Protein AF-A0AA36JC05-F1 (afdb_monomer)

Solvent-accessible surface area (backbone atoms only — not comparable to full-atom values): 24047 Å² total; per-residue (Å²): 50,46,34,36,36,33,77,83,83,83,92,80,86,90,87,88,89,86,90,85,86,90,69,95,68,64,68,60,76,97,74,91,76,87,78,91,85,87,80,88,87,82,78,81,90,84,79,84,87,80,73,80,84,68,62,72,86,76,48,75,86,79,52,88,44,88,62,59,73,44,92,53,75,53,63,46,73,57,83,52,68,71,54,95,76,65,102,83,63,78,52,67,68,83,82,77,82,95,62,103,76,70,68,24,41,45,45,42,18,63,76,44,64,48,78,67,52,63,90,83,53,64,77,46,53,93,46,69,72,43,33,32,60,38,21,41,52,28,48,40,57,48,22,52,75,60,46,36,72,35,32,43,29,24,16,48,79,32,69,74,29,20,34,95,43,66,33,67,71,58,64,94,50,79,54,69,66,47,55,51,50,44,43,38,64,41,58,71,56,66,51,50,62,43,37,62,81,37,36,30,50,40,36,53,17,52,24,17,43,12,21,27,25,57,34,22,14,38,60,51,59,30,21,39,29,82,76,36,92,27,46,41,24,86,50,69,56,50,74,46,70,42,40,39,64,93,68,74,37,35,33,38,37,39,30,36,46,48,52,37,82,40,33,40,58,49,84,42,61,55,85,52,9,22,26,8,60,80,62,40,58,91,85,42,44,22,49,88,70,74,47,42,60,32,63,91,45,24,29,60,47,35,47,51,52,36,52,51,44,55,54,50,49,53,53,51,39,64,66,56,86,48,64,36,34,36,40,36,25,11,57,32,74,74,64,66,39,69,59,56,23,44,41,28,73,76,35,44,41,37,37,39,42,17,7,73,52,23,24,26,29,81,46,62,26,80,82,30,74,64,29,36,34,29,22,26,24,8,31,20,50,42,49,35,37,44,60,74,49,87,92,53,60,88,63,51,87,42,84,44,27,43,20,31,36,41,33,41,47,56,75,71,37,35,41,42,32,36,31,34,30,87,54,49,78,74,50,75,48,80,46,60,62,116

Foldseek 3Di:
DKEFEFEDDDDDDDDDDDDDDDDPAPAQDPDDDDDDPPDDPDPDPPPPPDDDPDPVPVDPPPPVAVCSVDFAFFANEQQFQLDDDDPPDQEPDPPDDDDPDDHYLRVVCLNCLNPDGDPPSQDDNVCLNCLLLLQLVLVQVVLLVRLGQAMEAQAPQDPDAAQADFAQDDLLDADPSLVRRCVRRPVVRQDDHSRVLHAYAYAHELSNCGQQENRHHVSNLLSCCVVDSHYDDVDNWDWHKYDNPSQPFIEIETEFEPNLVLQDDQPPPNRGRNLHVPPYDPQRANVNSPAHGGSVCRSVRVVVSNVVRLVVLLVCLQPDPGLAYEYRHEDFPPVVLVSQLCCCVPRFHFEYEYEDQQWWAFDDCVSSNNHTYIYQHQSRNYAWNHRQPPVDCPSPPHQGGHYYWYWYDHSFWIKIWTAYSNNDTRDIDITGGD

Nearest PDB structures (foldseek):
  7ov3-assembly1_A  TM=7.665E-01  e=1.575E-17  Sus scrofa
  2bq8-assembly1_X  TM=7.760E-01  e=6.343E-17  Homo sapiens
  6ea8-assembly1_A  TM=7.309E-01  e=5.244E-01  Vaccinia virus WR
  6pvh-assembly1_A  TM=6.516E-01  e=6.678E+00  Penicillium fellutanum
  6pgr-assembly1_B-2  TM=3.759E-01  e=6.678E+00  Homo sapiens

Mean predicted aligned error: 10.75 Å

Sequence (434 aa):
MFAVFRCLLQEQRKLDSFERAFTQLHSYTCDGQEPDYKKFLRVNHEKVLGAAAEKENGRPQLIAYPQGAKAGPSVFPRTRWNKAHTAELCDHKASARGSARAASEFVECYSTMGSSCAAGCGFVEAIDSQPQILVANSFKTRAAKKNPAFILNVGDNFYWGGIEKTCGTPMDELSYTAHHQFDQIYEGIYNGPGLDGKVWLSVLGNHDWGGRVFNNGWDQQIAYTWKSNRWRLPAAYWSQKVNFVDAGFTMDIFMVDSNAMDAEDLDEDPEHNICGAKHNPPGASCASQGGPESLDSCKQWFWDLWSANKAWLADGLAKSEADWQVAVTHFPCGFEAGFWSQMHNQHGLDLLVTGHRHDQELWSPSRMGGLTCFVTGGGGGISSEATPNIHNKKDWYGEAQYGFYDIAVTKQSMEITSINWNGYEIMTRNVYPK

Structure (mmCIF, N/CA/C/O backbone):
data_AF-A0AA36JC05-F1
#
_entry.id   AF-A0AA36JC05-F1
#
loop_
_atom_site.group_PDB
_atom_site.id
_atom_site.type_symbol
_atom_site.label_atom_id
_atom_site.label_alt_id
_atom_site.label_comp_id
_atom_site.label_asym_id
_atom_site.label_entity_id
_atom_site.label_seq_id
_atom_site.pdbx_PDB_ins_code
_atom_site.Cartn_x
_atom_site.Cartn_y
_atom_site.Cartn_z
_atom_site.occupancy
_atom_site.B_iso_or_equiv
_atom_site.auth_seq_id
_atom_site.auth_comp_id
_atom_site.auth_asym_id
_atom_site.auth_atom_id
_atom_site.pdbx_PDB_model_num
ATOM 1 N N . MET A 1 1 ? 3.673 2.938 2.190 1.00 31.78 1 MET A N 1
ATOM 2 C CA . MET A 1 1 ? 2.554 3.863 2.516 1.00 31.78 1 MET A CA 1
ATOM 3 C C . MET A 1 1 ? 1.919 3.386 3.826 1.00 31.78 1 MET A C 1
ATOM 5 O O . MET A 1 1 ? 1.661 2.197 3.876 1.00 31.78 1 MET A O 1
ATOM 9 N N . PHE A 1 2 ? 1.705 4.189 4.888 1.00 27.45 2 PHE A N 1
ATOM 10 C CA . PHE A 1 2 ? 1.436 3.630 6.245 1.00 27.45 2 PHE A CA 1
ATOM 11 C C . PHE A 1 2 ? 0.193 4.173 6.970 1.0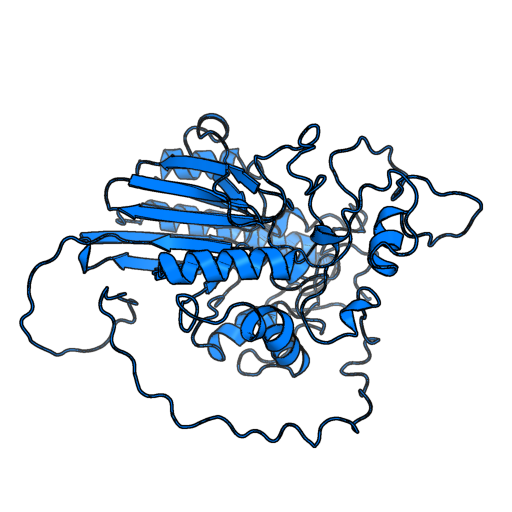0 27.45 2 PHE A C 1
ATOM 13 O O . PHE A 1 2 ? -0.121 5.354 6.853 1.00 27.45 2 PHE A O 1
ATOM 20 N N . ALA A 1 3 ? -0.442 3.344 7.810 1.00 22.59 3 ALA A N 1
ATOM 21 C CA . ALA A 1 3 ? -1.406 3.767 8.836 1.00 22.59 3 ALA A CA 1
ATOM 22 C C . ALA A 1 3 ? -1.109 3.132 10.217 1.00 22.59 3 ALA A C 1
ATOM 24 O O . ALA A 1 3 ? -0.688 1.979 10.291 1.00 22.59 3 ALA A O 1
ATOM 25 N N . VAL A 1 4 ? -1.305 3.879 11.312 1.00 28.86 4 VAL A N 1
ATOM 26 C CA . VAL A 1 4 ? -0.974 3.517 12.718 1.00 28.86 4 VAL A CA 1
ATOM 27 C C . VAL A 1 4 ? -2.256 3.161 13.485 1.00 28.86 4 VAL A C 1
ATOM 29 O O . VAL A 1 4 ? -3.184 3.947 13.423 1.00 28.86 4 VAL A O 1
ATOM 32 N N . PHE A 1 5 ? -2.327 2.052 14.241 1.00 27.06 5 PHE A N 1
ATOM 33 C CA . PHE A 1 5 ? -3.490 1.723 15.105 1.00 27.06 5 PHE A CA 1
ATOM 34 C C . PHE A 1 5 ? -3.199 1.885 16.611 1.00 27.06 5 PHE A C 1
ATOM 36 O O . PHE A 1 5 ? -2.208 1.333 17.087 1.00 27.06 5 PHE A O 1
ATOM 43 N N . ARG A 1 6 ? -4.064 2.555 17.396 1.00 31.05 6 ARG A N 1
ATOM 44 C CA . ARG A 1 6 ? -3.928 2.714 18.870 1.00 31.05 6 ARG A CA 1
ATOM 45 C C . ARG A 1 6 ? -5.166 2.249 19.657 1.00 31.05 6 ARG A C 1
ATOM 47 O O . ARG A 1 6 ? -6.284 2.468 19.209 1.00 31.05 6 ARG A O 1
ATOM 54 N N . CYS A 1 7 ? -4.945 1.714 20.865 1.00 29.03 7 CYS A N 1
ATOM 55 C CA . CYS A 1 7 ? -5.957 1.391 21.883 1.00 29.03 7 CYS A CA 1
ATOM 56 C C . CYS A 1 7 ? -5.722 2.226 23.170 1.00 29.03 7 CYS A C 1
ATOM 58 O O . CYS A 1 7 ? -4.569 2.474 23.529 1.00 29.03 7 CYS A O 1
ATOM 60 N N . LEU A 1 8 ? -6.779 2.684 23.857 1.00 31.48 8 LEU A N 1
ATOM 61 C CA . LEU A 1 8 ? -6.723 3.442 25.126 1.00 31.48 8 LEU A CA 1
ATOM 62 C C . LEU A 1 8 ? -7.286 2.590 26.273 1.00 31.48 8 LEU A C 1
ATOM 64 O O . LEU A 1 8 ? -8.383 2.062 26.128 1.00 31.48 8 LEU A O 1
ATOM 68 N N . LEU A 1 9 ? -6.597 2.510 27.418 1.00 37.19 9 LEU A N 1
ATOM 69 C CA . LEU A 1 9 ? -7.105 1.840 28.624 1.00 37.19 9 LEU A CA 1
ATOM 70 C C . LEU A 1 9 ? -6.985 2.699 29.882 1.00 37.19 9 LEU A C 1
ATOM 72 O O . LEU A 1 9 ? -5.966 3.346 30.116 1.00 37.19 9 LEU A O 1
ATOM 76 N N . GLN A 1 10 ? -8.060 2.676 30.676 1.00 30.12 10 GLN A N 1
ATOM 77 C CA . GLN A 1 10 ? -8.128 3.154 32.056 1.00 30.12 10 GLN A CA 1
ATOM 78 C C . GLN A 1 10 ? -7.491 2.115 32.998 1.00 30.12 10 GLN A C 1
ATOM 80 O O . GLN A 1 10 ? -7.716 0.917 32.854 1.00 30.12 10 GLN A O 1
ATOM 85 N N . GLU A 1 11 ? -6.694 2.582 33.959 1.00 34.31 11 GLU A N 1
ATOM 86 C CA . GLU A 1 11 ? -5.968 1.771 34.947 1.00 34.31 11 GLU A CA 1
ATOM 87 C C . GLU A 1 11 ? -6.894 0.929 35.850 1.00 34.31 11 GLU A C 1
ATOM 89 O O . GLU A 1 11 ? -7.799 1.498 36.458 1.00 34.31 11 GLU A O 1
ATOM 94 N N . GLN A 1 12 ? -6.592 -0.368 36.061 1.00 26.94 12 GLN A N 1
ATOM 95 C CA . GLN A 1 12 ? -6.546 -0.999 37.401 1.00 26.94 12 GLN A CA 1
ATOM 96 C C . GLN A 1 12 ? -6.078 -2.482 37.418 1.00 26.94 12 GLN A C 1
ATOM 98 O O . GLN A 1 12 ? -6.763 -3.374 36.944 1.00 26.94 12 GLN A O 1
ATOM 103 N N . ARG A 1 13 ? -4.937 -2.693 38.103 1.00 28.23 13 ARG A N 1
ATOM 104 C CA . ARG A 1 13 ? -4.472 -3.815 38.969 1.00 28.23 13 ARG A CA 1
ATOM 105 C C . ARG A 1 13 ? -4.457 -5.288 38.481 1.00 28.23 13 ARG A C 1
ATOM 107 O O . ARG A 1 13 ? -5.476 -5.920 38.252 1.00 28.23 13 ARG A O 1
ATOM 114 N N . LYS A 1 14 ? -3.233 -5.838 38.545 1.00 28.03 14 LYS A N 1
ATOM 115 C CA . LYS A 1 14 ? -2.749 -7.228 38.379 1.00 28.03 14 LYS A CA 1
ATOM 116 C C . LYS A 1 14 ? -3.358 -8.272 39.335 1.00 28.03 14 LYS A C 1
ATOM 118 O O . LYS A 1 14 ? -3.543 -7.948 40.508 1.00 28.03 14 LYS A O 1
ATOM 123 N N . LEU A 1 15 ? -3.457 -9.537 38.883 1.00 26.11 15 LEU A N 1
ATOM 124 C CA . LEU A 1 15 ? -2.926 -10.750 39.556 1.00 26.11 15 LEU A CA 1
ATOM 125 C C . LEU A 1 15 ? -3.046 -12.025 38.680 1.00 26.11 15 LEU A C 1
ATOM 127 O O . LEU A 1 15 ? -3.882 -12.100 37.788 1.00 26.11 15 LEU A O 1
ATOM 131 N N . ASP A 1 16 ? -2.149 -12.979 38.948 1.00 27.97 16 ASP A N 1
ATOM 132 C CA . ASP A 1 16 ? -1.591 -14.046 38.094 1.00 27.97 16 ASP A CA 1
ATOM 133 C C . ASP A 1 16 ? -2.488 -15.249 37.716 1.00 27.97 16 ASP A C 1
ATOM 135 O O . ASP A 1 16 ? -3.348 -15.669 38.489 1.00 27.97 16 ASP A O 1
ATOM 139 N N . SER A 1 17 ? -2.177 -15.922 36.592 1.00 27.56 17 SER A N 1
ATOM 140 C CA . SER A 1 17 ? -1.666 -17.321 36.537 1.00 27.56 17 SER A CA 1
ATOM 141 C C . SER A 1 17 ? -1.673 -17.916 35.109 1.00 27.56 17 SER A C 1
ATOM 143 O O . SER A 1 17 ? -2.402 -17.473 34.228 1.00 27.56 17 SER A O 1
ATOM 145 N N . PHE A 1 18 ? -0.779 -18.884 34.880 1.00 26.75 18 PHE A N 1
ATOM 146 C CA . PHE A 1 18 ? -0.240 -19.342 33.589 1.00 26.75 18 PHE A CA 1
ATOM 147 C C . PHE A 1 18 ? -0.754 -20.743 33.166 1.00 26.75 18 PHE A C 1
ATOM 149 O O . PHE A 1 18 ? -1.145 -21.537 34.016 1.00 26.75 18 PHE A O 1
ATOM 156 N N . GLU A 1 19 ? -0.585 -21.040 31.864 1.00 27.56 19 GLU A N 1
ATOM 157 C CA . GLU A 1 19 ? -0.638 -22.329 31.117 1.00 27.56 19 GLU A CA 1
ATOM 158 C C . GLU A 1 19 ? -1.952 -22.784 30.425 1.00 27.56 19 GLU A C 1
ATOM 160 O O . GLU A 1 19 ? -2.845 -23.341 31.059 1.00 27.56 19 GLU A O 1
ATOM 165 N N . ARG A 1 20 ? -1.990 -22.753 29.072 1.00 27.52 20 ARG A N 1
ATOM 166 C CA . ARG A 1 20 ? -1.693 -23.904 28.165 1.00 27.52 20 ARG A CA 1
ATOM 167 C C . ARG A 1 20 ? -1.889 -23.594 26.658 1.00 27.52 20 ARG A C 1
ATOM 169 O O . ARG A 1 20 ? -2.912 -23.075 26.247 1.00 27.52 20 ARG A O 1
ATOM 176 N N . ALA A 1 21 ? -0.874 -24.008 25.889 1.00 24.73 21 ALA A N 1
ATOM 177 C CA . ALA A 1 21 ? -0.796 -24.573 24.526 1.00 24.73 21 ALA A CA 1
ATOM 178 C C . ALA A 1 21 ? -1.738 -24.159 23.357 1.00 24.73 21 ALA A C 1
ATOM 180 O O . ALA A 1 21 ? -2.934 -24.420 23.361 1.00 24.73 21 ALA A O 1
ATOM 181 N N . PHE A 1 22 ? -1.073 -23.725 22.270 1.00 27.09 22 PHE A N 1
ATOM 182 C CA . PHE A 1 22 ? -1.393 -23.849 20.833 1.00 27.09 22 PHE A CA 1
ATOM 183 C C . PHE A 1 22 ? -2.751 -23.352 20.304 1.00 27.09 22 PHE A C 1
ATOM 185 O O . PHE A 1 22 ? -3.663 -24.115 20.012 1.00 27.09 22 PHE A O 1
ATOM 192 N N . THR A 1 23 ? -2.788 -22.057 19.984 1.00 23.94 23 THR A N 1
ATOM 193 C CA . THR A 1 23 ? -3.366 -21.482 18.754 1.00 23.94 23 THR A CA 1
ATOM 194 C C . THR A 1 23 ? -2.623 -20.163 18.532 1.00 23.94 23 THR A C 1
ATOM 196 O O . THR A 1 23 ? -2.552 -19.362 19.460 1.00 23.94 23 THR A O 1
ATOM 199 N N . GLN A 1 24 ? -2.013 -19.917 17.368 1.00 27.86 24 GLN A N 1
ATOM 200 C CA . GLN A 1 24 ? -1.253 -18.678 17.125 1.00 27.86 24 GLN A CA 1
ATOM 201 C C . GLN A 1 24 ? -2.203 -17.508 16.787 1.00 27.86 24 GLN A C 1
ATOM 203 O O . GLN A 1 24 ? -2.129 -16.890 15.730 1.00 27.86 24 GLN A O 1
ATOM 208 N N . LEU A 1 25 ? -3.123 -17.212 17.709 1.00 28.66 25 LEU A N 1
ATOM 209 C CA . LEU A 1 25 ? -3.767 -15.909 17.833 1.00 28.66 25 LEU A CA 1
ATOM 210 C C . LEU A 1 25 ? -2.716 -14.969 18.426 1.00 28.66 25 LEU A C 1
ATOM 212 O O . LEU A 1 25 ? -2.276 -15.158 19.557 1.00 28.66 25 LEU A O 1
ATOM 216 N N . HIS A 1 26 ? -2.280 -13.974 17.657 1.00 39.47 26 HIS A N 1
ATOM 217 C CA . HIS A 1 26 ? -1.436 -12.913 18.195 1.00 39.47 26 HIS A CA 1
ATOM 218 C C . HIS A 1 26 ? -2.314 -12.032 19.100 1.00 39.47 26 HIS A C 1
ATOM 220 O O . HIS A 1 26 ? -2.999 -11.126 18.630 1.00 39.47 26 HIS A O 1
ATOM 226 N N . SER A 1 27 ? -2.352 -12.344 20.395 1.00 30.55 27 SER A N 1
ATOM 227 C CA . SER A 1 27 ? -2.868 -11.451 21.431 1.00 30.55 27 SER A CA 1
ATOM 228 C C . SER A 1 27 ? -1.838 -10.347 21.668 1.00 30.55 27 SER A C 1
ATOM 230 O O . SER A 1 27 ? -0.704 -10.642 22.045 1.00 30.55 27 SER A O 1
ATOM 232 N N . TYR A 1 28 ? -2.208 -9.089 21.444 1.00 35.97 28 TYR A N 1
ATOM 233 C CA . TYR A 1 28 ? -1.360 -7.947 21.783 1.00 35.97 28 TYR A CA 1
ATOM 234 C C . TYR A 1 28 ? -1.727 -7.483 23.198 1.00 35.97 28 TYR A C 1
ATOM 236 O O . TYR A 1 28 ? -2.861 -7.069 23.423 1.00 35.97 28 TYR A O 1
ATOM 244 N N . THR A 1 29 ? -0.797 -7.574 24.152 1.00 28.84 29 THR A N 1
ATOM 245 C CA . THR A 1 29 ? -0.976 -7.062 25.522 1.00 28.84 29 THR A CA 1
ATOM 246 C C . THR A 1 29 ? -0.504 -5.613 25.620 1.00 28.84 29 THR A C 1
ATOM 248 O O . THR A 1 29 ? 0.558 -5.260 25.097 1.00 28.84 29 THR A O 1
ATOM 251 N N . CYS A 1 30 ? -1.264 -4.763 26.310 1.00 29.20 30 CYS A N 1
ATOM 252 C CA . CYS A 1 30 ? -0.885 -3.382 26.602 1.00 29.20 30 CYS A CA 1
ATOM 253 C C . CYS A 1 30 ? -0.041 -3.295 27.886 1.00 29.20 30 CYS A C 1
ATOM 255 O O . CYS A 1 30 ? -0.463 -2.660 28.843 1.00 29.20 30 CYS A O 1
ATOM 257 N N . ASP A 1 31 ? 1.150 -3.902 27.940 1.00 30.62 31 ASP A N 1
ATOM 258 C CA . ASP A 1 31 ? 2.081 -3.598 29.038 1.00 30.62 31 ASP A CA 1
ATOM 259 C C . ASP A 1 31 ? 3.546 -3.644 28.590 1.00 30.62 31 ASP A C 1
ATOM 261 O O . ASP A 1 31 ? 3.984 -4.553 27.881 1.00 30.62 31 ASP A O 1
ATOM 265 N N . GLY A 1 32 ? 4.286 -2.598 28.952 1.00 37.41 32 GLY A N 1
ATOM 266 C CA . GLY A 1 32 ? 5.676 -2.397 28.573 1.00 37.41 32 GLY A CA 1
ATOM 267 C C . GLY A 1 32 ? 6.620 -3.061 29.564 1.00 37.41 32 GLY A C 1
ATOM 268 O O . GLY A 1 32 ? 6.711 -2.631 30.710 1.00 37.41 32 GLY A O 1
ATOM 269 N N . GLN A 1 33 ? 7.390 -4.042 29.101 1.00 24.30 33 GLN A N 1
ATOM 270 C CA . GLN A 1 33 ? 8.678 -4.383 29.702 1.00 24.30 33 GLN A CA 1
ATOM 271 C C . GLN A 1 33 ? 9.705 -4.673 28.605 1.00 24.30 33 GLN A C 1
ATOM 273 O O . GLN A 1 33 ? 9.475 -5.494 27.719 1.00 24.30 33 GLN A O 1
ATOM 278 N N . GLU A 1 34 ? 10.832 -3.960 28.668 1.00 27.56 34 GLU A N 1
ATOM 279 C CA . GLU A 1 34 ? 12.021 -4.180 27.842 1.00 27.56 34 GLU A CA 1
ATOM 280 C C . GLU A 1 34 ? 12.646 -5.555 28.126 1.00 27.56 34 GLU A C 1
ATOM 282 O O . GLU A 1 34 ? 12.886 -5.889 29.289 1.00 27.56 34 GLU A O 1
ATOM 287 N N . PRO A 1 35 ? 13.033 -6.310 27.087 1.00 26.39 35 PRO A N 1
ATOM 288 C CA . PRO A 1 35 ? 14.107 -7.284 27.195 1.00 26.39 35 PRO A CA 1
ATOM 289 C C . PRO A 1 35 ? 15.453 -6.635 26.836 1.00 26.39 35 PRO A C 1
ATOM 291 O O . PRO A 1 35 ? 15.584 -5.936 25.833 1.00 26.39 35 PRO A O 1
ATOM 294 N N . ASP A 1 36 ? 16.465 -6.902 27.659 1.00 29.36 36 ASP A N 1
ATOM 295 C CA . ASP A 1 36 ? 17.868 -6.524 27.468 1.00 29.36 36 ASP A CA 1
ATOM 296 C C . ASP A 1 36 ? 18.465 -7.212 26.221 1.00 29.36 36 ASP A C 1
ATOM 298 O O . ASP A 1 36 ? 18.820 -8.393 26.246 1.00 29.36 36 ASP A O 1
ATOM 302 N N . TYR A 1 37 ? 18.587 -6.473 25.113 1.00 26.25 37 TYR A N 1
ATOM 303 C CA . TYR A 1 37 ? 19.231 -6.940 23.880 1.00 26.25 37 TYR A CA 1
ATOM 304 C C . TYR A 1 37 ? 20.695 -6.489 23.798 1.00 26.25 37 TYR A C 1
ATOM 306 O O . TYR A 1 37 ? 21.095 -5.723 22.921 1.00 26.25 37 TYR A O 1
ATOM 314 N N . LYS A 1 38 ? 21.549 -7.020 24.679 1.00 28.30 38 LYS A N 1
ATOM 315 C CA . LYS A 1 38 ? 23.010 -7.014 24.484 1.00 28.30 38 LYS A CA 1
ATOM 316 C C . LYS A 1 38 ? 23.525 -8.373 24.024 1.00 28.30 38 LYS A C 1
ATOM 318 O O . LYS A 1 38 ? 24.195 -9.083 24.768 1.00 28.30 38 LYS A O 1
ATOM 323 N N . LYS A 1 39 ? 23.275 -8.704 22.756 1.00 27.39 39 LYS A N 1
ATOM 324 C CA . LYS A 1 39 ? 24.135 -9.573 21.926 1.00 27.39 39 LYS A CA 1
ATOM 325 C C . LYS A 1 39 ? 23.531 -9.667 20.531 1.00 27.39 39 LYS A C 1
ATOM 327 O O . LYS A 1 39 ? 22.571 -10.390 20.364 1.00 27.39 39 LYS A O 1
ATOM 332 N N . PHE A 1 40 ? 24.072 -8.898 19.589 1.00 27.94 40 PHE A N 1
ATOM 333 C CA . PHE A 1 40 ? 24.201 -9.158 18.140 1.00 27.94 40 PHE A CA 1
ATOM 334 C C . PHE A 1 40 ? 24.468 -7.820 17.432 1.00 27.94 40 PHE A C 1
ATOM 336 O O . PHE A 1 40 ? 23.711 -7.351 16.598 1.00 27.94 40 PHE A O 1
ATOM 343 N N . LEU A 1 41 ? 25.583 -7.182 17.791 1.00 28.06 41 LEU A N 1
ATOM 344 C CA . LEU A 1 41 ? 26.187 -6.115 16.997 1.00 28.06 41 LEU A CA 1
ATOM 345 C C . LEU A 1 41 ? 27.681 -6.393 16.946 1.00 28.06 41 LEU A C 1
ATOM 347 O O . LEU A 1 41 ? 28.413 -6.061 17.876 1.00 28.06 41 LEU A O 1
ATOM 351 N N . ARG A 1 42 ? 28.092 -7.101 15.893 1.00 25.69 42 ARG A N 1
ATOM 352 C CA . ARG A 1 42 ? 29.444 -7.127 15.314 1.00 25.69 42 ARG A CA 1
ATOM 353 C C . ARG A 1 42 ? 29.403 -8.027 14.080 1.00 25.69 42 ARG A C 1
ATOM 355 O O . ARG A 1 42 ? 29.887 -9.153 14.095 1.00 25.69 42 ARG A O 1
ATOM 362 N N . VAL A 1 43 ? 28.814 -7.515 13.006 1.00 27.34 43 VAL A N 1
ATOM 363 C CA . VAL A 1 43 ? 29.268 -7.885 11.664 1.00 27.34 43 VAL A CA 1
ATOM 364 C C . VAL A 1 43 ? 30.168 -6.738 11.219 1.00 27.34 43 VAL A C 1
ATOM 366 O O . VAL A 1 43 ? 29.769 -5.576 11.237 1.00 27.34 43 VAL A O 1
ATOM 369 N N . ASN A 1 44 ? 31.436 -7.063 10.976 1.00 24.72 44 ASN A N 1
ATOM 370 C CA . ASN A 1 44 ? 32.499 -6.114 10.666 1.00 24.72 44 ASN A CA 1
ATOM 371 C C . ASN A 1 44 ? 32.163 -5.306 9.403 1.00 24.72 44 ASN A C 1
ATOM 373 O O . ASN A 1 44 ? 32.131 -5.853 8.305 1.00 24.72 44 ASN A O 1
ATOM 377 N N . HIS A 1 45 ? 32.000 -3.995 9.567 1.00 28.64 45 HIS A N 1
ATOM 378 C CA . HIS A 1 45 ? 31.709 -3.018 8.513 1.00 28.64 45 HIS A CA 1
ATOM 379 C C . HIS A 1 45 ? 32.910 -2.656 7.606 1.00 28.64 45 HIS A C 1
ATOM 381 O O . HIS A 1 45 ? 32.833 -1.689 6.858 1.00 28.64 45 HIS A O 1
ATOM 387 N N . GLU A 1 46 ? 34.021 -3.404 7.619 1.00 26.00 46 GLU A N 1
ATOM 388 C CA . GLU A 1 46 ? 35.277 -2.973 6.962 1.00 26.00 46 GLU A CA 1
ATOM 389 C C . GLU A 1 46 ? 35.818 -3.899 5.857 1.00 26.00 46 GLU A C 1
ATOM 391 O O . GLU A 1 46 ? 36.984 -3.799 5.482 1.00 26.00 46 GLU A O 1
ATOM 396 N N . LYS A 1 47 ? 35.004 -4.782 5.259 1.00 26.25 47 LYS A N 1
ATOM 397 C CA . LYS A 1 47 ? 35.473 -5.626 4.134 1.00 26.25 47 LYS A CA 1
ATOM 398 C C . LYS A 1 47 ? 34.500 -5.814 2.962 1.00 26.25 47 LYS A C 1
ATOM 400 O O . LYS A 1 47 ? 34.553 -6.836 2.289 1.00 26.25 47 LYS A O 1
ATOM 405 N N . VAL A 1 48 ? 33.669 -4.816 2.651 1.00 30.64 48 VAL A N 1
ATOM 406 C CA . VAL A 1 48 ? 32.809 -4.834 1.443 1.00 30.64 48 VAL A CA 1
ATOM 407 C C . VAL A 1 48 ? 32.974 -3.547 0.624 1.00 30.64 48 VAL A C 1
ATOM 409 O O . VAL A 1 48 ? 32.018 -2.856 0.308 1.00 30.64 48 VAL A O 1
ATOM 412 N N . LEU A 1 49 ? 34.219 -3.190 0.296 1.00 29.28 49 LEU A N 1
ATOM 413 C CA . LEU A 1 49 ? 34.538 -2.128 -0.676 1.00 29.28 49 LEU A CA 1
ATOM 414 C C . LEU A 1 49 ? 35.459 -2.639 -1.798 1.00 29.28 49 LEU A C 1
ATOM 416 O O . LEU A 1 49 ? 36.295 -1.905 -2.313 1.00 29.28 49 LEU A O 1
ATOM 420 N N . GLY A 1 50 ? 35.338 -3.917 -2.170 1.00 26.16 50 GLY A N 1
ATOM 421 C CA . GLY A 1 50 ? 36.255 -4.526 -3.140 1.00 26.16 50 GLY A CA 1
ATOM 422 C C . GLY A 1 50 ? 35.734 -5.723 -3.928 1.00 26.16 50 GLY A C 1
ATOM 423 O O . GLY A 1 50 ? 36.539 -6.394 -4.563 1.00 26.16 50 GLY A O 1
ATOM 424 N N . ALA A 1 51 ? 34.430 -6.005 -3.916 1.00 26.08 51 ALA A N 1
ATOM 425 C CA . ALA A 1 51 ? 33.846 -6.950 -4.861 1.00 26.08 51 ALA A CA 1
ATOM 426 C C . ALA A 1 51 ? 33.173 -6.136 -5.964 1.00 26.08 51 ALA A C 1
ATOM 428 O O . ALA A 1 51 ? 32.239 -5.379 -5.701 1.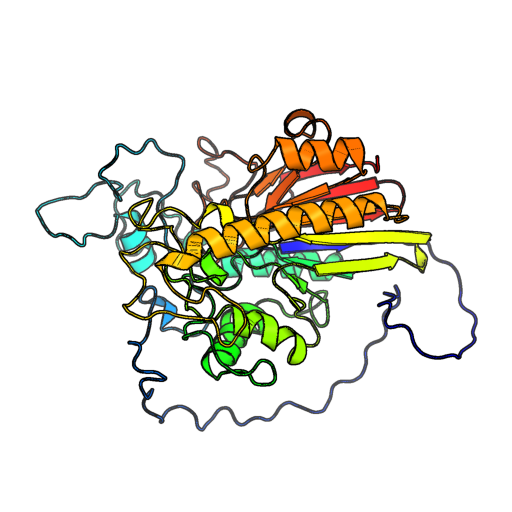00 26.08 51 ALA A O 1
ATOM 429 N N . ALA A 1 52 ? 33.698 -6.243 -7.184 1.00 28.61 52 ALA A N 1
ATOM 430 C CA . ALA A 1 52 ? 32.995 -5.795 -8.373 1.00 28.61 52 ALA A CA 1
ATOM 431 C C . ALA A 1 52 ? 31.569 -6.356 -8.315 1.00 28.61 52 ALA A C 1
ATOM 433 O O . ALA A 1 52 ? 31.405 -7.552 -8.082 1.00 28.61 52 ALA A O 1
ATOM 434 N N . ALA A 1 53 ? 30.567 -5.491 -8.475 1.00 33.88 53 ALA A N 1
ATOM 435 C CA . ALA A 1 53 ? 29.184 -5.905 -8.640 1.00 33.88 53 ALA A CA 1
ATOM 436 C C . ALA A 1 53 ? 29.120 -6.821 -9.870 1.00 33.88 53 ALA A C 1
ATOM 438 O O . ALA A 1 53 ? 29.098 -6.359 -11.013 1.00 33.88 53 ALA A O 1
ATOM 439 N N . GLU A 1 54 ? 29.199 -8.131 -9.641 1.00 31.69 54 GLU A N 1
ATOM 440 C CA . GLU A 1 54 ? 28.877 -9.111 -10.659 1.00 31.69 54 GLU A CA 1
ATOM 441 C C . GLU A 1 54 ? 27.439 -8.844 -11.097 1.00 31.69 54 GLU A C 1
ATOM 443 O O . GLU A 1 54 ? 26.576 -8.501 -10.288 1.00 31.69 54 GLU A O 1
ATOM 448 N N . LYS A 1 55 ? 27.202 -8.940 -12.406 1.00 37.72 55 LYS A N 1
ATOM 449 C CA . LYS A 1 55 ? 25.876 -8.833 -13.014 1.00 37.72 55 LYS A CA 1
ATOM 450 C C . LYS A 1 55 ? 25.011 -9.981 -12.498 1.00 37.72 55 LYS A C 1
ATOM 452 O O . LYS A 1 55 ? 24.896 -11.006 -13.168 1.00 37.72 55 LYS A O 1
ATOM 457 N N . GLU A 1 56 ? 24.442 -9.830 -11.310 1.00 39.66 56 GLU A N 1
ATOM 458 C CA . GLU A 1 56 ? 23.544 -10.810 -10.715 1.00 39.66 56 GLU A CA 1
ATOM 459 C C . GLU A 1 56 ? 22.364 -10.988 -11.691 1.00 39.66 56 GLU A C 1
ATOM 461 O O . GLU A 1 56 ? 21.581 -10.072 -11.941 1.00 39.66 56 GLU A O 1
ATOM 466 N N . ASN A 1 57 ? 22.298 -12.154 -12.340 1.00 44.47 57 ASN A N 1
ATOM 467 C CA . ASN A 1 57 ? 21.251 -12.565 -13.288 1.00 44.47 57 ASN A CA 1
ATOM 468 C C . ASN A 1 57 ? 21.201 -11.850 -14.652 1.00 44.47 57 ASN A C 1
ATOM 470 O O . ASN A 1 57 ? 20.158 -11.844 -15.305 1.00 44.47 57 ASN A O 1
ATOM 474 N N . GLY A 1 58 ? 22.304 -11.256 -15.123 1.00 37.09 58 GLY A N 1
ATOM 475 C CA . GLY A 1 58 ? 22.366 -10.687 -16.481 1.00 37.09 58 GLY A CA 1
ATOM 476 C C . GLY A 1 58 ? 21.497 -9.440 -16.706 1.00 37.09 58 GLY A C 1
ATOM 477 O O . GLY A 1 58 ? 21.446 -8.927 -17.825 1.00 37.09 58 GLY A O 1
ATOM 478 N N . ARG A 1 59 ? 20.863 -8.912 -15.653 1.00 34.50 59 ARG A N 1
ATOM 479 C CA . ARG A 1 59 ? 20.182 -7.617 -15.676 1.00 34.50 59 ARG A CA 1
ATOM 480 C C . ARG A 1 59 ? 21.226 -6.499 -15.519 1.00 34.50 59 ARG A C 1
ATOM 482 O O . ARG A 1 59 ? 22.152 -6.641 -14.717 1.00 34.50 59 ARG A O 1
ATOM 489 N N . PRO A 1 60 ? 21.153 -5.400 -16.290 1.00 33.88 60 PRO A N 1
ATOM 490 C CA . PRO A 1 60 ? 21.955 -4.218 -15.993 1.00 33.88 60 PRO A CA 1
ATOM 491 C C . PRO A 1 60 ? 21.595 -3.696 -14.595 1.00 33.88 60 PRO A C 1
ATOM 493 O O . PRO A 1 60 ? 20.450 -3.829 -14.170 1.00 33.88 60 PRO A O 1
ATOM 496 N N . GLN A 1 61 ? 22.561 -3.097 -13.891 1.00 35.88 61 GLN A N 1
ATOM 497 C CA . GLN A 1 61 ? 22.315 -2.398 -12.628 1.00 35.88 61 GLN A CA 1
ATOM 498 C C . GLN A 1 61 ? 21.213 -1.353 -12.863 1.00 35.88 61 GLN A C 1
ATOM 500 O O . GLN A 1 61 ? 21.450 -0.338 -13.521 1.00 35.88 61 GLN A O 1
ATOM 505 N N . LEU A 1 62 ? 20.001 -1.627 -12.376 1.00 32.88 62 LEU A N 1
ATOM 506 C CA . LEU A 1 62 ? 18.865 -0.718 -12.481 1.00 32.88 62 LEU A CA 1
ATOM 507 C C . LEU A 1 62 ? 19.041 0.385 -11.440 1.00 32.88 62 LEU A C 1
ATOM 509 O O . LEU A 1 62 ? 18.476 0.377 -10.354 1.00 32.88 62 LEU A O 1
ATOM 513 N N . ILE A 1 63 ? 19.869 1.362 -11.798 1.00 33.81 63 ILE A N 1
ATOM 514 C CA . ILE A 1 63 ? 19.799 2.695 -11.220 1.00 33.81 63 ILE A CA 1
ATOM 515 C C . ILE A 1 63 ? 18.513 3.297 -11.798 1.00 33.81 63 ILE A C 1
ATOM 517 O O . ILE A 1 63 ? 18.537 3.882 -12.879 1.00 33.81 63 ILE A O 1
ATOM 521 N N . ALA A 1 64 ? 17.376 3.082 -11.125 1.00 33.84 64 ALA A N 1
ATOM 522 C CA . ALA A 1 64 ? 16.063 3.571 -11.565 1.00 33.84 64 ALA A CA 1
ATOM 523 C C . ALA A 1 64 ? 16.077 5.083 -11.884 1.00 33.84 64 ALA A C 1
ATOM 525 O O . ALA A 1 64 ? 15.312 5.567 -12.713 1.00 33.84 64 ALA A O 1
ATOM 526 N N . TYR A 1 65 ? 16.985 5.814 -11.230 1.00 42.97 65 TYR A N 1
ATOM 527 C CA . TYR A 1 65 ? 17.386 7.205 -11.449 1.00 42.97 65 TYR A CA 1
ATOM 528 C C . TYR A 1 65 ? 18.737 7.411 -10.733 1.00 42.97 65 TYR A C 1
ATOM 530 O O . TYR A 1 65 ? 19.004 6.686 -9.771 1.00 42.97 65 TYR A O 1
ATOM 538 N N . PRO A 1 66 ? 19.617 8.342 -11.167 1.00 41.25 66 PRO A N 1
ATOM 539 C CA . PRO A 1 66 ? 21.024 8.440 -10.729 1.00 41.25 66 PRO A CA 1
ATOM 540 C C . PRO A 1 66 ? 21.272 8.381 -9.210 1.00 41.25 66 PRO A C 1
ATOM 542 O O . PRO A 1 66 ? 22.348 7.985 -8.764 1.00 41.25 66 PRO A O 1
ATOM 545 N N . GLN A 1 67 ? 20.283 8.771 -8.406 1.00 48.94 67 GLN A N 1
ATOM 546 C CA . GLN A 1 67 ? 20.316 8.789 -6.948 1.00 48.94 67 GLN A CA 1
ATOM 547 C C . GLN A 1 67 ? 20.074 7.415 -6.306 1.00 48.94 67 GLN A C 1
ATOM 549 O O . GLN A 1 67 ? 20.591 7.196 -5.217 1.00 48.94 67 GLN A O 1
ATOM 554 N N . GLY A 1 68 ? 19.399 6.473 -6.977 1.00 47.47 68 GLY A N 1
ATOM 555 C CA . GLY A 1 68 ? 19.247 5.084 -6.512 1.00 47.47 68 GLY A CA 1
ATOM 556 C C . GLY A 1 68 ? 20.571 4.305 -6.444 1.00 47.47 68 GLY A C 1
ATOM 557 O O . GLY A 1 68 ? 20.621 3.200 -5.920 1.00 47.47 68 GLY A O 1
ATOM 558 N N . ALA A 1 69 ? 21.666 4.888 -6.949 1.00 46.88 69 ALA A N 1
ATOM 559 C CA . ALA A 1 69 ? 23.026 4.382 -6.771 1.00 46.88 69 ALA A CA 1
ATOM 560 C C . ALA A 1 69 ? 23.660 4.770 -5.419 1.00 46.88 69 ALA A C 1
ATOM 562 O O . ALA A 1 69 ? 24.749 4.295 -5.093 1.00 46.88 69 ALA A O 1
ATOM 563 N N . LYS A 1 70 ? 23.032 5.674 -4.654 1.00 53.00 70 LYS A N 1
ATOM 564 C CA . LYS A 1 70 ? 23.481 6.077 -3.316 1.00 53.00 70 LYS A CA 1
ATOM 565 C C . LYS A 1 70 ? 22.741 5.256 -2.264 1.00 53.00 70 LYS A C 1
ATOM 567 O O . LYS A 1 70 ? 21.572 4.939 -2.436 1.00 53.00 70 LYS A O 1
ATOM 572 N N . ALA A 1 71 ? 23.425 4.946 -1.164 1.00 49.09 71 ALA A N 1
ATOM 573 C CA . ALA A 1 71 ? 22.799 4.294 -0.019 1.00 49.09 71 ALA A CA 1
ATOM 574 C C . ALA A 1 71 ? 21.667 5.164 0.553 1.00 49.09 71 ALA A C 1
ATOM 576 O O . ALA A 1 71 ? 21.816 6.385 0.665 1.00 49.09 71 ALA A O 1
ATOM 577 N N . GLY A 1 72 ? 20.576 4.516 0.956 1.00 49.88 72 GLY A N 1
ATOM 578 C CA . GLY A 1 72 ? 19.396 5.148 1.530 1.00 49.88 72 GLY A CA 1
ATOM 579 C C . GLY A 1 72 ? 18.199 5.289 0.578 1.00 49.88 72 GLY A C 1
ATOM 580 O O . GLY A 1 72 ? 18.261 4.928 -0.599 1.00 49.88 72 GLY A O 1
ATOM 581 N N . PRO A 1 73 ? 17.075 5.795 1.109 1.00 57.44 73 PRO A N 1
ATOM 582 C CA . PRO A 1 73 ? 15.836 5.968 0.380 1.00 57.44 73 PRO A CA 1
ATOM 583 C C . PRO A 1 73 ? 15.992 7.035 -0.683 1.00 57.44 73 PRO A C 1
ATOM 585 O O . PRO A 1 73 ? 16.712 8.024 -0.534 1.00 57.44 73 PRO A O 1
ATOM 588 N N . SER A 1 74 ? 15.277 6.820 -1.766 1.00 59.22 74 SER A N 1
ATOM 589 C CA . SER A 1 74 ? 15.407 7.600 -2.969 1.00 59.22 74 SER A CA 1
ATOM 590 C C . SER A 1 74 ? 13.999 7.731 -3.577 1.00 59.22 74 SER A C 1
ATOM 592 O O . SER A 1 74 ? 13.142 6.873 -3.357 1.00 59.22 74 SER A O 1
ATOM 594 N N . VAL A 1 75 ? 13.717 8.842 -4.267 1.00 71.56 75 VAL A N 1
ATOM 595 C CA . VAL A 1 75 ? 12.377 9.120 -4.815 1.00 71.56 75 VAL A CA 1
ATOM 596 C C . VAL A 1 75 ? 12.322 8.738 -6.275 1.00 71.56 75 VAL A C 1
ATOM 598 O O . VAL A 1 75 ? 13.112 9.263 -7.056 1.00 71.56 75 VAL A O 1
ATOM 601 N N . PHE A 1 76 ? 11.346 7.924 -6.666 1.00 70.56 76 PHE A N 1
ATOM 602 C CA . PHE A 1 76 ? 11.020 7.750 -8.074 1.00 70.56 76 PHE A CA 1
ATOM 603 C C . PHE A 1 76 ? 10.253 8.984 -8.595 1.00 70.56 76 PHE A C 1
ATOM 605 O O . PHE A 1 76 ? 9.138 9.251 -8.142 1.00 70.56 76 PHE A O 1
ATOM 612 N N . PRO A 1 77 ? 10.822 9.792 -9.507 1.00 62.97 77 PRO A N 1
ATOM 613 C CA . PRO A 1 77 ? 10.145 10.988 -9.989 1.00 62.97 77 PRO A CA 1
ATOM 614 C C . PRO A 1 77 ? 9.118 10.645 -11.076 1.00 62.97 77 PRO A C 1
ATOM 616 O O . PRO A 1 77 ? 9.462 10.072 -12.108 1.00 62.97 77 PRO A O 1
ATOM 619 N N . ARG A 1 78 ? 7.867 11.068 -10.885 1.00 65.94 78 ARG A N 1
ATOM 620 C CA . ARG A 1 78 ? 6.765 10.990 -11.857 1.00 65.94 78 ARG A CA 1
ATOM 621 C C . ARG A 1 78 ? 6.145 12.377 -12.048 1.00 65.94 78 ARG A C 1
ATOM 623 O O . ARG A 1 78 ? 6.154 13.209 -11.148 1.00 65.94 78 ARG A O 1
ATOM 630 N N . THR A 1 79 ? 5.621 12.679 -13.230 1.00 58.25 79 THR A N 1
ATOM 631 C CA . THR A 1 79 ? 4.890 13.936 -13.449 1.00 58.25 79 THR A CA 1
ATOM 632 C C . THR A 1 79 ? 3.610 13.992 -12.604 1.00 58.25 79 THR A C 1
ATOM 634 O O . THR A 1 79 ? 3.018 12.967 -12.279 1.00 58.25 79 THR A O 1
ATOM 637 N N . ARG A 1 80 ? 3.177 15.205 -12.243 1.00 67.69 80 ARG A N 1
ATOM 638 C CA . ARG A 1 80 ? 1.968 15.442 -11.437 1.00 67.69 80 ARG A CA 1
ATOM 639 C C . ARG A 1 80 ? 0.699 15.272 -12.268 1.00 67.69 80 ARG A C 1
ATOM 641 O O . ARG A 1 80 ? 0.559 15.899 -13.321 1.00 67.69 80 ARG A O 1
ATOM 648 N N . TRP A 1 81 ? -0.227 14.444 -11.793 1.00 45.97 81 TRP A N 1
ATOM 649 C CA . TRP A 1 81 ? -1.430 14.040 -12.528 1.00 45.97 81 TRP A CA 1
ATOM 650 C C . TRP A 1 81 ? -2.457 15.167 -12.715 1.00 45.97 81 TRP A C 1
ATOM 652 O O . TRP A 1 81 ? -3.139 15.237 -13.732 1.00 45.97 81 TRP A O 1
ATOM 662 N N . ASN A 1 82 ? -2.549 16.096 -11.766 1.00 47.25 82 ASN A N 1
ATOM 663 C CA . ASN A 1 82 ? -3.639 17.072 -11.647 1.00 47.25 82 ASN A CA 1
ATOM 664 C C . ASN A 1 82 ? -3.637 18.261 -12.638 1.00 47.25 82 ASN A C 1
ATOM 666 O O . ASN A 1 82 ? -4.436 19.189 -12.487 1.00 47.25 82 ASN A O 1
ATOM 670 N N . LYS A 1 83 ? -2.768 18.269 -13.652 1.00 45.16 83 LYS A N 1
ATOM 671 C CA . LYS A 1 83 ? -2.754 19.284 -14.721 1.00 45.16 83 LYS A CA 1
ATOM 672 C C . LYS A 1 83 ? -3.189 18.641 -16.037 1.00 45.16 83 LYS A C 1
ATOM 674 O O . LYS A 1 83 ? -2.767 17.540 -16.327 1.00 45.16 83 LYS A O 1
ATOM 679 N N . ALA A 1 84 ? -4.041 19.301 -16.827 1.00 34.88 84 ALA A N 1
ATOM 680 C CA . ALA A 1 84 ? -4.606 18.712 -18.047 1.00 34.88 84 ALA A CA 1
ATOM 681 C C . ALA A 1 84 ? -3.516 18.270 -19.045 1.00 34.88 84 ALA A C 1
ATOM 683 O O . ALA A 1 84 ? -2.720 19.093 -19.500 1.00 34.88 84 ALA A O 1
ATOM 684 N N . HIS A 1 85 ? -3.531 16.982 -19.399 1.00 37.81 85 HIS A N 1
ATOM 685 C CA . HIS A 1 85 ? -2.588 16.340 -20.316 1.00 37.81 85 HIS A CA 1
ATOM 686 C C . HIS A 1 85 ? -3.285 16.073 -21.658 1.00 37.81 85 HIS A C 1
ATOM 688 O O . HIS A 1 85 ? -4.348 15.459 -21.696 1.00 37.81 85 HIS A O 1
ATOM 694 N N . THR A 1 86 ? -2.712 16.548 -22.767 1.00 33.28 86 THR A N 1
ATOM 695 C CA . THR A 1 86 ? -3.111 16.102 -24.118 1.00 33.28 86 THR A CA 1
ATOM 696 C C . THR A 1 86 ? -2.168 14.981 -24.543 1.00 33.28 86 THR A C 1
ATOM 698 O O . THR A 1 86 ? -0.992 15.020 -24.187 1.00 33.28 86 THR A O 1
ATOM 701 N N . ALA A 1 87 ? -2.709 13.968 -25.221 1.00 31.78 87 ALA A N 1
ATOM 702 C CA . ALA A 1 87 ? -2.218 12.588 -25.324 1.00 31.78 87 ALA A CA 1
ATOM 703 C C . ALA A 1 87 ? -0.866 12.344 -26.042 1.00 31.78 87 ALA A C 1
ATOM 705 O O . ALA A 1 87 ? -0.707 11.334 -26.713 1.00 31.78 87 ALA A O 1
ATOM 706 N N . GLU A 1 88 ? 0.137 13.209 -25.889 1.00 30.97 88 GLU A N 1
ATOM 707 C CA . GLU A 1 88 ? 1.471 13.007 -26.480 1.00 30.97 88 GLU A CA 1
ATOM 708 C C . GLU A 1 88 ? 2.647 13.498 -25.605 1.00 30.97 88 GLU A C 1
ATOM 710 O O . GLU A 1 88 ? 3.779 13.560 -26.078 1.00 30.97 88 GLU A O 1
ATOM 715 N N . LEU A 1 89 ? 2.434 13.868 -24.334 1.00 28.77 89 LEU A N 1
ATOM 716 C CA . LEU A 1 89 ? 3.398 14.710 -23.608 1.00 28.77 89 LEU A CA 1
ATOM 717 C C . LEU A 1 89 ? 3.627 14.294 -22.144 1.00 28.77 89 LEU A C 1
ATOM 719 O O . LEU A 1 89 ? 2.952 14.766 -21.232 1.00 28.77 89 LEU A O 1
ATOM 723 N N . CYS A 1 90 ? 4.680 13.509 -21.900 1.00 37.50 90 CYS A N 1
ATOM 724 C CA . CYS A 1 90 ? 5.419 13.552 -20.633 1.00 37.50 90 CYS A CA 1
ATOM 725 C C . CYS A 1 90 ? 6.187 14.873 -20.545 1.00 37.50 90 CYS A C 1
ATOM 727 O O . CYS A 1 90 ? 7.402 14.874 -20.734 1.00 37.50 90 CYS A O 1
ATOM 729 N N . ASP A 1 91 ? 5.516 16.004 -20.322 1.00 34.78 91 ASP A N 1
ATOM 730 C CA . ASP A 1 91 ? 6.233 17.270 -20.369 1.00 34.78 91 ASP A CA 1
ATOM 731 C C . ASP A 1 91 ? 5.528 18.483 -19.724 1.00 34.78 91 ASP A C 1
ATOM 733 O O . ASP A 1 91 ? 4.515 18.993 -20.202 1.00 34.78 91 ASP A O 1
ATOM 737 N N . HIS A 1 92 ? 6.147 19.033 -18.680 1.00 36.50 92 HIS A N 1
ATOM 738 C CA . HIS A 1 92 ? 6.087 20.470 -18.437 1.00 36.50 92 HIS A CA 1
ATOM 739 C C . HIS A 1 92 ? 7.237 21.104 -19.243 1.00 36.50 92 HIS A C 1
ATOM 741 O O . HIS A 1 92 ? 8.353 21.126 -18.756 1.00 36.50 92 HIS A O 1
ATOM 747 N N . LYS A 1 93 ? 6.925 21.536 -20.478 1.00 34.78 93 LYS A N 1
ATOM 748 C CA . LYS A 1 93 ? 7.766 22.168 -21.527 1.00 34.78 93 LYS A CA 1
ATOM 749 C C . LYS A 1 93 ? 9.115 21.518 -21.926 1.00 34.78 93 LYS A C 1
ATOM 751 O O . LYS A 1 93 ? 10.181 21.788 -21.393 1.00 34.78 93 LYS A O 1
ATOM 756 N N . ALA A 1 94 ? 9.087 20.875 -23.089 1.00 36.84 94 ALA A N 1
ATOM 757 C CA . ALA A 1 94 ? 10.173 20.346 -23.864 1.00 36.84 94 ALA A CA 1
ATOM 758 C C . ALA A 1 94 ? 10.750 21.560 -24.558 1.00 36.84 94 ALA A C 1
ATOM 760 O O . ALA A 1 94 ? 10.363 21.929 -25.674 1.00 36.84 94 ALA A O 1
ATOM 761 N N . SER A 1 95 ? 11.639 22.259 -23.866 1.00 34.47 95 SER A N 1
ATOM 762 C CA . SER A 1 95 ? 12.381 23.309 -24.527 1.00 34.47 95 SER A CA 1
ATOM 763 C C . SER A 1 95 ? 13.403 22.654 -25.471 1.00 34.47 95 SER A C 1
ATOM 765 O O . SER A 1 95 ? 14.452 22.155 -25.088 1.00 34.47 95 SER A O 1
ATOM 767 N N . ALA A 1 96 ? 13.019 22.668 -26.749 1.00 34.81 96 ALA A N 1
ATOM 768 C CA . ALA A 1 96 ? 13.852 22.635 -27.946 1.00 34.81 96 ALA A CA 1
ATOM 769 C C . ALA A 1 96 ? 14.489 21.299 -28.406 1.00 34.81 96 ALA A C 1
ATOM 771 O O . ALA A 1 96 ? 15.571 20.898 -27.999 1.00 34.81 96 ALA A O 1
ATOM 772 N N . ARG A 1 97 ? 13.893 20.796 -29.502 1.00 36.53 97 ARG A N 1
ATOM 773 C CA . ARG A 1 97 ? 14.510 20.073 -30.637 1.00 36.53 97 ARG A CA 1
ATOM 774 C C . ARG A 1 97 ? 14.927 18.611 -30.405 1.00 36.53 97 ARG A C 1
ATOM 776 O O . ARG A 1 97 ? 16.101 18.283 -30.301 1.00 36.53 97 ARG A O 1
ATOM 783 N N . GLY A 1 98 ? 13.950 17.718 -30.572 1.00 35.78 98 GLY A N 1
ATOM 784 C CA . GLY A 1 98 ? 14.136 16.540 -31.430 1.00 35.78 98 GLY A CA 1
ATOM 785 C C . GLY A 1 98 ? 14.931 15.354 -30.880 1.00 35.78 98 GLY A C 1
ATOM 786 O O . GLY A 1 98 ? 15.530 14.641 -31.681 1.00 35.78 98 GLY A O 1
ATOM 787 N N . SER A 1 99 ? 14.924 15.088 -29.570 1.00 33.69 99 SER A N 1
ATOM 788 C CA . SER A 1 99 ? 15.467 13.827 -29.039 1.00 33.69 99 SER A CA 1
ATOM 789 C C . SER A 1 99 ? 14.378 12.985 -28.368 1.00 33.69 99 SER A C 1
ATOM 791 O O . SER A 1 99 ? 13.637 13.470 -27.517 1.00 33.69 99 SER A O 1
ATOM 793 N N . ALA A 1 100 ? 14.289 11.710 -28.748 1.00 35.91 100 ALA A N 1
ATOM 794 C CA . ALA A 1 100 ? 13.268 10.752 -28.316 1.00 35.91 100 ALA A CA 1
ATOM 795 C C . ALA A 1 100 ? 13.410 10.268 -26.850 1.00 35.91 100 ALA A C 1
ATOM 797 O O . ALA A 1 100 ? 12.971 9.168 -26.526 1.00 35.91 100 ALA A O 1
ATOM 798 N N . ARG A 1 101 ? 14.071 11.041 -25.971 1.00 38.62 101 ARG A N 1
ATOM 799 C CA . ARG A 1 101 ? 14.354 10.679 -24.563 1.00 38.62 101 ARG A CA 1
ATOM 800 C C . ARG A 1 101 ? 14.478 11.882 -23.608 1.00 38.62 101 ARG A C 1
ATOM 802 O O . ARG A 1 101 ? 15.196 11.788 -22.616 1.00 38.62 101 ARG A O 1
ATOM 809 N N . ALA A 1 102 ? 13.845 13.021 -23.887 1.00 39.34 102 ALA A N 1
ATOM 810 C CA . ALA A 1 102 ? 13.884 14.138 -22.940 1.00 39.34 102 ALA A CA 1
ATOM 811 C C . ALA A 1 102 ? 13.009 13.815 -21.713 1.00 39.34 102 ALA A C 1
ATOM 813 O O . ALA A 1 102 ? 11.799 13.645 -21.840 1.00 39.34 102 ALA A O 1
ATOM 814 N N . ALA A 1 103 ? 13.626 13.691 -20.536 1.00 48.66 103 ALA A N 1
ATOM 815 C CA . ALA A 1 103 ? 12.910 13.708 -19.266 1.00 48.66 103 ALA A CA 1
ATOM 816 C C . ALA A 1 103 ? 12.162 15.049 -19.130 1.00 48.66 103 ALA A C 1
ATOM 818 O O . ALA A 1 103 ? 12.679 16.072 -19.573 1.00 48.66 103 ALA A O 1
ATOM 819 N N . SER A 1 104 ? 10.965 15.060 -18.533 1.00 57.47 104 SER A N 1
ATOM 820 C CA . SER A 1 104 ? 10.256 16.327 -18.275 1.00 57.47 104 SER A CA 1
ATOM 821 C C . SER A 1 104 ? 11.116 17.270 -17.415 1.00 57.47 104 SER A C 1
ATOM 823 O O . SER A 1 104 ? 11.899 16.782 -16.596 1.00 57.47 104 SER A O 1
ATOM 825 N N . GLU A 1 105 ? 10.936 18.598 -17.518 1.00 63.16 105 GLU A N 1
ATOM 826 C CA . GLU A 1 105 ? 11.649 19.580 -16.666 1.00 63.16 105 GLU A CA 1
ATOM 827 C C . GLU A 1 105 ? 11.548 19.220 -15.167 1.00 63.16 105 GLU A C 1
ATOM 829 O O . GLU A 1 105 ? 12.474 19.432 -14.386 1.00 63.16 105 GLU A O 1
ATOM 834 N N . PHE A 1 106 ? 10.428 18.614 -14.756 1.00 62.12 106 PHE A N 1
ATOM 835 C CA . PHE A 1 106 ? 10.221 18.116 -13.398 1.00 62.12 106 PHE A CA 1
ATOM 836 C C . PHE A 1 106 ? 11.122 16.919 -13.049 1.00 62.12 106 PHE A C 1
ATOM 838 O O . PHE A 1 106 ? 11.719 16.889 -11.976 1.00 62.12 106 PHE A O 1
ATOM 845 N N . VAL A 1 107 ? 11.272 15.943 -13.944 1.00 65.50 107 VAL A N 1
ATOM 846 C CA . VAL A 1 107 ? 12.168 14.790 -13.732 1.00 65.50 107 VAL A CA 1
ATOM 847 C C . VAL A 1 107 ? 13.644 15.219 -13.782 1.00 65.50 107 VAL A C 1
ATOM 849 O O . VAL A 1 107 ? 14.473 14.702 -13.026 1.00 65.50 107 VAL A O 1
ATOM 852 N N . GLU A 1 108 ? 13.985 16.214 -14.605 1.00 68.56 108 GLU A N 1
ATOM 853 C CA . GLU A 1 108 ? 15.318 16.830 -14.606 1.00 68.56 108 GLU A CA 1
ATOM 854 C C . GLU A 1 108 ? 15.618 17.541 -13.272 1.00 68.56 108 GLU A C 1
ATOM 856 O O . GLU A 1 108 ? 16.717 17.415 -12.727 1.00 68.56 108 GLU A O 1
ATOM 861 N N . CYS A 1 109 ? 14.626 18.197 -12.668 1.00 68.19 109 CYS A N 1
ATOM 862 C CA . CYS A 1 109 ? 14.749 18.786 -11.334 1.00 68.19 109 CYS A CA 1
ATOM 863 C C . CYS A 1 109 ? 15.083 17.775 -10.234 1.00 68.19 109 CYS A C 1
ATOM 865 O O . CYS A 1 109 ? 15.931 18.056 -9.387 1.00 68.19 109 CYS A O 1
ATOM 867 N N . TYR A 1 110 ? 14.472 16.589 -10.257 1.00 70.56 110 TYR A N 1
ATOM 868 C CA . TYR A 1 110 ? 14.856 15.500 -9.352 1.00 70.56 110 TYR A CA 1
ATOM 869 C C . TYR A 1 110 ? 16.283 15.023 -9.622 1.00 70.56 110 TYR A C 1
ATOM 871 O O . TYR A 1 110 ? 17.062 14.823 -8.691 1.00 70.56 110 TYR A O 1
ATOM 879 N N . SER A 1 111 ? 16.655 14.910 -10.899 1.00 68.31 111 SER A N 1
ATOM 880 C CA . SER A 1 111 ? 18.001 14.492 -11.303 1.00 68.31 111 SER A CA 1
ATOM 881 C C . SER A 1 111 ? 19.081 15.470 -10.826 1.00 68.31 111 SER A C 1
ATOM 883 O O . SER A 1 111 ? 20.192 15.053 -10.500 1.00 68.31 111 SER A O 1
ATOM 885 N N . THR A 1 112 ? 18.747 16.758 -10.739 1.00 68.06 112 THR A N 1
ATOM 886 C CA . THR A 1 112 ? 19.654 17.852 -10.361 1.00 68.06 112 THR A CA 1
ATOM 887 C C . THR A 1 112 ? 19.465 18.306 -8.914 1.00 68.06 112 THR A C 1
ATOM 889 O O . THR A 1 112 ? 20.191 19.188 -8.455 1.00 68.06 112 THR A O 1
ATOM 892 N N . MET A 1 113 ? 18.524 17.706 -8.175 1.00 69.62 113 MET A N 1
ATOM 893 C CA . MET A 1 113 ? 18.162 18.080 -6.803 1.00 69.62 113 MET A CA 1
ATOM 894 C C . MET A 1 113 ? 17.863 19.577 -6.659 1.00 69.62 113 MET A C 1
ATOM 896 O O . MET A 1 113 ? 18.280 20.207 -5.696 1.00 69.62 113 MET A O 1
ATOM 900 N N . GLY A 1 114 ? 17.191 20.166 -7.647 1.00 67.25 114 GLY A N 1
ATOM 901 C CA . GLY A 1 114 ? 16.866 21.593 -7.639 1.00 67.25 114 GLY A CA 1
ATOM 902 C C . GLY A 1 114 ? 17.962 22.522 -8.167 1.00 67.25 114 GLY A C 1
ATOM 903 O O . GLY A 1 114 ? 17.671 23.686 -8.435 1.00 67.25 114 GLY A O 1
ATOM 904 N N . SER A 1 115 ? 19.195 22.037 -8.372 1.00 72.62 115 SER A N 1
ATOM 905 C CA . SER A 1 115 ? 20.329 22.903 -8.745 1.00 72.62 115 SER A CA 1
ATOM 906 C C . SER A 1 115 ? 20.198 23.551 -10.129 1.00 72.62 115 SER A C 1
ATOM 908 O O . SER A 1 115 ? 20.769 24.617 -10.361 1.00 72.62 115 SER A O 1
ATOM 910 N N . SER A 1 116 ? 19.410 22.962 -11.032 1.00 69.25 116 SER A N 1
ATOM 911 C CA . SER A 1 116 ? 19.047 23.568 -12.313 1.00 69.25 116 SER A CA 1
ATOM 912 C C . SER A 1 116 ? 17.603 23.223 -12.672 1.00 69.25 116 SER A C 1
ATOM 914 O O . SER A 1 116 ? 17.337 22.294 -13.429 1.00 69.25 116 SER A O 1
ATOM 916 N N . CYS A 1 117 ? 16.667 23.982 -12.103 1.00 68.44 117 CYS A N 1
ATOM 917 C CA . CYS A 1 117 ? 15.239 23.843 -12.368 1.00 68.44 117 CYS A CA 1
ATOM 918 C C . CYS A 1 117 ? 14.687 24.982 -13.218 1.00 68.44 117 CYS A C 1
ATOM 920 O O . CYS A 1 117 ? 14.883 26.157 -12.900 1.00 68.44 117 CYS A O 1
ATOM 922 N N . ALA A 1 118 ? 13.910 24.639 -14.247 1.00 67.38 118 ALA A N 1
ATOM 923 C CA . ALA A 1 118 ? 13.102 25.617 -14.962 1.00 67.38 118 ALA A CA 1
ATOM 924 C C . ALA A 1 118 ? 12.088 26.278 -14.010 1.00 67.38 118 ALA A C 1
ATOM 926 O O . ALA A 1 118 ? 11.492 25.637 -13.134 1.00 67.38 118 ALA A O 1
ATOM 927 N N . ALA A 1 119 ? 11.879 27.585 -14.178 1.00 62.94 119 ALA A N 1
ATOM 928 C CA . ALA A 1 119 ? 10.912 28.323 -13.379 1.00 62.94 119 ALA A CA 1
ATOM 929 C C . ALA A 1 119 ? 9.493 27.779 -13.622 1.00 62.94 119 ALA A C 1
ATOM 931 O O . ALA A 1 119 ? 9.013 27.753 -14.751 1.00 62.94 119 ALA A O 1
ATOM 932 N N . GLY A 1 120 ? 8.801 27.382 -12.550 1.00 64.19 120 GLY A N 1
ATOM 933 C CA . GLY A 1 120 ? 7.429 26.872 -12.636 1.00 64.19 120 GLY A CA 1
ATOM 934 C C . GLY A 1 120 ? 7.294 25.365 -12.890 1.00 64.19 120 GLY A C 1
ATOM 935 O O . GLY A 1 120 ? 6.160 24.891 -12.966 1.00 64.19 120 GLY A O 1
ATOM 936 N N . CYS A 1 121 ? 8.398 24.603 -12.925 1.00 66.50 121 CYS A N 1
ATOM 937 C CA . CYS A 1 121 ? 8.385 23.133 -13.032 1.00 66.50 121 CYS A CA 1
ATOM 938 C C . CYS A 1 121 ? 7.611 22.442 -11.890 1.00 66.50 121 CYS A C 1
ATOM 940 O O . CYS A 1 121 ? 7.123 21.326 -12.039 1.00 66.50 121 CYS A O 1
ATOM 942 N N . GLY A 1 122 ? 7.465 23.118 -10.745 1.00 73.06 122 GLY A N 1
ATOM 943 C CA . GLY A 1 122 ? 6.691 22.652 -9.598 1.00 73.06 122 GLY A CA 1
ATOM 944 C C . GLY A 1 122 ? 7.483 21.841 -8.573 1.00 73.06 122 GLY A C 1
ATOM 945 O O . GLY A 1 122 ? 6.913 21.529 -7.528 1.00 73.06 122 GLY A O 1
ATOM 946 N N . PHE A 1 123 ? 8.758 21.537 -8.819 1.00 80.00 123 PHE A N 1
ATOM 947 C CA . PHE A 1 123 ? 9.635 20.890 -7.841 1.00 80.00 123 PHE A CA 1
ATOM 948 C C . PHE A 1 123 ? 9.795 21.762 -6.591 1.00 80.00 123 PHE A C 1
ATOM 950 O O . PHE A 1 123 ? 10.100 22.953 -6.686 1.00 80.00 123 PHE A O 1
ATOM 957 N N . VAL A 1 124 ? 9.564 21.180 -5.415 1.00 85.94 124 VAL A N 1
ATOM 958 C CA . VAL A 1 124 ? 9.734 21.856 -4.127 1.00 85.94 124 VAL A CA 1
ATOM 959 C C . VAL A 1 124 ? 10.966 21.283 -3.447 1.00 85.94 124 VAL A C 1
ATOM 961 O O . VAL A 1 124 ? 10.866 20.309 -2.712 1.00 85.94 124 VAL A O 1
ATOM 964 N N . GLU A 1 125 ? 12.123 21.900 -3.689 1.00 83.62 125 GLU A N 1
ATOM 965 C CA . GLU A 1 125 ? 13.449 21.368 -3.340 1.00 83.62 125 GLU A CA 1
ATOM 966 C C . GLU A 1 125 ? 13.540 20.751 -1.945 1.00 83.62 125 GLU A C 1
ATOM 968 O O . GLU A 1 125 ? 13.895 19.587 -1.824 1.00 83.62 125 GLU A O 1
ATOM 973 N N . ALA A 1 126 ? 13.148 21.467 -0.892 1.00 88.12 126 ALA A N 1
ATOM 974 C CA . ALA A 1 126 ? 13.270 20.966 0.479 1.00 88.12 126 ALA A CA 1
ATOM 975 C C . ALA A 1 126 ? 12.380 19.747 0.799 1.00 88.12 126 ALA A C 1
ATOM 977 O O . ALA A 1 126 ? 12.646 19.055 1.785 1.00 88.12 126 ALA A O 1
ATOM 978 N N . ILE A 1 127 ? 11.331 19.507 0.003 1.00 91.06 127 ILE A N 1
ATOM 979 C CA . ILE A 1 127 ? 10.336 18.455 0.233 1.00 91.06 127 ILE A CA 1
ATOM 980 C C . ILE A 1 127 ? 10.501 17.315 -0.769 1.00 91.06 127 ILE A C 1
ATOM 982 O O . ILE A 1 127 ? 10.707 16.178 -0.365 1.00 91.06 127 ILE A O 1
ATOM 986 N N . ASP A 1 128 ? 10.445 17.620 -2.065 1.00 85.19 128 ASP A N 1
ATOM 987 C CA . ASP A 1 128 ? 10.492 16.643 -3.154 1.00 85.19 128 ASP A CA 1
ATOM 988 C C . ASP A 1 128 ? 11.853 15.933 -3.252 1.00 85.19 128 ASP A C 1
ATOM 990 O O . ASP A 1 128 ? 11.913 14.814 -3.744 1.00 85.19 128 ASP A O 1
ATOM 994 N N . SER A 1 129 ? 12.934 16.511 -2.719 1.00 83.62 129 SER A N 1
ATOM 995 C CA . SER A 1 129 ? 14.249 15.851 -2.665 1.00 83.62 129 SER A CA 1
ATOM 996 C C . SER A 1 129 ? 14.360 14.720 -1.634 1.00 83.62 129 SER A C 1
ATOM 998 O O . SER A 1 129 ? 15.280 13.907 -1.720 1.00 83.62 129 SER A O 1
ATOM 1000 N N . GLN A 1 130 ? 13.466 14.679 -0.641 1.00 87.19 130 GLN A N 1
ATOM 1001 C CA . GLN A 1 130 ? 13.545 13.761 0.504 1.00 87.19 130 GLN A CA 1
ATOM 1002 C C . GLN A 1 130 ? 12.176 13.405 1.148 1.00 87.19 130 GLN A C 1
ATOM 1004 O O . GLN A 1 130 ? 12.085 13.289 2.375 1.00 87.19 130 GLN A O 1
ATOM 1009 N N . PRO A 1 131 ? 11.090 13.212 0.379 1.00 91.38 131 PRO A N 1
ATOM 1010 C CA . PRO A 1 131 ? 9.745 13.015 0.901 1.00 91.38 131 PRO A CA 1
ATOM 1011 C C . PRO A 1 131 ? 9.641 11.784 1.806 1.00 91.38 131 PRO A C 1
ATOM 1013 O O . PRO A 1 131 ? 9.076 11.902 2.891 1.00 91.38 131 PRO A O 1
ATOM 1016 N N . GLN A 1 132 ? 10.250 10.641 1.451 1.00 93.06 132 GLN A N 1
ATOM 1017 C CA . GLN A 1 132 ? 10.232 9.456 2.321 1.00 93.06 132 GLN A CA 1
ATOM 1018 C C . GLN A 1 132 ? 10.869 9.736 3.689 1.00 93.06 132 GLN A C 1
ATOM 1020 O O . GLN A 1 132 ? 10.320 9.335 4.712 1.00 93.06 132 GLN A O 1
ATOM 1025 N N . ILE A 1 133 ? 11.998 10.452 3.726 1.00 92.88 133 ILE A N 1
ATOM 1026 C CA . ILE A 1 133 ? 12.684 10.812 4.977 1.00 92.88 133 ILE A CA 1
ATOM 1027 C C . ILE A 1 133 ? 11.819 11.748 5.823 1.00 92.88 133 ILE A C 1
ATOM 1029 O O . ILE A 1 133 ? 11.690 11.545 7.030 1.00 92.88 133 ILE A O 1
ATOM 1033 N N . LEU A 1 134 ? 11.196 12.755 5.207 1.00 96.19 134 LEU A N 1
ATOM 1034 C CA . LEU A 1 134 ? 10.313 13.687 5.909 1.00 96.19 134 LEU A CA 1
ATOM 1035 C C . LEU A 1 134 ? 9.098 12.971 6.508 1.00 96.19 134 LEU A C 1
ATOM 1037 O O . LEU A 1 134 ? 8.816 13.122 7.700 1.00 96.19 134 LEU A O 1
ATOM 1041 N N . VAL A 1 135 ? 8.433 12.130 5.711 1.00 98.12 135 VAL A N 1
ATOM 1042 C CA . VAL A 1 135 ? 7.314 11.298 6.167 1.00 98.12 135 VAL A CA 1
ATOM 1043 C C . VAL A 1 135 ? 7.767 10.356 7.281 1.00 98.12 135 VAL A C 1
ATOM 1045 O O . VAL A 1 135 ? 7.122 10.315 8.325 1.00 98.12 135 VAL A O 1
ATOM 1048 N N . ALA A 1 136 ? 8.899 9.663 7.125 1.00 97.44 136 ALA A N 1
ATOM 1049 C CA . ALA A 1 136 ? 9.435 8.746 8.131 1.00 97.44 136 ALA A CA 1
ATOM 1050 C C . ALA A 1 136 ? 9.772 9.446 9.457 1.00 97.44 136 ALA A C 1
ATOM 1052 O O . ALA A 1 136 ? 9.466 8.915 10.523 1.00 97.44 136 ALA A O 1
ATOM 1053 N N . ASN A 1 137 ? 10.337 10.654 9.425 1.00 98.06 137 ASN A N 1
ATOM 1054 C CA . ASN A 1 137 ? 10.634 11.428 10.634 1.00 98.06 137 ASN A CA 1
ATOM 1055 C C . ASN A 1 137 ? 9.358 11.816 11.395 1.00 98.06 137 ASN A C 1
ATOM 1057 O O . ASN A 1 137 ? 9.280 11.664 12.622 1.00 98.06 137 ASN A O 1
ATOM 1061 N N . SER A 1 138 ? 8.335 12.270 10.671 1.00 98.38 138 SER A N 1
ATOM 1062 C CA . SER A 1 138 ? 7.022 12.574 11.248 1.00 98.38 138 SER A CA 1
ATOM 1063 C C . SER A 1 138 ? 6.329 11.314 11.771 1.00 98.38 138 SER A C 1
ATOM 1065 O O . SER A 1 138 ? 5.771 11.325 12.871 1.00 98.38 138 SER A O 1
ATOM 1067 N N . PHE A 1 139 ? 6.447 10.201 11.044 1.00 98.50 139 PHE A N 1
ATOM 1068 C CA . PHE A 1 139 ? 5.926 8.892 11.428 1.00 98.50 139 PHE A CA 1
ATOM 1069 C C . PHE A 1 139 ? 6.556 8.389 12.726 1.00 98.50 139 PHE A C 1
ATOM 1071 O O . PHE A 1 139 ? 5.840 8.077 13.673 1.00 98.50 139 PHE A O 1
ATOM 1078 N N . LYS A 1 140 ? 7.890 8.421 12.828 1.00 98.56 140 LYS A N 1
ATOM 1079 C CA . LYS A 1 140 ? 8.650 8.073 14.041 1.00 98.56 140 LYS A CA 1
ATOM 1080 C C . LYS A 1 140 ? 8.262 8.953 15.225 1.00 98.56 140 LYS A C 1
ATOM 1082 O O . LYS A 1 140 ? 8.023 8.451 16.319 1.00 98.56 140 LYS A O 1
ATOM 1087 N N . THR A 1 141 ? 8.122 10.260 15.004 1.00 98.50 141 THR A N 1
ATOM 1088 C CA . THR A 1 141 ? 7.696 11.204 16.049 1.00 98.50 141 THR A CA 1
ATOM 1089 C C . THR A 1 141 ? 6.286 10.897 16.555 1.00 98.50 141 THR A C 1
ATOM 1091 O O . THR A 1 141 ? 6.030 10.962 17.761 1.00 98.50 141 THR A O 1
ATOM 1094 N N . ARG A 1 142 ? 5.356 10.555 15.655 1.00 98.44 142 ARG A N 1
ATOM 1095 C CA . ARG A 1 142 ? 3.993 10.157 16.026 1.00 98.44 142 ARG A CA 1
ATOM 1096 C C . ARG A 1 142 ? 3.995 8.813 16.750 1.00 98.44 142 ARG A C 1
ATOM 1098 O O . ARG A 1 142 ? 3.405 8.718 17.824 1.00 98.44 142 ARG A O 1
ATOM 1105 N N . ALA A 1 143 ? 4.692 7.816 16.213 1.00 98.44 143 ALA A N 1
ATOM 1106 C CA . ALA A 1 143 ? 4.781 6.472 16.768 1.00 98.44 143 ALA A CA 1
ATOM 1107 C C . ALA A 1 143 ? 5.411 6.461 18.166 1.00 98.44 143 ALA A C 1
ATOM 1109 O O . ALA A 1 143 ? 4.874 5.809 19.053 1.00 98.44 143 ALA A O 1
ATOM 1110 N N . ALA A 1 144 ? 6.449 7.259 18.421 1.00 98.19 144 ALA A N 1
ATOM 1111 C CA . ALA A 1 144 ? 7.039 7.388 19.754 1.00 98.19 144 ALA A CA 1
ATOM 1112 C C . ALA A 1 144 ? 6.034 7.900 20.803 1.00 98.19 144 ALA A C 1
ATOM 1114 O O . ALA A 1 144 ? 6.083 7.504 21.965 1.00 98.19 144 ALA A O 1
ATOM 1115 N N . LYS A 1 145 ? 5.095 8.766 20.396 1.00 97.75 145 LYS A N 1
ATOM 1116 C CA . LYS A 1 145 ? 4.047 9.314 21.275 1.00 97.75 145 LYS A CA 1
ATOM 1117 C C . LYS A 1 145 ? 2.849 8.379 21.417 1.00 97.75 145 LYS A C 1
ATOM 1119 O O . LYS A 1 145 ? 2.226 8.322 22.476 1.00 97.75 145 LYS A O 1
ATOM 1124 N N . LYS A 1 146 ? 2.465 7.710 20.328 1.00 97.12 146 LYS A N 1
ATOM 1125 C CA . LYS A 1 146 ? 1.225 6.928 20.250 1.00 97.12 146 LYS A CA 1
ATOM 1126 C C . LYS A 1 146 ? 1.440 5.441 20.521 1.00 97.12 146 LYS A C 1
ATOM 1128 O O . LYS A 1 146 ? 0.531 4.817 21.046 1.00 97.12 146 LYS A O 1
ATOM 1133 N N . ASN A 1 147 ? 2.624 4.893 20.279 1.00 96.56 147 ASN A N 1
ATOM 1134 C CA . ASN A 1 147 ? 2.947 3.476 20.448 1.00 96.56 147 ASN A CA 1
ATOM 1135 C C . ASN A 1 147 ? 1.897 2.555 19.784 1.00 96.56 147 ASN A C 1
ATOM 1137 O O . ASN A 1 147 ? 1.108 1.931 20.497 1.00 96.56 147 ASN A O 1
ATOM 1141 N N . PRO A 1 148 ? 1.837 2.496 18.439 1.00 96.88 148 PRO A N 1
ATOM 1142 C CA . PRO A 1 148 ? 0.863 1.665 17.734 1.00 96.88 148 PRO A CA 1
ATOM 1143 C C . PRO A 1 148 ? 0.865 0.200 18.166 1.00 96.88 148 PRO A C 1
ATOM 1145 O O . PRO A 1 148 ? 1.903 -0.343 18.543 1.00 96.88 148 PRO A O 1
ATOM 1148 N N . ALA A 1 149 ? -0.272 -0.476 18.015 1.00 96.25 149 ALA A N 1
ATOM 1149 C CA . ALA A 1 149 ? -0.346 -1.934 18.085 1.00 96.25 149 ALA A CA 1
ATOM 1150 C C . ALA A 1 149 ? 0.345 -2.581 16.868 1.00 96.25 149 ALA A C 1
ATOM 1152 O O . ALA A 1 149 ? 1.170 -3.480 17.025 1.00 96.25 149 ALA A O 1
ATOM 1153 N N . PHE A 1 150 ? 0.050 -2.075 15.669 1.00 98.12 150 PHE A N 1
ATOM 1154 C CA . PHE A 1 150 ? 0.611 -2.509 14.389 1.00 98.12 150 PHE A CA 1
ATOM 1155 C C . PHE A 1 150 ? 0.510 -1.379 13.352 1.00 98.12 150 PHE A C 1
ATOM 1157 O O . PHE A 1 150 ? -0.114 -0.341 13.605 1.00 98.12 150 PHE A O 1
ATOM 1164 N N . ILE A 1 151 ? 1.138 -1.595 12.197 1.00 98.81 151 ILE A N 1
ATOM 1165 C CA . ILE A 1 151 ? 1.120 -0.712 11.032 1.00 98.81 151 ILE A CA 1
ATOM 1166 C C . ILE A 1 151 ? 0.373 -1.406 9.889 1.00 98.81 151 ILE A C 1
ATOM 1168 O O . ILE A 1 151 ? 0.619 -2.581 9.625 1.00 98.81 151 ILE A O 1
ATOM 1172 N N . LEU A 1 152 ? -0.513 -0.688 9.199 1.00 98.81 152 LEU A N 1
ATOM 1173 C CA . LEU A 1 152 ? -1.025 -1.109 7.893 1.00 98.81 152 LEU A CA 1
ATOM 1174 C C . LEU A 1 152 ? -0.165 -0.509 6.789 1.00 98.81 152 LEU A C 1
ATOM 1176 O O . LEU A 1 152 ? 0.118 0.688 6.824 1.00 98.81 152 LEU A O 1
ATOM 1180 N N . ASN A 1 153 ? 0.216 -1.324 5.814 1.00 98.50 153 ASN A N 1
ATOM 1181 C CA . ASN A 1 153 ? 1.007 -0.923 4.664 1.00 98.50 153 ASN A CA 1
ATOM 1182 C C . ASN A 1 153 ? 0.282 -1.291 3.360 1.00 98.50 153 ASN A C 1
ATOM 1184 O O . ASN A 1 153 ? 0.040 -2.464 3.084 1.00 98.50 153 ASN A O 1
ATOM 1188 N N . VAL A 1 154 ? -0.086 -0.281 2.572 1.00 98.56 154 VAL A N 1
ATOM 1189 C CA . VAL A 1 154 ? -1.038 -0.410 1.447 1.00 98.56 154 VAL A CA 1
ATOM 1190 C C . VAL A 1 154 ? -0.374 -0.677 0.087 1.00 98.56 154 VAL A C 1
ATOM 1192 O O . VAL A 1 154 ? -0.929 -0.318 -0.946 1.00 98.56 154 VAL A O 1
ATOM 1195 N N . GLY A 1 155 ? 0.808 -1.293 0.064 1.00 97.88 155 GLY A N 1
ATOM 1196 C CA . GLY A 1 155 ? 1.516 -1.635 -1.174 1.00 97.88 155 GLY A CA 1
ATOM 1197 C C . GLY A 1 155 ? 2.365 -0.506 -1.752 1.00 97.88 155 GLY A C 1
ATOM 1198 O O . GLY A 1 155 ? 2.547 0.544 -1.124 1.00 97.88 155 GLY A O 1
ATOM 1199 N N . ASP A 1 156 ? 2.911 -0.783 -2.935 1.00 97.56 156 ASP A N 1
ATOM 1200 C CA . ASP A 1 156 ? 4.047 -0.089 -3.542 1.00 97.56 156 ASP A CA 1
ATOM 1201 C C . ASP A 1 156 ? 5.191 0.083 -2.543 1.00 97.56 156 ASP A C 1
ATOM 1203 O O . ASP A 1 156 ? 5.635 1.178 -2.177 1.00 97.56 156 ASP A O 1
ATOM 1207 N N . ASN A 1 157 ? 5.624 -1.061 -2.036 1.00 96.69 157 ASN A N 1
ATOM 1208 C CA . ASN A 1 157 ? 6.592 -1.161 -0.961 1.00 96.69 157 ASN A CA 1
ATOM 1209 C C . ASN A 1 157 ? 7.990 -0.764 -1.445 1.00 96.69 157 ASN A C 1
ATOM 1211 O O . ASN A 1 157 ? 8.736 -0.100 -0.720 1.00 96.69 157 ASN A O 1
ATOM 1215 N N . PHE A 1 158 ? 8.326 -1.157 -2.677 1.00 91.50 158 PHE A N 1
ATOM 1216 C CA . PHE A 1 158 ? 9.624 -0.912 -3.296 1.00 91.50 158 PHE A CA 1
ATOM 1217 C C . PHE A 1 158 ? 9.452 -0.346 -4.705 1.00 91.50 158 PHE A C 1
ATOM 1219 O O . PHE A 1 158 ? 9.076 -1.047 -5.642 1.00 91.50 158 PHE A O 1
ATOM 1226 N N . TYR A 1 159 ? 9.767 0.938 -4.866 1.00 85.56 159 TYR A N 1
ATOM 1227 C CA . TYR A 1 159 ? 9.794 1.570 -6.180 1.00 85.56 159 TYR A CA 1
ATOM 1228 C C . TYR A 1 159 ? 11.111 1.284 -6.917 1.00 85.56 159 TYR A C 1
ATOM 1230 O O . TYR A 1 159 ? 12.165 1.140 -6.303 1.00 85.56 159 TYR A O 1
ATOM 1238 N N . TRP A 1 160 ? 11.107 1.250 -8.248 1.00 76.69 160 TRP A N 1
ATOM 1239 C CA . TRP A 1 160 ? 9.955 1.481 -9.139 1.00 76.69 160 TRP A CA 1
ATOM 1240 C C . TRP A 1 160 ? 9.330 0.181 -9.668 1.00 76.69 160 TRP A C 1
ATOM 1242 O O . TRP A 1 160 ? 8.307 0.241 -10.331 1.00 76.69 160 TRP A O 1
ATOM 1252 N N . GLY A 1 161 ? 9.924 -0.984 -9.418 1.00 83.69 161 GLY A N 1
ATOM 1253 C CA . GLY A 1 161 ? 9.434 -2.267 -9.931 1.00 83.69 161 GLY A CA 1
ATOM 1254 C C . GLY A 1 161 ? 9.543 -3.393 -8.909 1.00 83.69 161 GLY A C 1
ATOM 1255 O O . GLY A 1 161 ? 9.791 -4.535 -9.290 1.00 83.69 161 GLY A O 1
ATOM 1256 N N . GLY A 1 162 ? 9.423 -3.089 -7.617 1.00 89.94 162 GLY A N 1
ATOM 1257 C CA . GLY A 1 162 ? 9.488 -4.082 -6.556 1.00 89.94 162 GLY A CA 1
ATOM 1258 C C . GLY A 1 162 ? 10.927 -4.461 -6.214 1.00 89.94 162 GLY A C 1
ATOM 1259 O O . GLY A 1 162 ? 11.833 -3.622 -6.179 1.00 89.94 162 GLY A O 1
ATOM 1260 N N . ILE A 1 163 ? 11.148 -5.749 -5.943 1.00 90.31 163 ILE A N 1
ATOM 1261 C CA . ILE A 1 163 ? 12.500 -6.278 -5.750 1.00 90.31 163 ILE A CA 1
ATOM 1262 C C . ILE A 1 163 ? 13.154 -6.463 -7.122 1.00 90.31 163 ILE A C 1
ATOM 1264 O O . ILE A 1 163 ? 12.627 -7.173 -7.982 1.00 90.31 163 ILE A O 1
ATOM 1268 N N . GLU A 1 164 ? 14.325 -5.856 -7.311 1.00 86.25 164 GLU A N 1
ATOM 1269 C CA . GLU A 1 164 ? 15.015 -5.681 -8.598 1.00 86.25 164 GLU A CA 1
ATOM 1270 C C . GLU A 1 164 ? 15.736 -6.956 -9.074 1.00 86.25 164 GLU A C 1
ATOM 1272 O O . GLU A 1 164 ? 16.930 -6.982 -9.375 1.00 86.25 164 GLU A O 1
ATOM 1277 N N . LYS A 1 165 ? 14.992 -8.057 -9.159 1.00 87.12 165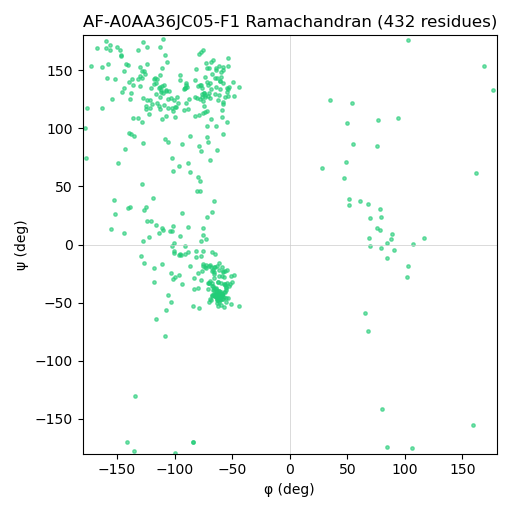 LYS A N 1
ATOM 1278 C CA . LYS A 1 165 ? 15.430 -9.347 -9.698 1.00 87.12 165 LYS A CA 1
ATOM 1279 C C . LYS A 1 165 ? 14.274 -10.068 -10.368 1.00 87.12 165 LYS A C 1
ATOM 1281 O O . LYS A 1 165 ? 13.121 -9.710 -10.170 1.00 87.12 165 LYS A O 1
ATOM 1286 N N . THR A 1 166 ? 14.580 -11.116 -11.126 1.00 93.31 166 THR A N 1
ATOM 1287 C CA . THR A 1 166 ? 13.533 -12.005 -11.631 1.00 93.31 166 THR A CA 1
ATOM 1288 C C . THR A 1 166 ? 12.932 -12.797 -10.471 1.00 93.31 166 THR A C 1
ATOM 1290 O O . THR A 1 166 ? 13.674 -13.264 -9.597 1.00 93.31 166 THR A O 1
ATOM 1293 N N . CYS A 1 167 ? 11.612 -12.960 -10.461 1.00 94.56 167 CYS A N 1
ATOM 1294 C CA . CYS A 1 167 ? 10.935 -13.936 -9.607 1.00 94.56 167 CYS A CA 1
ATOM 1295 C C . CYS A 1 167 ? 11.526 -15.348 -9.794 1.00 94.56 167 CYS A C 1
ATOM 1297 O O . CYS A 1 167 ? 12.182 -15.637 -10.800 1.00 94.56 167 CYS A O 1
ATOM 1299 N N . GLY A 1 168 ? 11.309 -16.241 -8.830 1.00 93.50 168 GLY A N 1
ATOM 1300 C CA . GLY A 1 168 ? 11.765 -17.631 -8.932 1.00 93.50 168 GLY A CA 1
ATOM 1301 C C . GLY A 1 168 ? 12.795 -18.048 -7.893 1.00 93.50 168 GLY A C 1
ATOM 1302 O O . GLY A 1 168 ? 13.287 -19.171 -7.975 1.00 93.50 168 GLY A O 1
ATOM 1303 N N . THR A 1 169 ? 13.122 -17.189 -6.923 1.00 92.31 169 THR A N 1
ATOM 1304 C CA . THR A 1 169 ? 13.957 -17.632 -5.796 1.00 92.31 169 THR A CA 1
ATOM 1305 C C . THR A 1 169 ? 13.088 -18.464 -4.854 1.00 92.31 169 THR A C 1
ATOM 1307 O O . THR A 1 169 ? 11.964 -18.045 -4.581 1.00 92.31 169 THR A O 1
ATOM 1310 N N . PRO A 1 170 ? 13.567 -19.624 -4.365 1.00 91.44 170 PRO A N 1
ATOM 1311 C CA . PRO A 1 170 ? 12.816 -20.445 -3.419 1.00 91.44 170 PRO A CA 1
ATOM 1312 C C . PRO A 1 170 ? 12.280 -19.634 -2.231 1.00 91.44 170 PRO A C 1
ATOM 1314 O O . PRO A 1 170 ? 12.965 -18.757 -1.710 1.00 91.44 170 PRO A O 1
ATOM 1317 N N . MET A 1 171 ? 11.050 -19.924 -1.801 1.00 90.12 171 MET A N 1
ATOM 1318 C CA . MET A 1 171 ? 10.333 -19.148 -0.775 1.00 90.12 171 MET A CA 1
ATOM 1319 C C . MET A 1 171 ? 10.988 -19.206 0.622 1.00 90.12 171 MET A C 1
ATOM 1321 O O . MET A 1 171 ? 10.720 -18.365 1.478 1.00 90.12 171 MET A O 1
ATOM 1325 N N . ASP A 1 172 ? 11.840 -20.202 0.874 1.00 89.00 172 ASP A N 1
ATOM 1326 C CA . ASP A 1 172 ? 12.638 -20.357 2.095 1.00 89.00 172 ASP A CA 1
ATOM 1327 C C . ASP A 1 172 ? 14.004 -19.646 2.032 1.00 89.00 172 ASP A C 1
ATOM 1329 O O . ASP A 1 172 ? 14.696 -19.519 3.054 1.00 89.00 172 ASP A O 1
ATOM 1333 N N . GLU A 1 173 ? 14.365 -19.107 0.870 1.00 92.19 173 GLU A N 1
ATOM 1334 C CA . GLU A 1 173 ? 15.565 -18.319 0.623 1.00 92.19 173 GLU A CA 1
ATOM 1335 C C . GLU A 1 173 ? 15.238 -16.831 0.450 1.00 92.19 173 GLU A C 1
ATOM 1337 O O . GLU A 1 173 ? 14.125 -16.431 0.108 1.00 92.19 173 GLU A O 1
ATOM 1342 N N . LEU A 1 174 ? 16.242 -15.990 0.695 1.00 92.75 174 LEU A N 1
ATOM 1343 C CA . LEU A 1 174 ? 16.163 -14.559 0.429 1.00 92.75 174 LEU A CA 1
ATOM 1344 C C . LEU A 1 174 ? 17.368 -14.156 -0.413 1.00 92.75 174 LEU A C 1
ATOM 1346 O O . LEU A 1 174 ? 18.508 -14.426 -0.029 1.00 92.75 174 LEU A O 1
ATOM 1350 N N . SER A 1 175 ? 17.126 -13.514 -1.553 1.00 89.62 175 SER A N 1
ATOM 1351 C CA . SER A 1 175 ? 18.212 -13.028 -2.400 1.00 89.62 175 SER A CA 1
ATOM 1352 C C . SER A 1 175 ? 18.977 -11.883 -1.735 1.00 89.62 175 SER A C 1
ATOM 1354 O O . SER A 1 175 ? 18.438 -11.142 -0.906 1.00 89.62 175 SER A O 1
ATOM 1356 N N . TYR A 1 176 ? 20.228 -11.683 -2.159 1.00 85.00 176 TYR A N 1
ATOM 1357 C CA . TYR A 1 176 ? 21.016 -10.526 -1.739 1.00 85.00 176 TYR A CA 1
ATOM 1358 C C . TYR A 1 176 ? 20.303 -9.208 -2.075 1.00 85.00 176 TYR A C 1
ATOM 1360 O O . TYR A 1 176 ? 20.188 -8.335 -1.217 1.00 85.00 176 TYR A O 1
ATOM 1368 N N . THR A 1 177 ? 19.760 -9.089 -3.293 1.00 83.06 177 THR A N 1
ATOM 1369 C CA . THR A 1 177 ? 18.995 -7.912 -3.738 1.00 83.06 177 THR A CA 1
ATOM 1370 C C . THR A 1 177 ? 17.824 -7.600 -2.808 1.00 83.06 177 THR A C 1
ATOM 1372 O O . THR A 1 177 ? 17.653 -6.451 -2.408 1.00 83.06 177 THR A O 1
ATOM 1375 N N . ALA A 1 178 ? 17.049 -8.623 -2.427 1.00 86.50 178 ALA A N 1
ATOM 1376 C CA . ALA A 1 178 ? 15.918 -8.462 -1.526 1.00 86.50 178 ALA A CA 1
ATOM 1377 C C . ALA A 1 178 ? 16.396 -7.967 -0.160 1.00 86.50 178 ALA A C 1
ATOM 1379 O O . ALA A 1 178 ? 15.949 -6.916 0.293 1.00 86.50 178 ALA A O 1
ATOM 1380 N N . HIS A 1 179 ? 17.367 -8.655 0.451 1.00 85.69 179 HIS A N 1
ATOM 1381 C CA . HIS A 1 179 ? 17.939 -8.243 1.736 1.00 85.69 179 HIS A CA 1
ATOM 1382 C C . HIS A 1 179 ? 18.435 -6.791 1.701 1.00 85.69 179 HIS A C 1
ATOM 1384 O O . HIS A 1 179 ? 18.127 -6.002 2.591 1.00 85.69 179 HIS A O 1
ATOM 1390 N N . HIS A 1 180 ? 19.158 -6.412 0.646 1.00 80.44 180 HIS A N 1
ATOM 1391 C CA . HIS A 1 180 ? 19.681 -5.061 0.488 1.00 80.44 180 HIS A CA 1
ATOM 1392 C C . HIS A 1 180 ? 18.569 -4.007 0.371 1.00 80.44 180 HIS A C 1
ATOM 1394 O O . HIS A 1 180 ? 18.622 -2.990 1.062 1.00 80.44 180 HIS A O 1
ATOM 1400 N N . GLN A 1 181 ? 17.547 -4.237 -0.461 1.00 83.19 181 GLN A N 1
ATOM 1401 C CA . GLN A 1 181 ? 16.431 -3.294 -0.604 1.00 83.19 181 GLN A CA 1
ATOM 1402 C C . GLN A 1 181 ? 15.632 -3.157 0.699 1.00 83.19 181 GLN A C 1
ATOM 1404 O O . GLN A 1 181 ? 15.332 -2.030 1.101 1.00 83.19 181 GLN A O 1
ATOM 1409 N N . PHE A 1 182 ? 15.350 -4.263 1.397 1.00 89.94 182 PHE A N 1
ATOM 1410 C CA . PHE A 1 182 ? 14.695 -4.231 2.709 1.00 89.94 182 PHE A CA 1
ATOM 1411 C C . PHE A 1 182 ? 15.511 -3.424 3.728 1.00 89.94 182 PHE A C 1
ATOM 1413 O O . PHE A 1 182 ? 14.947 -2.563 4.406 1.00 89.94 182 PHE A O 1
ATOM 1420 N N . ASP A 1 183 ? 16.831 -3.603 3.789 1.00 82.44 183 ASP A N 1
ATOM 1421 C CA . ASP A 1 183 ? 17.688 -2.834 4.697 1.00 82.44 183 ASP A CA 1
ATOM 1422 C C . ASP A 1 183 ? 17.643 -1.326 4.415 1.00 82.44 183 ASP A C 1
ATOM 1424 O O . ASP A 1 183 ? 17.546 -0.517 5.339 1.00 82.44 183 ASP A O 1
ATOM 1428 N N . GLN A 1 184 ? 17.723 -0.931 3.142 1.00 79.31 184 GLN A N 1
ATOM 1429 C CA . GLN A 1 184 ? 17.858 0.478 2.759 1.00 79.31 184 GLN A CA 1
ATOM 1430 C C . GLN A 1 184 ? 16.540 1.253 2.798 1.00 79.31 184 GLN A C 1
ATOM 1432 O O . GLN A 1 184 ? 16.532 2.429 3.163 1.00 79.31 184 GLN A O 1
ATOM 1437 N N . ILE A 1 185 ? 15.438 0.615 2.404 1.00 84.69 185 ILE A N 1
ATOM 1438 C CA . ILE A 1 185 ? 14.146 1.285 2.195 1.00 84.69 185 ILE A CA 1
ATOM 1439 C C . ILE A 1 185 ? 13.219 1.078 3.396 1.00 84.69 185 ILE A C 1
ATOM 1441 O O . ILE A 1 185 ? 12.394 1.946 3.685 1.00 84.69 185 ILE A O 1
ATOM 1445 N N . TYR A 1 186 ? 13.377 -0.032 4.129 1.00 93.94 186 TYR A N 1
ATOM 1446 C CA . TYR A 1 186 ? 12.479 -0.416 5.214 1.00 93.94 186 TYR A CA 1
ATOM 1447 C C . TYR A 1 186 ? 13.149 -0.445 6.598 1.00 93.94 186 TYR A C 1
ATOM 1449 O O . TYR A 1 186 ? 12.775 0.344 7.471 1.00 93.94 186 TYR A O 1
ATOM 1457 N N . GLU A 1 187 ? 14.134 -1.320 6.827 1.00 91.81 187 GLU A N 1
ATOM 1458 C CA . GLU A 1 187 ? 14.737 -1.535 8.156 1.00 91.81 187 GLU A CA 1
ATOM 1459 C C . GLU A 1 187 ? 15.532 -0.317 8.643 1.00 91.81 187 GLU A C 1
ATOM 1461 O O . GLU A 1 187 ? 15.355 0.144 9.774 1.00 91.81 187 GLU A O 1
ATOM 1466 N N . GLY A 1 188 ? 16.344 0.279 7.769 1.00 86.94 188 GLY A N 1
ATOM 1467 C CA . GLY A 1 188 ? 17.138 1.469 8.076 1.00 86.94 188 GLY A CA 1
ATOM 1468 C C . GLY A 1 188 ? 16.309 2.738 8.298 1.00 86.94 188 GLY A C 1
ATOM 1469 O O . GLY A 1 188 ? 16.784 3.671 8.949 1.00 86.94 188 GLY A O 1
ATOM 1470 N N . ILE A 1 189 ? 15.062 2.769 7.820 1.00 90.38 189 ILE A N 1
ATOM 1471 C CA . ILE A 1 189 ? 14.209 3.965 7.831 1.00 90.38 189 ILE A CA 1
ATOM 1472 C C . ILE A 1 189 ? 13.161 3.913 8.936 1.00 90.38 189 ILE A C 1
ATOM 1474 O O . ILE A 1 189 ? 13.051 4.855 9.729 1.00 90.38 189 ILE A O 1
ATOM 1478 N N . TYR A 1 190 ? 12.426 2.809 9.044 1.00 96.44 190 TYR A N 1
ATOM 1479 C CA . TYR A 1 190 ? 11.279 2.687 9.945 1.00 96.44 190 TYR A CA 1
ATOM 1480 C C . TYR A 1 190 ? 11.623 1.915 11.218 1.00 96.44 190 TYR A C 1
ATOM 1482 O O . TYR A 1 190 ? 11.060 0.857 11.493 1.00 96.44 190 TYR A O 1
ATOM 1490 N N . ASN A 1 191 ? 12.539 2.491 11.991 1.00 95.31 191 ASN A N 1
ATOM 1491 C CA . ASN A 1 191 ? 13.003 2.015 13.297 1.00 95.31 191 ASN A CA 1
ATOM 1492 C C . ASN A 1 191 ? 12.835 3.097 14.378 1.00 95.31 191 ASN A C 1
ATOM 1494 O O . ASN A 1 191 ? 12.584 4.267 14.071 1.00 95.31 191 ASN A O 1
ATOM 1498 N N . GLY A 1 192 ? 13.025 2.723 15.637 1.00 96.56 192 GLY A N 1
ATOM 1499 C CA . GLY A 1 192 ? 13.000 3.596 16.804 1.00 96.56 192 GLY A CA 1
ATOM 1500 C C . GLY A 1 192 ? 11.744 3.445 17.673 1.00 96.56 192 GLY A C 1
ATOM 1501 O O . GLY A 1 192 ? 10.881 2.598 17.412 1.00 96.56 192 GLY A O 1
ATOM 1502 N N . PRO A 1 193 ? 11.612 4.288 18.717 1.00 97.81 193 PRO A N 1
ATOM 1503 C CA . PRO A 1 193 ? 10.545 4.173 19.705 1.00 97.81 193 PRO A CA 1
ATOM 1504 C C . PRO A 1 193 ? 9.149 4.141 19.076 1.00 97.81 193 PRO A C 1
ATOM 1506 O O . PRO A 1 193 ? 8.786 5.007 18.281 1.00 97.81 193 PRO A O 1
ATOM 1509 N N . GLY A 1 194 ? 8.361 3.134 19.451 1.00 96.00 194 GLY A N 1
ATOM 1510 C CA . GLY A 1 194 ? 7.012 2.920 18.928 1.00 96.00 194 GLY A CA 1
ATOM 1511 C C . GLY A 1 194 ? 6.942 2.262 17.546 1.00 96.00 194 GLY A C 1
ATOM 1512 O O . GLY A 1 194 ? 5.829 1.983 17.114 1.00 96.00 194 GLY A O 1
ATOM 1513 N N . LEU A 1 195 ? 8.070 1.985 16.876 1.00 97.25 195 LEU A N 1
ATOM 1514 C CA . LEU A 1 195 ? 8.136 1.223 15.617 1.00 97.25 195 LEU A CA 1
ATOM 1515 C C . LEU A 1 195 ? 8.948 -0.070 15.736 1.00 97.25 195 LEU A C 1
ATOM 1517 O O . LEU A 1 195 ? 8.609 -1.052 15.074 1.00 97.25 195 LEU A O 1
ATOM 1521 N N . ASP A 1 196 ? 9.982 -0.094 16.581 1.00 96.44 196 ASP A N 1
ATOM 1522 C CA . ASP A 1 196 ? 10.778 -1.300 16.812 1.00 96.44 196 ASP A CA 1
ATOM 1523 C C . ASP A 1 196 ? 9.882 -2.459 17.275 1.00 96.44 196 ASP A C 1
ATOM 1525 O O . ASP A 1 196 ? 9.074 -2.327 18.198 1.00 96.44 196 ASP A O 1
ATOM 1529 N N . GLY A 1 197 ? 9.984 -3.593 16.577 1.00 95.25 197 GLY A N 1
ATOM 1530 C CA . GLY A 1 197 ? 9.182 -4.793 16.833 1.00 95.25 197 GLY A CA 1
ATOM 1531 C C . GLY A 1 197 ? 7.690 -4.691 16.481 1.00 95.25 197 GLY A C 1
ATOM 1532 O O . GLY A 1 197 ? 6.976 -5.680 16.635 1.00 95.25 197 GLY A O 1
ATOM 1533 N N . LYS A 1 198 ? 7.186 -3.546 16.000 1.00 97.50 198 LYS A N 1
ATOM 1534 C CA . LYS A 1 198 ? 5.783 -3.426 15.572 1.00 97.50 198 LYS A CA 1
ATOM 1535 C C . LYS A 1 198 ? 5.578 -4.115 14.244 1.00 97.50 198 LYS A C 1
ATOM 1537 O O . LYS A 1 198 ? 6.321 -3.838 13.315 1.00 97.50 198 LYS A O 1
ATOM 1542 N N . VAL A 1 199 ? 4.554 -4.961 14.157 1.00 98.25 199 VAL A N 1
ATOM 1543 C CA . VAL A 1 199 ? 4.205 -5.698 12.936 1.00 98.25 199 VAL A CA 1
ATOM 1544 C C . VAL A 1 199 ? 3.611 -4.757 11.887 1.00 98.25 199 VAL A C 1
ATOM 1546 O O . VAL A 1 199 ? 2.814 -3.880 12.213 1.00 98.25 199 VAL A O 1
ATOM 1549 N N . TRP A 1 200 ? 3.991 -4.973 10.633 1.00 98.69 200 TRP A N 1
ATOM 1550 C CA . TRP A 1 200 ? 3.519 -4.303 9.432 1.00 98.69 200 TRP A CA 1
ATOM 1551 C C . TRP A 1 200 ? 2.711 -5.309 8.632 1.00 98.69 200 TRP A C 1
ATOM 1553 O O . TRP A 1 200 ? 3.271 -6.262 8.094 1.00 98.69 200 TRP A O 1
ATOM 1563 N N . LEU A 1 201 ? 1.396 -5.120 8.609 1.00 98.88 201 LEU A N 1
ATOM 1564 C CA . LEU A 1 201 ? 0.489 -5.885 7.767 1.00 98.88 201 LEU A CA 1
ATOM 1565 C C . LEU A 1 201 ? 0.528 -5.231 6.385 1.00 98.88 201 LEU A C 1
ATOM 1567 O O . LEU A 1 201 ? 0.070 -4.098 6.235 1.00 98.88 201 LEU A O 1
ATOM 1571 N N . SER A 1 202 ? 1.102 -5.918 5.403 1.00 98.75 202 SER A N 1
ATOM 1572 C CA . SER A 1 202 ? 1.339 -5.379 4.063 1.00 98.75 202 SER A CA 1
ATOM 1573 C C . SER A 1 202 ? 0.452 -6.040 3.001 1.00 98.75 202 SER A C 1
ATOM 1575 O O . SER A 1 202 ? 0.082 -7.210 3.129 1.00 98.75 202 SER A O 1
ATOM 1577 N N . VAL A 1 203 ? 0.160 -5.292 1.935 1.00 98.81 203 VAL A N 1
ATOM 1578 C CA . VAL A 1 203 ? -0.265 -5.807 0.617 1.00 98.81 203 VAL A CA 1
ATOM 1579 C C . VAL A 1 203 ? 0.815 -5.524 -0.434 1.00 98.81 203 VAL A C 1
ATOM 1581 O O . VAL A 1 203 ? 1.767 -4.784 -0.168 1.00 98.81 203 VAL A O 1
ATOM 1584 N N . LEU A 1 204 ? 0.673 -6.115 -1.620 1.00 98.69 204 LEU A N 1
ATOM 1585 C CA . LEU A 1 204 ? 1.443 -5.757 -2.813 1.00 98.69 204 LEU A CA 1
ATOM 1586 C C . LEU A 1 204 ? 0.703 -4.662 -3.594 1.00 98.69 204 LEU A C 1
ATOM 1588 O O . LEU A 1 204 ? -0.521 -4.721 -3.734 1.00 98.69 204 LEU A O 1
ATOM 1592 N N . GLY A 1 205 ? 1.442 -3.679 -4.102 1.00 98.31 205 GLY A N 1
ATOM 1593 C CA . GLY A 1 205 ? 0.967 -2.728 -5.109 1.00 98.31 205 GLY A CA 1
ATOM 1594 C C . GLY A 1 205 ? 1.420 -3.084 -6.520 1.00 98.31 205 GLY A C 1
ATOM 1595 O O . GLY A 1 205 ? 2.107 -4.089 -6.735 1.00 98.31 205 GLY A O 1
ATOM 1596 N N . ASN A 1 206 ? 1.044 -2.261 -7.495 1.00 96.50 206 ASN A N 1
ATOM 1597 C CA . ASN A 1 206 ? 1.325 -2.540 -8.900 1.00 96.50 206 ASN A CA 1
ATOM 1598 C C . ASN A 1 206 ? 2.835 -2.484 -9.163 1.00 96.50 206 ASN A C 1
ATOM 1600 O O . ASN A 1 206 ? 3.369 -3.324 -9.890 1.00 96.50 206 ASN A O 1
ATOM 1604 N N . HIS A 1 207 ? 3.559 -1.586 -8.484 1.00 94.75 207 HIS A N 1
ATOM 1605 C CA . HIS A 1 207 ? 5.016 -1.544 -8.563 1.00 94.75 207 HIS A CA 1
ATOM 1606 C C . HIS A 1 207 ? 5.663 -2.778 -7.931 1.00 94.75 207 HIS A C 1
ATOM 1608 O O . HIS A 1 207 ? 6.664 -3.263 -8.452 1.00 94.75 207 HIS A O 1
ATOM 1614 N N . A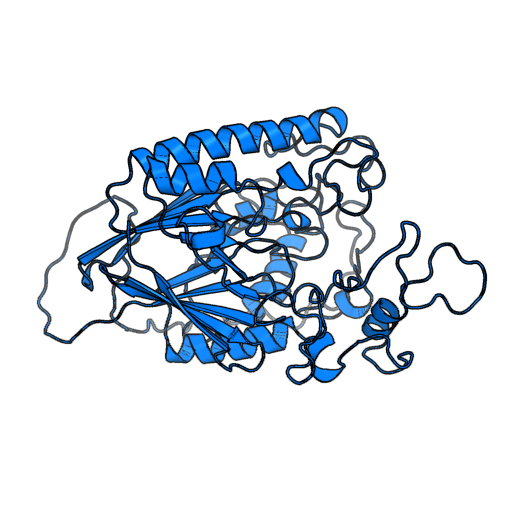SP A 1 208 ? 5.080 -3.349 -6.875 1.00 97.75 208 ASP A N 1
ATOM 1615 C CA . ASP A 1 208 ? 5.602 -4.566 -6.246 1.00 97.75 208 ASP A CA 1
ATOM 1616 C C . ASP A 1 208 ? 5.486 -5.793 -7.153 1.00 97.75 208 ASP A C 1
ATOM 1618 O O . ASP A 1 208 ? 6.401 -6.617 -7.174 1.00 97.75 208 ASP A O 1
ATOM 1622 N N . TRP A 1 209 ? 4.410 -5.860 -7.944 1.00 96.94 209 TRP A N 1
ATOM 1623 C CA . TRP A 1 209 ? 4.219 -6.812 -9.045 1.00 96.94 209 TRP A CA 1
ATOM 1624 C C . TRP A 1 209 ? 5.078 -6.508 -10.282 1.00 96.94 209 TRP A C 1
ATOM 1626 O O . TRP A 1 209 ? 4.983 -7.203 -11.291 1.00 96.94 209 TRP A O 1
ATOM 1636 N N . GLY A 1 210 ? 5.957 -5.508 -10.198 1.00 90.56 210 GLY A N 1
ATOM 1637 C CA . GLY A 1 210 ? 6.941 -5.174 -11.220 1.00 90.56 210 GLY A CA 1
ATOM 1638 C C . GLY A 1 210 ? 6.649 -3.907 -12.013 1.00 90.56 210 GLY A C 1
ATOM 1639 O O . GLY A 1 210 ? 7.430 -3.566 -12.905 1.00 90.56 210 GLY A O 1
ATOM 1640 N N . GLY A 1 211 ? 5.551 -3.209 -11.711 1.00 89.31 211 GLY A N 1
ATOM 1641 C CA . GLY A 1 211 ? 5.106 -1.986 -12.377 1.00 89.31 211 GLY A CA 1
ATOM 1642 C C . GLY A 1 211 ? 4.671 -2.256 -13.812 1.00 89.31 211 GLY A C 1
ATOM 1643 O O . GLY A 1 211 ? 3.492 -2.322 -14.109 1.00 89.31 211 GLY A O 1
ATOM 1644 N N . ARG A 1 212 ? 5.640 -2.476 -14.702 1.00 87.69 212 ARG A N 1
ATOM 1645 C CA . ARG A 1 212 ? 5.423 -2.789 -16.127 1.00 87.69 212 ARG A CA 1
ATOM 1646 C C . ARG A 1 212 ? 6.047 -4.114 -16.578 1.00 87.69 212 ARG A C 1
ATOM 1648 O O . ARG A 1 212 ? 6.132 -4.388 -17.773 1.00 87.69 212 ARG A O 1
ATOM 1655 N N . VAL A 1 213 ? 6.591 -4.886 -15.633 1.00 89.50 213 VAL A N 1
ATOM 1656 C CA . VAL A 1 213 ? 7.284 -6.153 -15.897 1.00 89.50 213 VAL A CA 1
ATOM 1657 C C . VAL A 1 213 ? 6.879 -7.195 -14.855 1.00 89.50 213 VAL A C 1
ATOM 1659 O O . VAL A 1 213 ? 7.492 -7.274 -13.792 1.00 89.50 213 VAL A O 1
ATOM 1662 N N . PHE A 1 214 ? 5.886 -8.033 -15.164 1.00 95.56 214 PHE A N 1
ATOM 1663 C CA . PHE A 1 214 ? 5.300 -8.980 -14.201 1.00 95.56 214 PHE A CA 1
ATOM 1664 C C . PHE A 1 214 ? 6.301 -9.977 -13.597 1.00 95.56 214 PHE A C 1
ATOM 1666 O O . PHE A 1 214 ? 6.023 -10.591 -12.566 1.00 95.56 214 PHE A O 1
ATOM 1673 N N . ASN A 1 215 ? 7.457 -10.180 -14.245 1.00 95.19 215 ASN A N 1
ATOM 1674 C CA . ASN A 1 215 ? 8.461 -11.137 -13.795 1.00 95.19 215 ASN A CA 1
ATOM 1675 C C . ASN A 1 215 ? 9.491 -10.599 -12.793 1.00 95.19 215 ASN A C 1
ATOM 1677 O O . ASN A 1 215 ? 10.521 -11.243 -12.575 1.00 95.19 215 ASN A O 1
ATOM 1681 N N . ASN A 1 216 ? 9.238 -9.439 -12.186 1.00 92.44 216 ASN A N 1
ATOM 1682 C CA . ASN A 1 216 ? 10.046 -8.923 -11.083 1.00 92.44 216 ASN A CA 1
ATOM 1683 C C . ASN A 1 216 ? 9.785 -9.653 -9.753 1.00 92.44 216 ASN A C 1
ATOM 1685 O O . ASN A 1 216 ? 8.866 -10.458 -9.636 1.00 92.44 216 ASN A O 1
ATOM 1689 N N . GLY A 1 217 ? 10.646 -9.426 -8.759 1.00 94.50 217 GLY A N 1
ATOM 1690 C CA . GLY A 1 217 ? 10.781 -10.256 -7.558 1.00 94.50 217 GLY A CA 1
ATOM 1691 C C . GLY A 1 217 ? 9.711 -10.052 -6.481 1.00 94.50 217 GLY A C 1
ATOM 1692 O O . GLY A 1 217 ? 10.058 -9.930 -5.305 1.00 94.50 217 GLY A O 1
ATOM 1693 N N . TRP A 1 218 ? 8.428 -9.993 -6.850 1.00 96.50 218 TRP A N 1
ATOM 1694 C CA . TRP A 1 218 ? 7.301 -9.893 -5.908 1.00 96.50 218 TRP A CA 1
ATOM 1695 C C . TRP A 1 218 ? 7.303 -11.039 -4.877 1.00 96.50 218 TRP A C 1
ATOM 1697 O O . TRP A 1 218 ? 7.013 -10.829 -3.698 1.00 96.50 218 TRP A O 1
ATOM 1707 N N . ASP A 1 219 ? 7.732 -12.234 -5.297 1.00 96.62 219 ASP A N 1
ATOM 1708 C CA . ASP A 1 219 ? 7.879 -13.450 -4.488 1.00 96.62 219 ASP A CA 1
ATOM 1709 C C . ASP A 1 219 ? 8.794 -13.238 -3.276 1.00 96.62 219 ASP A C 1
ATOM 1711 O O . ASP A 1 219 ? 8.558 -13.775 -2.195 1.00 96.62 219 ASP A O 1
ATOM 1715 N N . GLN A 1 220 ? 9.820 -12.400 -3.418 1.00 97.06 220 GLN A N 1
ATOM 1716 C CA . GLN A 1 220 ? 10.778 -12.132 -2.350 1.00 97.06 220 GLN A CA 1
ATOM 1717 C C . GLN A 1 220 ? 10.236 -11.206 -1.263 1.00 97.06 220 GLN A C 1
ATOM 1719 O O . GLN A 1 220 ? 10.705 -11.270 -0.126 1.00 97.06 220 GLN A O 1
ATOM 1724 N N . GLN A 1 221 ? 9.219 -10.395 -1.563 1.00 98.25 221 GLN A N 1
ATOM 1725 C CA . GLN A 1 221 ? 8.509 -9.654 -0.521 1.00 98.25 221 GLN A CA 1
ATOM 1726 C C . GLN A 1 221 ? 7.651 -10.586 0.338 1.00 98.25 221 GLN A C 1
ATOM 1728 O O . GLN A 1 221 ? 7.521 -10.366 1.544 1.00 98.25 221 GLN A O 1
ATOM 1733 N N . ILE A 1 222 ? 7.111 -11.649 -0.268 1.00 98.12 222 ILE A N 1
ATOM 1734 C CA . ILE A 1 222 ? 6.389 -12.699 0.451 1.00 98.12 222 ILE A CA 1
ATOM 1735 C C . ILE A 1 222 ? 7.363 -13.524 1.297 1.00 98.12 222 ILE A C 1
ATOM 1737 O O . ILE A 1 222 ? 7.155 -13.663 2.505 1.00 98.12 222 ILE A O 1
ATOM 1741 N N . ALA A 1 223 ? 8.471 -13.984 0.704 1.00 97.81 223 ALA A N 1
ATOM 1742 C CA . ALA A 1 223 ? 9.513 -14.755 1.390 1.00 97.81 223 ALA A CA 1
ATOM 1743 C C . ALA A 1 223 ? 10.076 -14.022 2.620 1.00 97.81 223 ALA A C 1
ATOM 1745 O O . ALA A 1 223 ? 10.340 -14.639 3.657 1.00 97.81 223 ALA A O 1
ATOM 1746 N N . TYR A 1 224 ? 10.202 -12.691 2.549 1.00 98.06 224 TYR A N 1
ATOM 1747 C CA . TYR A 1 224 ? 10.705 -11.875 3.657 1.00 98.06 224 TYR A CA 1
ATOM 1748 C C . TYR A 1 224 ? 9.840 -11.954 4.926 1.00 98.06 224 TYR A C 1
ATOM 1750 O O . TYR A 1 224 ? 10.358 -11.771 6.029 1.00 98.06 224 TYR A O 1
ATOM 1758 N N . THR A 1 225 ? 8.558 -12.328 4.813 1.00 97.31 225 THR A N 1
ATOM 1759 C CA . THR A 1 225 ? 7.688 -12.614 5.973 1.00 97.31 225 THR A CA 1
ATOM 1760 C C . THR A 1 225 ? 8.293 -13.663 6.902 1.00 97.31 225 THR A C 1
ATOM 1762 O O . THR A 1 225 ? 8.137 -13.583 8.116 1.00 97.31 225 THR A O 1
ATOM 1765 N N . TRP A 1 226 ? 9.032 -14.629 6.354 1.00 94.44 226 TRP A N 1
ATOM 1766 C CA . TRP A 1 226 ? 9.666 -15.698 7.127 1.00 94.44 226 TRP A CA 1
ATOM 1767 C C . TRP A 1 226 ? 11.087 -15.359 7.591 1.00 94.44 226 TRP A C 1
ATOM 1769 O O . TRP A 1 226 ? 11.724 -16.164 8.272 1.00 94.44 226 TRP A O 1
ATOM 1779 N N . LYS A 1 227 ? 11.600 -14.176 7.230 1.00 94.12 227 LYS A N 1
ATOM 1780 C CA . LYS A 1 227 ? 12.921 -13.669 7.640 1.00 94.12 227 LYS A CA 1
ATOM 1781 C C . LYS A 1 227 ? 12.832 -12.489 8.607 1.00 94.12 227 LYS A C 1
ATOM 1783 O O . LYS A 1 227 ? 13.816 -12.191 9.279 1.00 94.12 227 LYS A O 1
ATOM 1788 N N . SER A 1 228 ? 11.671 -11.845 8.709 1.00 94.94 228 SER A N 1
ATOM 1789 C CA . SER A 1 228 ? 11.441 -10.687 9.567 1.00 94.94 228 SER A CA 1
ATOM 1790 C C . SER A 1 228 ? 10.386 -10.974 10.630 1.00 94.94 228 SER A C 1
ATOM 1792 O O . SER A 1 228 ? 9.327 -11.524 10.356 1.00 94.94 228 SER A O 1
ATOM 1794 N N . ASN A 1 229 ? 10.637 -10.514 11.855 1.00 94.75 229 ASN A N 1
ATOM 1795 C CA . ASN A 1 229 ? 9.652 -10.591 12.940 1.00 94.75 229 ASN A CA 1
ATOM 1796 C C . ASN A 1 229 ? 8.556 -9.522 12.829 1.00 94.75 229 ASN A C 1
ATOM 1798 O O . ASN A 1 229 ? 7.590 -9.548 13.593 1.00 94.75 229 ASN A O 1
ATOM 1802 N N . ARG A 1 230 ? 8.725 -8.548 11.927 1.00 97.19 230 ARG A N 1
ATOM 1803 C CA . ARG A 1 230 ? 7.849 -7.379 11.832 1.00 97.19 230 ARG A CA 1
ATOM 1804 C C . ARG A 1 230 ? 7.258 -7.140 10.449 1.00 97.19 230 ARG A C 1
ATOM 1806 O O . ARG A 1 230 ? 6.276 -6.418 10.368 1.00 97.19 230 ARG A O 1
ATOM 1813 N N . TRP A 1 231 ? 7.782 -7.744 9.389 1.00 98.38 231 TRP A N 1
ATOM 1814 C CA . TRP A 1 231 ? 7.149 -7.715 8.071 1.00 98.38 231 TRP A CA 1
ATOM 1815 C C . TRP A 1 231 ? 6.150 -8.865 7.929 1.00 98.38 231 TRP A C 1
ATOM 1817 O O . TRP A 1 231 ? 6.517 -10.020 8.131 1.00 98.38 231 TRP A O 1
ATOM 1827 N N . ARG A 1 232 ? 4.893 -8.570 7.581 1.00 98.50 232 ARG A N 1
ATOM 1828 C CA . ARG A 1 232 ? 3.858 -9.587 7.368 1.00 98.50 232 ARG A CA 1
ATOM 1829 C C . ARG A 1 232 ? 3.171 -9.387 6.021 1.00 98.50 232 ARG A C 1
ATOM 1831 O O . ARG A 1 232 ? 2.345 -8.493 5.867 1.00 98.50 232 ARG A O 1
ATOM 1838 N N . LEU A 1 233 ? 3.517 -10.256 5.077 1.00 98.50 233 LEU A N 1
ATOM 1839 C CA . LEU A 1 233 ? 2.943 -10.389 3.737 1.00 98.50 233 LEU A CA 1
ATOM 1840 C C . LEU A 1 233 ? 3.030 -11.872 3.309 1.00 98.50 233 LEU A C 1
ATOM 1842 O O . LEU A 1 233 ? 3.874 -12.234 2.498 1.00 98.50 233 LEU A O 1
ATOM 1846 N N . PRO A 1 234 ? 2.257 -12.789 3.913 1.00 97.50 234 PRO A N 1
ATOM 1847 C CA . PRO A 1 234 ? 2.423 -14.228 3.689 1.00 97.50 234 PRO A CA 1
ATOM 1848 C C . PRO A 1 234 ? 1.877 -14.725 2.339 1.00 97.50 234 PRO A C 1
ATOM 1850 O O . PRO A 1 234 ? 2.198 -15.840 1.936 1.00 97.50 234 PRO A O 1
ATOM 1853 N N . ALA A 1 235 ? 1.034 -13.939 1.666 1.00 97.50 235 ALA A N 1
ATOM 1854 C CA . ALA A 1 235 ? 0.420 -14.259 0.379 1.00 97.50 235 ALA A CA 1
ATOM 1855 C C . ALA A 1 235 ? -0.060 -12.970 -0.312 1.00 97.50 235 ALA A C 1
ATOM 1857 O O . ALA A 1 235 ? -0.116 -11.919 0.328 1.00 97.50 235 ALA A O 1
ATOM 1858 N N . ALA A 1 236 ? -0.449 -13.063 -1.590 1.00 96.81 236 ALA A N 1
ATOM 1859 C CA . ALA A 1 236 ? -1.026 -11.941 -2.342 1.00 96.81 236 ALA A CA 1
ATOM 1860 C C . ALA A 1 236 ? -2.264 -11.354 -1.641 1.00 96.81 236 ALA A C 1
ATOM 1862 O O . ALA A 1 236 ? -2.409 -10.142 -1.534 1.00 96.81 236 ALA A O 1
ATOM 1863 N N . TYR A 1 237 ? -3.111 -12.224 -1.088 1.00 98.50 237 TYR A N 1
ATOM 1864 C CA . TYR A 1 237 ? -4.239 -11.849 -0.245 1.00 98.50 237 TYR A CA 1
ATOM 1865 C C . TYR A 1 237 ? -4.336 -12.778 0.961 1.00 98.50 237 TYR A C 1
ATOM 1867 O O . TYR A 1 237 ? -4.024 -13.967 0.877 1.00 98.50 237 TYR A O 1
ATOM 1875 N N . TRP A 1 238 ? -4.697 -12.216 2.109 1.00 98.81 238 TRP A N 1
ATOM 1876 C CA . TRP A 1 238 ? -4.664 -12.899 3.402 1.00 98.81 238 TRP A CA 1
ATOM 1877 C C . TRP A 1 238 ? -5.427 -12.090 4.454 1.00 98.81 238 TRP A C 1
ATOM 1879 O O . TRP A 1 238 ? -5.773 -10.936 4.232 1.00 98.81 238 TRP A O 1
ATOM 1889 N N . SER A 1 239 ? -5.690 -12.659 5.628 1.00 98.69 239 SER A N 1
ATOM 1890 C CA . SER A 1 239 ? -6.383 -11.943 6.706 1.00 98.69 239 SER A CA 1
ATOM 1891 C C . SER A 1 239 ? -5.653 -12.038 8.039 1.00 98.69 239 SER A C 1
ATOM 1893 O O . SER A 1 239 ? -4.987 -13.032 8.336 1.00 98.69 239 SER A O 1
ATOM 1895 N N . GLN A 1 240 ? -5.844 -11.026 8.881 1.00 98.44 240 GLN A N 1
ATOM 1896 C CA . GLN A 1 240 ? -5.373 -10.981 10.256 1.00 98.44 240 GLN A CA 1
ATOM 1897 C C . GLN A 1 240 ? -6.541 -10.706 11.197 1.00 98.44 240 GLN A C 1
ATOM 1899 O O . GLN A 1 240 ? -7.123 -9.626 11.171 1.00 98.44 240 GLN A O 1
ATOM 1904 N N . LYS A 1 241 ? -6.805 -11.643 12.110 1.00 98.31 241 LYS A N 1
ATOM 1905 C CA . LYS A 1 241 ? -7.623 -11.366 13.292 1.00 98.31 241 LYS A CA 1
ATOM 1906 C C . LYS A 1 241 ? -6.762 -10.720 14.369 1.00 98.31 241 LYS A C 1
ATOM 1908 O O . LYS A 1 241 ? -5.717 -11.268 14.733 1.00 98.31 241 LYS A O 1
ATOM 1913 N N . VAL A 1 242 ? -7.190 -9.578 14.887 1.00 97.50 242 VAL A N 1
ATOM 1914 C CA . VAL A 1 242 ? -6.555 -8.872 16.002 1.00 97.50 242 VAL A CA 1
ATOM 1915 C C . VAL A 1 242 ? -7.496 -8.908 17.197 1.00 97.50 242 VAL A C 1
ATOM 1917 O O . VAL A 1 242 ? -8.661 -8.527 17.102 1.00 97.50 242 VAL A O 1
ATOM 1920 N N . ASN A 1 243 ? -6.987 -9.376 18.335 1.00 97.12 243 ASN A N 1
ATOM 1921 C CA . ASN A 1 243 ? -7.726 -9.393 19.591 1.00 97.12 243 ASN A CA 1
ATOM 1922 C C . ASN A 1 243 ? -7.165 -8.322 20.532 1.00 97.12 243 ASN A C 1
ATOM 1924 O O . ASN A 1 243 ? -6.042 -8.460 21.026 1.00 97.12 243 ASN A O 1
ATOM 1928 N N . PHE A 1 244 ? -7.949 -7.273 20.779 1.00 95.44 244 PHE A N 1
ATOM 1929 C CA . PHE A 1 244 ? -7.642 -6.234 21.757 1.00 95.44 244 PHE A CA 1
ATOM 1930 C C . PHE A 1 244 ? -8.197 -6.663 23.116 1.00 95.44 244 PHE A C 1
ATOM 1932 O O . PHE A 1 244 ? -9.178 -6.103 23.602 1.00 95.44 244 PHE A O 1
ATOM 1939 N N . VAL A 1 245 ? -7.571 -7.690 23.703 1.00 92.06 245 VAL A N 1
ATOM 1940 C CA . VAL A 1 245 ? -8.054 -8.388 24.910 1.00 92.06 245 VAL A CA 1
ATOM 1941 C C . VAL A 1 245 ? -8.387 -7.405 26.025 1.00 92.06 245 VAL A C 1
ATOM 1943 O O . VAL A 1 245 ? -9.501 -7.413 26.543 1.00 92.06 245 VAL A O 1
ATOM 1946 N N . ASP A 1 246 ? -7.447 -6.513 26.330 1.00 91.75 246 ASP A N 1
ATOM 1947 C CA . ASP A 1 246 ? -7.584 -5.572 27.436 1.00 91.75 246 ASP A CA 1
ATOM 1948 C C . ASP A 1 246 ? -8.723 -4.557 27.198 1.00 91.75 246 ASP A C 1
ATOM 1950 O O . ASP A 1 246 ? -9.324 -4.066 28.149 1.00 91.75 246 ASP A O 1
ATOM 1954 N N . ALA A 1 247 ? -9.071 -4.278 25.936 1.00 92.56 247 ALA A N 1
ATOM 1955 C CA . ALA A 1 247 ? -10.156 -3.370 25.558 1.00 92.56 247 ALA A CA 1
ATOM 1956 C C . ALA A 1 247 ? -11.469 -4.071 25.163 1.00 92.56 247 ALA A C 1
ATOM 1958 O O . ALA A 1 247 ? -12.447 -3.396 24.838 1.00 92.56 247 ALA A O 1
ATOM 1959 N N . GLY A 1 248 ? -11.520 -5.404 25.212 1.00 96.25 248 GLY A N 1
ATOM 1960 C CA . GLY A 1 248 ? -12.754 -6.177 25.063 1.00 96.25 248 GLY A CA 1
ATOM 1961 C C . GLY A 1 248 ? -13.389 -6.140 23.668 1.00 96.25 248 GLY A C 1
ATOM 1962 O O . GLY A 1 248 ? -14.623 -6.152 23.560 1.00 96.25 248 GLY A O 1
ATOM 1963 N N . PHE A 1 249 ? -12.579 -6.082 22.606 1.00 97.94 249 PHE A N 1
ATOM 1964 C CA . PHE A 1 249 ? -13.069 -6.167 21.227 1.00 97.94 249 PHE A CA 1
ATOM 1965 C C . PHE A 1 249 ? -12.089 -6.865 20.277 1.00 97.94 249 PHE A C 1
ATOM 1967 O O . PHE A 1 249 ? -10.895 -7.007 20.554 1.00 97.94 249 PHE A O 1
ATOM 1974 N N . THR A 1 250 ? -12.610 -7.302 19.136 1.00 98.19 250 THR A N 1
ATOM 1975 C CA . THR A 1 250 ? -11.853 -7.960 18.069 1.00 98.19 250 THR A CA 1
ATOM 1976 C C . THR A 1 250 ? -12.012 -7.229 16.744 1.00 98.19 250 THR A C 1
ATOM 1978 O O . THR A 1 250 ? -12.985 -6.512 16.525 1.00 98.19 250 THR A O 1
ATOM 1981 N N . MET A 1 251 ? -11.032 -7.401 15.864 1.00 98.44 251 MET A N 1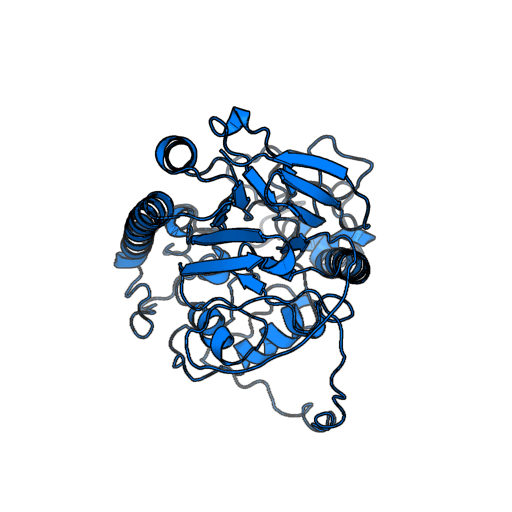
ATOM 1982 C CA . MET A 1 251 ? -11.021 -6.822 14.527 1.00 98.44 251 MET A CA 1
ATOM 1983 C C . MET A 1 251 ? -10.526 -7.860 13.530 1.00 98.44 251 MET A C 1
ATOM 1985 O O . MET A 1 251 ? -9.467 -8.450 13.749 1.00 98.44 251 MET A O 1
ATOM 1989 N N . ASP A 1 252 ? -11.253 -8.041 12.434 1.00 98.75 252 ASP A N 1
ATOM 1990 C CA . ASP A 1 252 ? -10.784 -8.799 11.281 1.00 98.75 252 ASP A CA 1
ATOM 1991 C C . ASP A 1 252 ? -10.299 -7.827 10.202 1.00 98.75 252 ASP A C 1
ATOM 1993 O 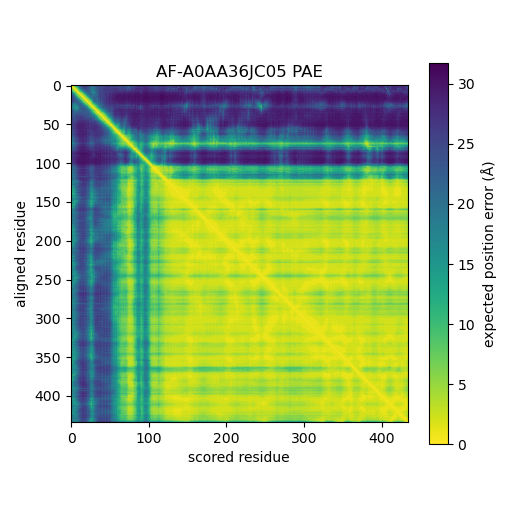O . ASP A 1 252 ? -11.010 -6.914 9.780 1.00 98.75 252 ASP A O 1
ATOM 1997 N N . ILE A 1 253 ? -9.048 -8.009 9.785 1.00 98.88 253 ILE A N 1
ATOM 1998 C CA . ILE A 1 253 ? -8.387 -7.197 8.767 1.00 98.88 253 ILE A CA 1
ATOM 1999 C C . ILE A 1 253 ? -8.153 -8.082 7.547 1.00 98.88 253 ILE A C 1
ATOM 2001 O O . ILE A 1 253 ? -7.399 -9.052 7.618 1.00 98.88 253 ILE A O 1
ATOM 2005 N N . PHE A 1 254 ? -8.784 -7.742 6.433 1.00 98.88 254 PHE A N 1
ATOM 2006 C CA . PHE A 1 254 ? -8.652 -8.424 5.155 1.00 98.88 254 PHE A CA 1
ATOM 2007 C C . PHE A 1 254 ? -7.679 -7.654 4.265 1.00 98.88 254 PHE A C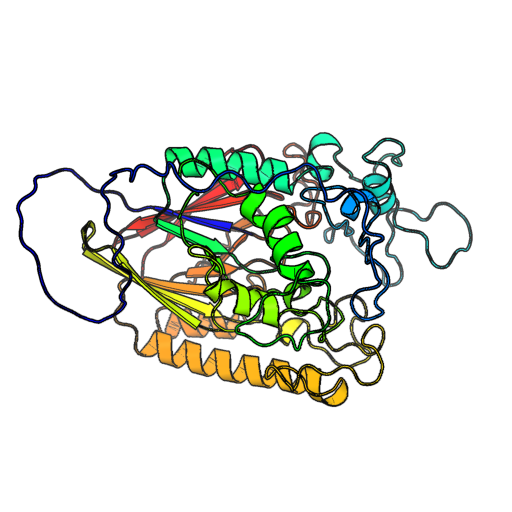 1
ATOM 2009 O O . PHE A 1 254 ? -7.903 -6.493 3.934 1.00 98.88 254 PHE A O 1
ATOM 2016 N N . MET A 1 255 ? -6.588 -8.307 3.891 1.00 98.88 255 MET A N 1
ATOM 2017 C CA . MET A 1 255 ? -5.514 -7.775 3.062 1.00 98.88 255 MET A CA 1
ATOM 2018 C C . MET A 1 255 ? -5.745 -8.295 1.644 1.00 98.88 255 MET A C 1
ATOM 2020 O O . MET A 1 255 ? -5.653 -9.498 1.403 1.00 98.88 255 MET A O 1
ATOM 2024 N N . VAL A 1 256 ? -6.131 -7.403 0.740 1.00 98.81 256 VAL A N 1
ATOM 2025 C CA . VAL A 1 256 ? -6.725 -7.720 -0.562 1.00 98.81 256 VAL A CA 1
ATOM 2026 C C . VAL A 1 256 ? -5.772 -7.295 -1.679 1.00 98.81 256 VAL A C 1
ATOM 2028 O O . VAL A 1 256 ? -5.236 -6.186 -1.648 1.00 98.81 256 VAL A O 1
ATOM 2031 N N . ASP A 1 257 ? -5.580 -8.161 -2.675 1.00 98.62 257 ASP A N 1
ATOM 2032 C CA . ASP A 1 257 ? -4.827 -7.816 -3.886 1.00 98.62 257 ASP A CA 1
ATOM 2033 C C . ASP A 1 257 ? -5.777 -7.246 -4.943 1.00 98.62 257 ASP A C 1
ATOM 2035 O O . ASP A 1 257 ? -6.726 -7.913 -5.349 1.00 98.62 257 ASP A O 1
ATOM 2039 N N . SER A 1 258 ? -5.522 -6.017 -5.388 1.00 98.19 258 SER A N 1
ATOM 2040 C CA . SER A 1 258 ? -6.327 -5.318 -6.399 1.00 98.19 258 SER A CA 1
ATOM 2041 C C . SER A 1 258 ? -5.551 -5.017 -7.683 1.00 98.19 258 SER A C 1
ATOM 2043 O O . SER A 1 258 ? -5.960 -4.149 -8.449 1.00 98.19 258 SER A O 1
ATOM 2045 N N . ASN A 1 259 ? -4.413 -5.673 -7.917 1.00 98.12 259 ASN A N 1
ATOM 2046 C CA . ASN A 1 259 ? -3.476 -5.293 -8.981 1.00 98.12 259 ASN A CA 1
ATOM 2047 C C . ASN A 1 259 ? -3.938 -5.689 -10.389 1.00 98.12 259 ASN A C 1
ATOM 2049 O O . ASN A 1 259 ? -3.343 -5.257 -11.370 1.00 98.12 259 ASN A O 1
ATOM 2053 N N . ALA A 1 260 ? -5.057 -6.415 -10.504 1.00 97.69 260 ALA A N 1
ATOM 2054 C CA . ALA A 1 260 ? -5.726 -6.659 -11.783 1.00 97.69 260 ALA A CA 1
ATOM 2055 C C . ALA A 1 260 ? -6.102 -5.376 -12.539 1.00 97.69 260 ALA A C 1
ATOM 2057 O O . ALA A 1 260 ? -6.234 -5.411 -13.756 1.00 97.69 260 ALA A O 1
ATOM 2058 N N . MET A 1 261 ? -6.237 -4.253 -11.830 1.00 95.56 261 MET A N 1
ATOM 2059 C CA . MET A 1 261 ? -6.542 -2.949 -12.420 1.00 95.56 261 MET A CA 1
ATOM 2060 C C . MET A 1 261 ? -5.385 -2.355 -13.250 1.00 95.56 261 MET A C 1
ATOM 2062 O O . MET A 1 261 ? -5.652 -1.491 -14.070 1.00 95.56 261 MET A O 1
ATOM 2066 N N . ASP A 1 262 ? -4.142 -2.826 -13.068 1.00 95.06 262 ASP A N 1
ATOM 2067 C CA . ASP A 1 262 ? -2.966 -2.470 -13.897 1.00 95.06 262 ASP A CA 1
ATOM 2068 C C . ASP A 1 262 ? -2.485 -3.668 -14.750 1.00 95.06 262 ASP A C 1
ATOM 2070 O O . ASP A 1 262 ? -1.377 -3.677 -15.294 1.00 95.06 262 ASP A O 1
ATOM 2074 N N . ALA A 1 263 ? -3.313 -4.712 -14.872 1.00 96.56 263 ALA A N 1
ATOM 2075 C CA . ALA A 1 263 ? -3.072 -5.868 -15.730 1.00 96.56 263 ALA A CA 1
ATOM 2076 C C . ALA A 1 263 ? -3.991 -5.792 -16.958 1.00 96.56 263 ALA A C 1
ATOM 2078 O O . ALA A 1 263 ? -5.109 -6.321 -16.964 1.00 96.56 263 ALA A O 1
ATOM 2079 N N . GLU A 1 264 ? -3.508 -5.117 -17.999 1.00 94.19 264 GLU A N 1
ATOM 2080 C CA . GLU A 1 264 ? -4.292 -4.752 -19.181 1.00 94.19 264 GLU A CA 1
ATOM 2081 C C . GLU A 1 264 ? -3.878 -5.527 -20.440 1.00 94.19 264 GLU A C 1
ATOM 2083 O O . GLU A 1 264 ? -2.963 -6.355 -20.415 1.00 94.19 264 GLU A O 1
ATOM 2088 N N . ASP A 1 265 ? -4.594 -5.305 -21.550 1.00 95.88 265 ASP A N 1
ATOM 2089 C CA . ASP A 1 265 ? -4.244 -5.912 -22.841 1.00 95.88 265 ASP A CA 1
ATOM 2090 C C . ASP A 1 265 ? -2.854 -5.452 -23.306 1.00 95.88 265 ASP A C 1
ATOM 2092 O O . ASP A 1 265 ? -2.389 -4.376 -22.944 1.00 95.88 265 ASP A O 1
ATOM 2096 N N . LEU A 1 266 ? -2.176 -6.272 -24.114 1.00 93.81 266 LEU A N 1
ATOM 2097 C CA . LEU A 1 266 ? -0.733 -6.161 -24.390 1.00 93.81 266 LEU A CA 1
ATOM 2098 C C . LEU A 1 266 ? -0.243 -4.775 -24.841 1.00 93.81 266 LEU A C 1
ATOM 2100 O O . LEU A 1 266 ? 0.894 -4.404 -24.533 1.00 93.81 266 LEU A O 1
ATOM 2104 N N . ASP A 1 267 ? -1.077 -4.046 -25.579 1.00 92.62 267 ASP A N 1
ATOM 2105 C CA . ASP A 1 267 ? -0.750 -2.750 -26.178 1.00 92.62 267 ASP A CA 1
ATOM 2106 C C . ASP A 1 267 ? -1.303 -1.555 -25.377 1.00 92.62 267 ASP A C 1
ATOM 2108 O O . ASP A 1 267 ? -1.002 -0.404 -25.701 1.00 92.62 267 ASP A O 1
ATOM 2112 N N . GLU A 1 268 ? -2.086 -1.816 -24.327 1.00 88.12 268 GLU A N 1
ATOM 2113 C CA . GLU A 1 268 ? -2.703 -0.794 -23.483 1.00 88.12 268 GLU A CA 1
ATOM 2114 C C . GLU A 1 268 ? -1.729 -0.281 -22.421 1.00 88.12 268 GLU A C 1
ATOM 2116 O O . GLU A 1 268 ? -0.930 -1.042 -21.867 1.00 88.12 268 GLU A O 1
ATOM 2121 N N . ASP A 1 269 ? -1.812 1.030 -22.173 1.00 82.19 269 ASP A N 1
ATOM 2122 C CA . ASP A 1 269 ? -1.006 1.814 -21.228 1.00 82.19 269 ASP A CA 1
ATOM 2123 C C . ASP A 1 269 ? 0.402 1.244 -20.962 1.00 82.19 269 ASP A C 1
ATOM 2125 O O . ASP A 1 269 ? 0.733 0.802 -19.855 1.00 82.19 269 ASP A O 1
ATOM 2129 N N . PRO A 1 270 ? 1.281 1.237 -21.975 1.00 78.38 270 PRO A N 1
ATOM 2130 C CA . PRO A 1 270 ? 2.519 0.483 -21.905 1.00 78.38 270 PRO A CA 1
ATOM 2131 C C . PRO A 1 270 ? 3.513 1.017 -20.865 1.00 78.38 270 PRO A C 1
ATOM 2133 O O . PRO A 1 270 ? 4.554 0.403 -20.681 1.00 78.38 270 PRO A O 1
ATOM 2136 N N . GLU A 1 271 ? 3.263 2.151 -20.205 1.00 80.44 271 GLU A N 1
ATOM 2137 C CA . GLU A 1 271 ? 4.123 2.647 -19.121 1.00 80.44 271 GLU A CA 1
ATOM 2138 C C . GLU A 1 271 ? 3.632 2.268 -17.714 1.00 80.44 271 GLU A C 1
ATOM 2140 O O . GLU A 1 271 ? 4.401 2.435 -16.766 1.00 80.44 271 GLU A O 1
ATOM 2145 N N . HIS A 1 272 ? 2.425 1.705 -17.580 1.00 80.94 272 HIS A N 1
ATOM 2146 C CA . HIS A 1 272 ? 1.848 1.267 -16.297 1.00 80.94 272 HIS A CA 1
ATOM 2147 C C . HIS A 1 272 ? 1.313 -0.174 -16.321 1.00 80.94 272 HIS A C 1
ATOM 2149 O O . HIS A 1 272 ? 1.006 -0.731 -15.274 1.00 80.94 272 HIS A O 1
ATOM 2155 N N . ASN A 1 273 ? 1.231 -0.800 -17.495 1.00 89.12 273 ASN A N 1
ATOM 2156 C CA . ASN A 1 273 ? 0.690 -2.142 -17.646 1.00 89.12 273 ASN A CA 1
ATOM 2157 C C . ASN A 1 273 ? 1.699 -3.229 -17.236 1.00 89.12 273 ASN A C 1
ATOM 2159 O O . ASN A 1 273 ? 2.680 -3.490 -17.945 1.00 89.12 273 ASN A O 1
ATOM 2163 N N . ILE A 1 274 ? 1.407 -3.926 -16.135 1.00 96.19 274 ILE A N 1
ATOM 2164 C CA . ILE A 1 274 ? 2.184 -5.057 -15.597 1.00 96.19 274 ILE A CA 1
ATOM 2165 C C . ILE A 1 274 ? 2.367 -6.155 -16.662 1.00 96.19 274 ILE A C 1
ATOM 2167 O O . ILE A 1 274 ? 3.439 -6.763 -16.778 1.00 96.19 274 ILE A O 1
ATOM 2171 N N . CYS A 1 275 ? 1.332 -6.369 -17.476 1.00 97.25 275 CYS A N 1
ATOM 2172 C CA . CYS A 1 275 ? 1.236 -7.384 -18.522 1.00 97.25 275 CYS A CA 1
ATOM 2173 C C . CYS A 1 275 ? 1.477 -6.828 -19.938 1.00 97.25 275 CYS A C 1
ATOM 2175 O O . CYS A 1 275 ? 1.159 -7.492 -20.923 1.00 97.25 275 CYS A O 1
ATOM 2177 N N . GLY A 1 276 ? 2.047 -5.625 -20.067 1.00 93.69 276 GLY A N 1
ATOM 2178 C CA . GLY A 1 276 ? 2.271 -4.981 -21.361 1.00 93.69 276 GLY A CA 1
ATOM 2179 C C . GLY A 1 276 ? 3.420 -5.608 -22.158 1.00 93.69 276 GLY A C 1
ATOM 2180 O O . GLY A 1 276 ? 4.459 -5.983 -21.603 1.00 93.69 276 GLY A O 1
ATOM 2181 N N . ALA A 1 277 ? 3.288 -5.668 -23.485 1.00 93.88 277 ALA A N 1
ATOM 2182 C CA . ALA A 1 277 ? 4.301 -6.260 -24.366 1.00 93.88 277 ALA A CA 1
ATOM 2183 C C . ALA A 1 277 ? 5.569 -5.409 -24.523 1.00 93.88 277 ALA A C 1
ATOM 2185 O O . ALA A 1 277 ? 6.622 -5.924 -24.896 1.00 93.88 277 ALA A O 1
ATOM 2186 N N . LYS A 1 278 ? 5.494 -4.104 -24.233 1.00 89.44 278 LYS A N 1
ATOM 2187 C CA . LYS A 1 278 ? 6.601 -3.165 -24.468 1.00 89.44 278 LYS A CA 1
ATOM 2188 C C . LYS A 1 278 ? 7.832 -3.437 -23.599 1.00 89.44 278 LYS A C 1
ATOM 2190 O O . LYS A 1 278 ? 8.952 -3.252 -24.073 1.00 89.44 278 LYS A O 1
ATOM 2195 N N . HIS A 1 279 ? 7.634 -3.832 -22.340 1.00 86.88 279 HIS A N 1
ATOM 2196 C CA . HIS A 1 279 ? 8.723 -3.932 -21.355 1.00 86.88 279 HIS A CA 1
ATOM 2197 C C . HIS A 1 279 ? 8.955 -5.344 -20.828 1.00 86.88 279 HIS A C 1
ATOM 2199 O O . HIS A 1 279 ? 10.050 -5.629 -20.339 1.00 86.88 279 HIS A O 1
ATOM 2205 N N . ASN A 1 280 ? 7.972 -6.237 -20.948 1.00 92.81 280 ASN A N 1
ATOM 2206 C CA . ASN A 1 280 ? 8.161 -7.634 -20.593 1.00 92.81 280 ASN A CA 1
ATOM 2207 C C . ASN A 1 280 ? 9.104 -8.321 -21.599 1.00 92.81 280 ASN A C 1
ATOM 2209 O O . ASN A 1 280 ? 8.858 -8.275 -22.806 1.00 92.81 280 ASN A O 1
ATOM 2213 N N . PRO A 1 281 ? 10.195 -8.966 -21.141 1.00 91.50 281 PRO A N 1
ATOM 2214 C CA . PRO A 1 281 ? 11.115 -9.637 -22.046 1.00 91.50 281 PRO A CA 1
ATOM 2215 C C . PRO A 1 281 ? 10.477 -10.899 -22.658 1.00 91.50 281 PRO A C 1
ATOM 2217 O O . PRO A 1 281 ? 9.656 -11.554 -22.008 1.00 91.50 281 PRO A O 1
ATOM 2220 N N . PRO A 1 282 ? 10.892 -11.312 -23.872 1.00 91.19 282 PRO A N 1
ATOM 2221 C CA . PRO A 1 282 ? 10.456 -12.578 -24.452 1.00 91.19 282 PRO A CA 1
ATOM 2222 C C . PRO A 1 282 ? 10.728 -13.757 -23.508 1.00 91.19 282 PRO A C 1
ATOM 2224 O O . PRO A 1 282 ? 11.838 -13.902 -22.996 1.00 91.19 282 PRO A O 1
ATOM 2227 N N . GLY A 1 283 ? 9.719 -14.603 -23.288 1.00 93.75 283 GLY A N 1
ATOM 2228 C CA . GLY A 1 283 ? 9.824 -15.759 -22.391 1.00 93.75 283 GLY A CA 1
ATOM 2229 C C . GLY A 1 283 ? 9.776 -15.429 -20.894 1.00 93.75 283 GLY A C 1
ATOM 2230 O O . GLY A 1 283 ? 10.129 -16.286 -20.086 1.00 93.75 283 GLY A O 1
ATOM 2231 N N . ALA A 1 284 ? 9.361 -14.216 -20.506 1.00 95.94 284 ALA A N 1
ATOM 2232 C CA . ALA A 1 284 ? 9.079 -13.882 -19.111 1.00 95.94 284 ALA A CA 1
ATOM 2233 C C . ALA A 1 284 ? 8.105 -14.894 -18.479 1.00 95.94 284 ALA A C 1
ATOM 2235 O O . ALA A 1 284 ? 7.106 -15.260 -19.096 1.00 95.94 284 ALA A O 1
ATOM 2236 N N . SER A 1 285 ? 8.403 -15.338 -17.255 1.00 97.19 285 SER A N 1
ATOM 2237 C CA . SER A 1 285 ? 7.576 -16.286 -16.507 1.00 97.19 285 SER A CA 1
ATOM 2238 C C . SER A 1 285 ? 7.866 -16.203 -15.008 1.00 97.19 285 SER A C 1
ATOM 2240 O O . SER A 1 285 ? 9.025 -16.053 -14.619 1.00 97.19 285 SER A O 1
ATOM 2242 N N . CYS A 1 286 ? 6.824 -16.360 -14.190 1.00 96.44 286 CYS A N 1
ATOM 2243 C CA . CYS A 1 286 ? 6.885 -16.607 -12.746 1.00 96.44 286 CYS A CA 1
ATOM 2244 C C . CYS A 1 286 ? 6.143 -17.884 -12.333 1.00 96.44 286 CYS A C 1
ATOM 2246 O O . CYS A 1 286 ? 5.796 -18.039 -11.159 1.00 96.44 286 CYS A O 1
ATOM 2248 N N . ALA A 1 287 ? 5.910 -18.810 -13.270 1.00 96.12 287 ALA A N 1
ATOM 2249 C CA . ALA A 1 287 ? 5.169 -20.048 -13.013 1.00 96.12 287 ALA A CA 1
ATOM 2250 C C . ALA A 1 287 ? 5.731 -20.839 -11.817 1.00 96.12 287 ALA A C 1
ATOM 2252 O O . ALA A 1 287 ? 4.983 -21.408 -11.026 1.00 96.12 287 ALA A O 1
ATOM 2253 N N . SER A 1 288 ? 7.058 -20.824 -11.634 1.00 94.44 288 SER A N 1
ATOM 2254 C CA . SER A 1 288 ? 7.744 -21.532 -10.544 1.00 94.44 288 SER A CA 1
ATOM 2255 C C . SER A 1 288 ? 7.372 -21.047 -9.140 1.00 94.44 288 SER A C 1
ATOM 2257 O O . SER A 1 288 ? 7.603 -21.778 -8.181 1.00 94.44 288 SER A O 1
ATOM 2259 N N . GLN A 1 289 ? 6.796 -19.849 -9.014 1.00 93.44 289 GLN A N 1
ATOM 2260 C CA . GLN A 1 289 ? 6.317 -19.274 -7.752 1.00 93.44 289 GLN A CA 1
ATOM 2261 C C . GLN A 1 289 ? 4.789 -19.122 -7.726 1.00 93.44 289 GLN A C 1
ATOM 2263 O O . GLN A 1 289 ? 4.248 -18.488 -6.827 1.00 93.44 289 GLN A O 1
ATOM 2268 N N . GLY A 1 290 ? 4.082 -19.689 -8.710 1.00 93.88 290 GLY A N 1
ATOM 2269 C CA . GLY A 1 290 ? 2.627 -19.576 -8.834 1.00 93.88 290 GLY A CA 1
ATOM 2270 C C . GLY A 1 290 ? 2.132 -18.247 -9.413 1.00 93.88 290 GLY A C 1
ATOM 2271 O O . GLY A 1 290 ? 0.939 -17.974 -9.324 1.00 93.88 290 GLY A O 1
ATOM 2272 N N . GLY A 1 291 ? 3.021 -17.430 -9.991 1.00 96.12 291 GLY A N 1
ATOM 2273 C CA . GLY A 1 291 ? 2.656 -16.215 -10.729 1.00 96.12 291 GLY A CA 1
ATOM 2274 C C . GLY A 1 291 ? 2.285 -16.481 -12.193 1.00 96.12 291 GLY A C 1
ATOM 2275 O O . GLY A 1 291 ? 2.203 -17.643 -12.602 1.00 96.12 291 GLY A O 1
ATOM 2276 N N . PRO A 1 292 ? 2.137 -15.421 -13.011 1.00 97.62 292 PRO A N 1
ATOM 2277 C CA . PRO A 1 292 ? 1.878 -15.555 -14.442 1.00 97.62 292 PRO A CA 1
ATOM 2278 C C . PRO A 1 292 ? 2.907 -16.432 -15.163 1.00 97.62 292 PRO A C 1
ATOM 2280 O O . PRO A 1 292 ? 4.119 -16.277 -14.980 1.00 97.62 292 PRO A O 1
ATOM 2283 N N . GLU A 1 293 ? 2.437 -17.345 -16.014 1.00 97.38 293 GLU A N 1
ATOM 2284 C CA . GLU A 1 293 ? 3.310 -18.291 -16.718 1.00 97.38 293 GLU A CA 1
ATOM 2285 C C . GLU A 1 293 ? 3.933 -17.696 -17.982 1.00 97.38 293 GLU A C 1
ATOM 2287 O O . GLU A 1 293 ? 5.031 -18.094 -18.376 1.00 97.38 293 GLU A O 1
ATOM 2292 N N . SER A 1 294 ? 3.239 -16.749 -18.607 1.00 97.75 294 SER A N 1
ATOM 2293 C CA . SER A 1 294 ? 3.634 -16.091 -19.847 1.00 97.75 294 SER A CA 1
ATOM 2294 C C . SER A 1 294 ? 2.978 -14.719 -19.961 1.00 97.75 294 SER A C 1
ATOM 2296 O O . SER A 1 294 ? 2.016 -14.414 -19.258 1.00 97.75 294 SER A O 1
ATOM 2298 N N . LEU A 1 295 ? 3.459 -13.911 -20.904 1.00 96.25 295 LEU A N 1
ATOM 2299 C CA . LEU A 1 295 ? 2.827 -12.640 -21.245 1.00 96.25 295 LEU A CA 1
ATOM 2300 C C . LEU A 1 295 ? 1.368 -12.827 -21.711 1.00 96.25 295 LEU A C 1
ATOM 2302 O O . LEU A 1 295 ? 0.486 -12.117 -21.241 1.00 96.25 295 LEU A O 1
ATOM 2306 N N . ASP A 1 296 ? 1.103 -13.841 -22.541 1.00 96.06 296 ASP A N 1
ATOM 2307 C CA . ASP A 1 296 ? -0.238 -14.140 -23.075 1.00 96.06 296 ASP A CA 1
ATOM 2308 C C . ASP A 1 296 ? -1.260 -14.495 -21.982 1.00 96.06 296 ASP A C 1
ATOM 2310 O O . ASP A 1 296 ? -2.448 -14.213 -22.118 1.00 96.06 296 ASP A O 1
ATOM 2314 N N . SER A 1 297 ? -0.808 -15.126 -20.894 1.00 97.19 297 SER A N 1
ATOM 2315 C CA . SER A 1 297 ? -1.665 -15.528 -19.768 1.00 97.19 297 SER A CA 1
ATOM 2316 C C . SER A 1 297 ? -1.703 -14.502 -18.633 1.00 97.19 297 SER A C 1
ATOM 2318 O O . SER A 1 297 ? -2.525 -14.634 -17.727 1.00 97.19 297 SER A O 1
ATOM 2320 N N . CYS A 1 298 ? -0.851 -13.472 -18.676 1.00 98.44 298 CYS A N 1
ATOM 2321 C CA . CYS A 1 298 ? -0.628 -12.550 -17.563 1.00 98.44 298 CYS A CA 1
ATOM 2322 C C . CYS A 1 298 ? -1.895 -11.816 -17.132 1.00 98.44 298 CYS A C 1
ATOM 2324 O O . CYS A 1 298 ? -2.267 -11.883 -15.959 1.00 98.44 298 CYS A O 1
ATOM 2326 N N . LYS A 1 299 ? -2.602 -11.184 -18.077 1.00 98.31 299 LYS A N 1
ATOM 2327 C CA . LYS A 1 299 ? -3.856 -10.483 -17.781 1.00 98.31 299 LYS A CA 1
ATOM 2328 C C . LYS A 1 299 ? -4.863 -11.431 -17.134 1.00 98.31 299 LYS A C 1
ATOM 2330 O O . LYS A 1 299 ? -5.344 -11.165 -16.036 1.00 98.31 299 LYS A O 1
ATOM 2335 N N . GLN A 1 300 ? -5.138 -12.564 -17.781 1.00 98.56 300 GLN A N 1
ATOM 2336 C CA . GLN A 1 300 ? -6.116 -13.529 -17.276 1.00 98.56 300 GLN A CA 1
ATOM 2337 C C . GLN A 1 300 ? -5.760 -14.012 -15.865 1.00 98.56 300 GLN A C 1
ATOM 2339 O O . GLN A 1 300 ? -6.636 -14.068 -15.009 1.00 98.56 300 GLN A O 1
ATOM 2344 N N . TRP A 1 301 ? -4.478 -14.271 -15.594 1.00 98.62 301 TRP A N 1
ATOM 2345 C CA . TRP A 1 301 ? -4.005 -14.687 -14.275 1.00 98.62 301 TRP A CA 1
ATOM 2346 C C . TRP A 1 301 ? -4.345 -13.662 -13.178 1.00 98.62 301 TRP A C 1
ATOM 2348 O O . TRP A 1 301 ? -4.890 -14.037 -12.138 1.00 98.62 301 TRP A O 1
ATOM 2358 N N . PHE A 1 302 ? -4.100 -12.366 -13.409 1.00 98.69 302 PHE A N 1
ATOM 2359 C CA . PHE A 1 302 ? -4.440 -11.319 -12.435 1.00 98.69 302 PHE A CA 1
ATOM 2360 C C . PHE A 1 302 ? -5.955 -11.168 -12.246 1.00 98.69 302 PHE A C 1
ATOM 2362 O O . PHE A 1 302 ? -6.425 -10.993 -11.121 1.00 98.69 302 PHE A O 1
ATOM 2369 N N . TRP A 1 303 ? -6.739 -11.265 -13.321 1.00 98.56 303 TRP A N 1
ATOM 2370 C CA . TRP A 1 303 ? -8.200 -11.170 -13.237 1.00 98.56 303 TRP A CA 1
ATOM 2371 C C . TRP A 1 303 ? -8.836 -12.391 -12.554 1.00 98.56 303 TRP A C 1
ATOM 2373 O O . TRP A 1 303 ? -9.802 -12.235 -11.802 1.00 98.56 303 TRP A O 1
ATOM 2383 N N . ASP A 1 304 ? -8.262 -13.583 -12.726 1.00 98.69 304 ASP A N 1
ATOM 2384 C CA . ASP A 1 304 ? -8.650 -14.786 -11.984 1.00 98.69 304 ASP A CA 1
ATOM 2385 C C . ASP A 1 304 ? -8.306 -14.648 -10.495 1.00 98.69 304 ASP A C 1
ATOM 2387 O O . ASP A 1 304 ? -9.147 -14.934 -9.636 1.00 98.69 304 ASP A O 1
ATOM 2391 N N . LEU A 1 305 ? -7.112 -14.129 -10.175 1.00 98.38 305 LEU A N 1
ATOM 2392 C CA . LEU A 1 305 ? -6.711 -13.807 -8.804 1.00 98.38 305 LEU A CA 1
ATOM 2393 C C . LEU A 1 305 ? -7.667 -12.793 -8.159 1.00 98.38 305 LEU A C 1
ATOM 2395 O O . LEU A 1 305 ? -8.052 -12.965 -7.000 1.00 98.38 305 LEU A O 1
ATOM 2399 N N . TRP A 1 306 ? -8.079 -11.759 -8.898 1.00 98.56 306 TRP A N 1
ATOM 2400 C CA . TRP A 1 306 ? -9.032 -10.755 -8.423 1.00 98.56 306 TRP A CA 1
ATOM 2401 C C . TRP A 1 306 ? -10.425 -11.344 -8.186 1.00 98.56 306 TRP A C 1
ATOM 2403 O O . TRP A 1 306 ? -11.053 -11.083 -7.160 1.00 98.56 306 TRP A O 1
ATOM 2413 N N . SER A 1 307 ? -10.902 -12.192 -9.098 1.00 98.62 307 SER A N 1
ATOM 2414 C CA . SER A 1 307 ? -12.166 -12.917 -8.942 1.00 98.62 307 SER A CA 1
ATOM 2415 C C . SER A 1 307 ? -12.165 -13.792 -7.680 1.00 98.62 307 SER A C 1
ATOM 2417 O O . SER A 1 307 ? -13.091 -13.713 -6.864 1.00 98.62 307 SER A O 1
ATOM 2419 N N . ALA A 1 308 ? -11.086 -14.552 -7.461 1.00 98.50 308 ALA A N 1
ATOM 2420 C CA . ALA A 1 308 ? -10.899 -15.361 -6.259 1.00 98.50 308 ALA A CA 1
ATOM 2421 C C . ALA A 1 308 ? -10.833 -14.500 -4.984 1.00 98.50 308 ALA A C 1
ATOM 2423 O O . ALA A 1 308 ? -11.498 -14.825 -4.001 1.00 98.50 308 ALA A O 1
ATOM 2424 N N . ASN A 1 309 ? -10.109 -13.373 -5.021 1.00 97.38 309 ASN A N 1
ATOM 2425 C CA . ASN A 1 309 ? -10.046 -12.389 -3.934 1.00 97.38 309 ASN A CA 1
ATOM 2426 C C . ASN A 1 309 ? -11.433 -11.888 -3.531 1.00 97.38 309 ASN A C 1
ATOM 2428 O O . ASN A 1 309 ? -11.770 -11.892 -2.350 1.00 97.38 309 ASN A O 1
ATOM 2432 N N . LYS A 1 310 ? -12.252 -11.471 -4.505 1.00 98.62 310 LYS A N 1
ATOM 2433 C CA . LYS A 1 310 ? -13.596 -10.941 -4.241 1.00 98.62 310 LYS A CA 1
ATOM 2434 C C . LYS A 1 310 ? -14.499 -11.980 -3.583 1.00 98.62 310 LYS A C 1
ATOM 2436 O O . LYS A 1 310 ? -15.203 -11.654 -2.629 1.00 98.62 310 LYS A O 1
ATOM 2441 N N . ALA A 1 311 ? -14.461 -13.222 -4.067 1.00 98.62 311 ALA A N 1
ATOM 2442 C CA . ALA A 1 311 ? -15.224 -14.319 -3.477 1.00 98.62 311 ALA A CA 1
ATOM 2443 C C . ALA A 1 311 ? -14.745 -14.646 -2.052 1.00 98.62 311 ALA A C 1
ATOM 2445 O O . ALA A 1 311 ? -15.566 -14.787 -1.147 1.00 98.62 311 ALA A O 1
ATOM 2446 N N . TRP A 1 312 ? -13.427 -14.714 -1.846 1.00 98.75 312 TRP A N 1
ATOM 2447 C CA . TRP A 1 312 ? -12.813 -14.949 -0.538 1.00 98.75 312 TRP A CA 1
ATOM 2448 C C . TRP A 1 312 ? -13.150 -13.845 0.471 1.00 98.75 312 TRP A C 1
ATOM 2450 O O . TRP A 1 312 ? -13.533 -14.149 1.599 1.00 98.75 312 TRP A O 1
ATOM 2460 N N . LEU A 1 313 ? -13.067 -12.574 0.067 1.00 98.81 313 LEU A N 1
ATOM 2461 C CA . LEU A 1 313 ? -13.397 -11.439 0.924 1.00 98.81 313 LEU A CA 1
ATOM 2462 C C . LEU A 1 313 ? -14.874 -11.461 1.326 1.00 98.81 313 LEU A C 1
ATOM 2464 O O . LEU A 1 313 ? -15.183 -11.307 2.504 1.00 98.81 313 LEU A O 1
ATOM 2468 N N . ALA A 1 314 ? -15.781 -11.663 0.365 1.00 98.75 314 ALA A N 1
ATOM 2469 C CA . ALA A 1 314 ? -17.214 -11.711 0.644 1.00 98.75 314 ALA A CA 1
ATOM 2470 C C . ALA A 1 314 ? -17.560 -12.830 1.641 1.00 98.75 314 ALA A C 1
ATOM 2472 O O . ALA A 1 314 ? -18.306 -12.600 2.590 1.00 98.75 314 ALA A O 1
ATOM 2473 N N . ASP A 1 315 ? -16.975 -14.019 1.464 1.00 98.69 315 ASP A N 1
ATOM 2474 C CA . ASP A 1 315 ? -17.139 -15.149 2.384 1.00 98.69 315 ASP A CA 1
ATOM 2475 C C . ASP A 1 315 ? -16.554 -14.861 3.777 1.00 98.69 315 ASP A C 1
ATOM 2477 O O . ASP A 1 315 ? -17.198 -15.137 4.790 1.00 98.69 315 ASP A O 1
ATOM 2481 N N . GLY A 1 316 ? -15.359 -14.267 3.833 1.00 98.56 316 GLY A N 1
ATOM 2482 C CA . GLY A 1 316 ? -14.689 -13.899 5.077 1.00 98.56 316 GLY A CA 1
ATOM 2483 C C . GLY A 1 316 ? -15.467 -12.864 5.887 1.00 98.56 316 GLY A C 1
ATOM 2484 O O . GLY A 1 316 ? -15.666 -13.059 7.084 1.00 98.56 316 GLY A O 1
ATOM 2485 N N . LEU A 1 317 ? -15.963 -11.812 5.230 1.00 98.62 317 LEU A N 1
ATOM 2486 C CA . LEU A 1 317 ? -16.800 -10.794 5.867 1.00 98.62 317 LEU A CA 1
ATOM 2487 C C . LEU A 1 317 ? -18.137 -11.389 6.336 1.00 98.62 317 LEU A C 1
ATOM 2489 O O . LEU A 1 317 ? -18.558 -11.177 7.467 1.00 98.62 317 LEU A O 1
ATOM 2493 N N . ALA A 1 318 ? -18.792 -12.208 5.505 1.00 98.31 318 ALA A N 1
ATOM 2494 C CA . ALA A 1 318 ? -20.067 -12.838 5.860 1.00 98.31 318 ALA A CA 1
ATOM 2495 C C . ALA A 1 318 ? -19.977 -13.764 7.088 1.00 98.31 318 ALA A C 1
ATOM 2497 O O . ALA A 1 318 ? -20.982 -13.982 7.766 1.00 98.31 318 ALA A O 1
ATOM 2498 N N . LYS A 1 319 ? -18.794 -14.332 7.353 1.00 98.12 319 LYS A N 1
ATOM 2499 C CA . LYS A 1 319 ? -18.514 -15.212 8.498 1.00 98.12 319 LYS A CA 1
ATOM 2500 C C . LYS A 1 319 ? -17.915 -14.483 9.700 1.00 98.12 319 LYS A C 1
ATOM 2502 O O . LYS A 1 319 ? -17.732 -15.116 10.740 1.00 98.12 319 LYS A O 1
ATOM 2507 N N . SER A 1 320 ? -17.547 -13.211 9.560 1.00 98.12 320 SER A N 1
ATOM 2508 C CA . SER A 1 320 ? -16.900 -12.472 10.636 1.00 98.12 320 SER A CA 1
ATOM 2509 C C . SER A 1 320 ? -17.880 -12.228 11.781 1.00 98.12 320 SER A C 1
ATOM 2511 O O . SER A 1 320 ? -19.015 -11.800 11.588 1.00 98.12 320 SER A O 1
ATOM 2513 N N . GLU A 1 321 ? -17.409 -12.488 12.995 1.00 96.56 321 GLU A N 1
ATOM 2514 C CA . GLU A 1 321 ? -18.081 -12.119 14.246 1.00 96.56 321 GLU A CA 1
ATOM 2515 C C . GLU A 1 321 ? -17.303 -11.005 14.971 1.00 96.56 321 GLU A C 1
ATOM 2517 O O . GLU A 1 321 ? -17.499 -10.776 16.165 1.00 96.56 321 GLU A O 1
ATOM 2522 N N . ALA A 1 322 ? -16.342 -10.372 14.287 1.00 97.88 322 ALA A N 1
ATOM 2523 C CA . ALA A 1 322 ? -15.523 -9.325 14.876 1.00 97.88 322 ALA A CA 1
ATOM 2524 C C . ALA A 1 322 ? -16.329 -8.036 15.083 1.00 97.88 322 ALA A C 1
ATOM 2526 O O . ALA A 1 322 ? -17.250 -7.737 14.330 1.00 97.88 322 ALA A O 1
ATOM 2527 N N . ASP A 1 323 ? -15.943 -7.241 16.084 1.00 98.00 323 ASP A N 1
ATOM 2528 C CA . ASP A 1 323 ? -16.553 -5.927 16.320 1.00 98.00 323 ASP A CA 1
ATOM 2529 C C . ASP A 1 323 ? -16.217 -4.926 15.200 1.00 98.00 323 ASP A C 1
ATOM 2531 O O . ASP A 1 323 ? -16.931 -3.943 15.025 1.00 98.00 323 ASP A O 1
ATOM 2535 N N . TRP A 1 324 ? -15.119 -5.169 14.474 1.00 98.50 324 TRP A N 1
ATOM 2536 C CA . TRP A 1 324 ? -14.672 -4.368 13.339 1.00 98.50 324 TRP A CA 1
ATOM 2537 C C . TRP A 1 324 ? -14.212 -5.237 12.179 1.00 98.50 324 TRP A C 1
ATOM 2539 O O . TRP A 1 324 ? -13.427 -6.170 12.366 1.00 98.50 324 TRP A O 1
ATOM 2549 N N . GLN A 1 325 ? -14.601 -4.844 10.972 1.00 98.62 325 GLN A N 1
ATOM 2550 C CA . GLN A 1 325 ? -14.156 -5.446 9.723 1.00 98.62 325 GLN A CA 1
ATOM 2551 C C . GLN A 1 325 ? -13.479 -4.391 8.849 1.00 98.62 325 GLN A C 1
ATOM 2553 O O . GLN A 1 325 ? -14.091 -3.405 8.435 1.00 98.62 325 GLN A O 1
ATOM 2558 N N . VAL A 1 326 ? -12.196 -4.591 8.556 1.00 98.75 326 VAL A N 1
ATOM 2559 C CA . VAL A 1 326 ? -11.365 -3.645 7.800 1.00 98.75 326 VAL A CA 1
ATOM 2560 C C . VAL A 1 326 ? -10.833 -4.330 6.551 1.00 98.75 326 VAL A C 1
ATOM 2562 O O . VAL A 1 326 ? -10.317 -5.438 6.634 1.00 98.75 326 VAL A O 1
ATOM 2565 N N . ALA A 1 327 ? -10.898 -3.660 5.405 1.00 98.81 327 ALA A N 1
ATOM 2566 C CA . ALA A 1 327 ? -10.226 -4.090 4.186 1.00 98.81 327 ALA A CA 1
ATOM 2567 C C . ALA A 1 327 ? -9.062 -3.147 3.871 1.00 98.81 327 ALA A C 1
ATOM 2569 O O . ALA A 1 327 ? -9.187 -1.925 3.970 1.00 98.81 327 ALA A O 1
ATOM 2570 N N . VAL A 1 328 ? -7.933 -3.723 3.476 1.00 98.94 328 VAL A N 1
ATOM 2571 C CA . VAL A 1 328 ? -6.709 -3.022 3.092 1.00 98.94 328 VAL A CA 1
ATOM 2572 C C . VAL A 1 328 ? -6.343 -3.479 1.692 1.00 98.94 328 VAL A C 1
ATOM 2574 O O . VAL A 1 328 ? -6.211 -4.676 1.460 1.00 98.94 328 VAL A O 1
ATOM 2577 N N . THR A 1 329 ? -6.197 -2.547 0.759 1.00 98.81 329 THR A N 1
ATOM 2578 C CA . THR A 1 329 ? -5.905 -2.853 -0.646 1.00 98.81 329 THR A CA 1
ATOM 2579 C C . THR A 1 329 ? -5.030 -1.765 -1.248 1.00 98.81 329 THR A C 1
ATOM 2581 O O . THR A 1 329 ? -4.928 -0.675 -0.689 1.00 98.81 329 THR A O 1
ATOM 2584 N N . HIS A 1 330 ? -4.388 -2.036 -2.380 1.00 98.69 330 HIS A N 1
ATOM 2585 C CA . HIS A 1 330 ? -3.530 -1.035 -3.004 1.00 98.69 330 HIS A CA 1
ATOM 2586 C C . HIS A 1 330 ? -4.320 0.023 -3.785 1.00 98.69 330 HIS A C 1
ATOM 2588 O O . HIS A 1 330 ? -4.191 1.216 -3.507 1.00 98.69 330 HIS A O 1
ATOM 2594 N N . PHE A 1 331 ? -5.172 -0.404 -4.724 1.00 97.81 331 PHE A N 1
ATOM 2595 C CA . PHE A 1 331 ? -5.882 0.518 -5.610 1.00 97.81 331 PHE A CA 1
ATOM 2596 C C . PHE A 1 331 ? -6.817 1.445 -4.837 1.00 97.81 331 PHE A C 1
ATOM 2598 O O . PHE A 1 331 ? -7.428 1.047 -3.840 1.00 97.81 331 PHE A O 1
ATOM 2605 N N . PRO A 1 332 ? -6.920 2.703 -5.281 1.00 97.25 332 PRO A N 1
ATOM 2606 C CA . PRO A 1 332 ? -7.404 3.777 -4.442 1.00 97.25 332 PRO A CA 1
ATOM 2607 C C . PRO A 1 332 ? -8.931 3.764 -4.337 1.00 97.25 332 PRO A C 1
ATOM 2609 O O . PRO A 1 332 ? -9.637 3.212 -5.189 1.00 97.25 332 PRO A O 1
ATOM 2612 N N . CYS A 1 333 ? -9.459 4.484 -3.343 1.00 95.19 333 CYS A N 1
ATOM 2613 C CA . CYS A 1 333 ? -10.890 4.770 -3.246 1.00 95.19 333 CYS A CA 1
ATOM 2614 C C . CYS A 1 333 ? -11.483 5.177 -4.610 1.00 95.19 333 CYS A C 1
ATOM 2616 O O . CYS A 1 333 ? -10.904 5.996 -5.339 1.00 95.19 333 CYS A O 1
ATOM 2618 N N . GLY A 1 334 ? -12.653 4.618 -4.931 1.00 93.62 334 GLY A N 1
ATOM 2619 C CA . GLY A 1 334 ? -13.374 4.829 -6.190 1.00 93.62 334 GLY A CA 1
ATOM 2620 C C . GLY A 1 334 ? -13.236 3.686 -7.199 1.00 93.62 334 GLY A C 1
ATOM 2621 O O . GLY A 1 334 ? -14.176 3.454 -7.958 1.00 93.62 334 GLY A O 1
ATOM 2622 N N . PHE A 1 335 ? -12.133 2.933 -7.174 1.00 95.19 335 PHE A N 1
ATOM 2623 C CA . PHE A 1 335 ? -12.015 1.707 -7.967 1.00 95.19 335 PHE A CA 1
ATOM 2624 C C . PHE A 1 335 ? -12.917 0.628 -7.382 1.00 95.19 335 PHE A C 1
ATOM 2626 O O . PHE A 1 335 ? -13.003 0.486 -6.163 1.00 95.19 335 PHE A O 1
ATOM 2633 N N . GLU A 1 336 ? -13.621 -0.105 -8.251 1.00 95.69 336 GLU A N 1
ATOM 2634 C CA . GLU A 1 336 ? -14.553 -1.166 -7.841 1.00 95.69 336 GLU A CA 1
ATOM 2635 C C . GLU A 1 336 ? -15.568 -0.682 -6.777 1.00 95.69 336 GLU A C 1
ATOM 2637 O O . GLU A 1 336 ? -15.985 -1.423 -5.886 1.00 95.69 336 GLU A O 1
ATOM 2642 N N . ALA A 1 337 ? -15.987 0.593 -6.852 1.00 95.12 337 ALA A N 1
ATOM 2643 C CA . ALA A 1 337 ? -16.827 1.223 -5.828 1.00 95.12 337 ALA A CA 1
ATOM 2644 C C . ALA A 1 337 ? -18.147 0.478 -5.581 1.00 95.12 337 ALA A C 1
ATOM 2646 O O . ALA A 1 337 ? -18.617 0.417 -4.444 1.00 95.12 337 ALA A O 1
ATOM 2647 N N . GLY A 1 338 ? -18.725 -0.120 -6.629 1.00 95.94 338 GLY A N 1
ATOM 2648 C CA . GLY A 1 338 ? -19.916 -0.961 -6.515 1.00 95.94 338 GLY A CA 1
ATOM 2649 C C . GLY A 1 338 ? -19.677 -2.198 -5.648 1.00 95.94 338 GLY A C 1
ATOM 2650 O O . GLY A 1 338 ? -20.471 -2.470 -4.750 1.00 95.94 338 GLY A O 1
ATOM 2651 N N . PHE A 1 339 ? -18.557 -2.895 -5.857 1.00 97.44 339 PHE A N 1
ATOM 2652 C CA . PHE A 1 339 ? -18.174 -4.060 -5.061 1.00 97.44 339 PHE A CA 1
ATOM 2653 C C . PHE A 1 339 ? -17.932 -3.684 -3.595 1.00 97.44 339 PHE A C 1
ATOM 2655 O O . PHE A 1 339 ? -18.532 -4.276 -2.702 1.00 97.44 339 PHE A O 1
ATOM 2662 N N . TRP A 1 340 ? -17.129 -2.652 -3.327 1.00 97.81 340 TRP A N 1
ATOM 2663 C CA . TRP A 1 340 ? -16.843 -2.230 -1.952 1.00 97.81 340 TRP A CA 1
ATOM 2664 C C . TRP A 1 340 ? -18.089 -1.740 -1.211 1.00 97.81 340 TRP A C 1
ATOM 2666 O O . TRP A 1 340 ? -18.297 -2.078 -0.045 1.00 97.81 340 TRP A O 1
ATOM 2676 N N . SER A 1 341 ? -18.962 -0.996 -1.896 1.00 96.69 341 SER A N 1
ATOM 2677 C CA . SER A 1 341 ? -20.248 -0.589 -1.329 1.00 96.69 341 SER A CA 1
ATOM 2678 C C . SER A 1 341 ? -21.148 -1.795 -1.043 1.00 96.69 341 SER A C 1
ATOM 2680 O O . SER A 1 341 ? -21.826 -1.826 -0.016 1.00 96.69 341 SER A O 1
ATOM 2682 N N . GLN A 1 342 ? -21.127 -2.820 -1.900 1.00 97.00 342 GLN A N 1
ATOM 2683 C CA . GLN A 1 342 ? -21.830 -4.076 -1.650 1.00 97.00 342 GLN A CA 1
ATOM 2684 C C . GLN A 1 342 ? -21.274 -4.800 -0.416 1.00 97.00 342 GLN A C 1
ATOM 2686 O O . GLN A 1 342 ? -22.066 -5.211 0.428 1.00 97.00 342 GLN A O 1
ATOM 2691 N N . MET A 1 343 ? -19.949 -4.900 -0.261 1.00 98.19 343 MET A N 1
ATOM 2692 C CA . MET A 1 343 ? -19.315 -5.514 0.917 1.00 98.19 343 MET A CA 1
ATOM 2693 C C . MET A 1 343 ? -19.709 -4.798 2.212 1.00 98.19 343 MET A C 1
ATOM 2695 O O . MET A 1 343 ? -20.096 -5.442 3.187 1.00 98.19 343 MET A O 1
ATOM 2699 N N . HIS A 1 344 ? -19.714 -3.462 2.206 1.00 97.31 344 HIS A N 1
ATOM 2700 C CA . HIS A 1 344 ? -20.222 -2.676 3.330 1.00 97.31 344 HIS A CA 1
ATOM 2701 C C . HIS A 1 344 ? -21.699 -2.968 3.607 1.00 97.31 344 HIS A C 1
ATOM 2703 O O . HIS A 1 344 ? -22.093 -3.167 4.751 1.00 97.31 344 HIS A O 1
ATOM 2709 N N . ASN A 1 345 ? -22.549 -2.975 2.581 1.00 96.44 345 ASN A N 1
ATOM 2710 C CA . ASN A 1 345 ? -23.998 -3.073 2.757 1.00 96.44 345 ASN A CA 1
ATOM 2711 C C . ASN A 1 345 ? -24.513 -4.474 3.080 1.00 96.44 345 ASN A C 1
ATOM 2713 O O . ASN A 1 345 ? -25.506 -4.582 3.793 1.00 96.44 345 ASN A O 1
ATOM 2717 N N . GLN A 1 346 ? -23.851 -5.520 2.594 1.00 96.38 346 GLN A N 1
ATOM 2718 C CA . GLN A 1 346 ? -24.291 -6.904 2.772 1.00 96.38 346 GLN A CA 1
ATOM 2719 C C . GLN A 1 346 ? -23.532 -7.641 3.873 1.00 96.38 346 GLN A C 1
ATOM 2721 O O . GLN A 1 346 ? -24.105 -8.538 4.486 1.00 96.38 346 GLN A O 1
ATOM 2726 N N . HIS A 1 347 ? -22.271 -7.277 4.125 1.00 97.00 347 HIS A N 1
ATOM 2727 C CA . HIS A 1 347 ? -21.389 -8.054 4.999 1.00 97.00 347 HIS A CA 1
ATOM 2728 C C . HIS A 1 347 ? -20.734 -7.240 6.119 1.00 97.00 347 HIS A C 1
ATOM 2730 O O . HIS A 1 347 ? -19.972 -7.798 6.893 1.00 97.00 347 HIS A O 1
ATOM 2736 N N . GLY A 1 348 ? -21.042 -5.946 6.252 1.00 95.19 348 GLY A N 1
ATOM 2737 C CA . GLY A 1 348 ? -20.608 -5.157 7.409 1.00 95.19 348 GLY A CA 1
ATOM 2738 C C . GLY A 1 348 ? -19.158 -4.677 7.367 1.00 95.19 348 GLY A C 1
ATOM 2739 O O . GLY A 1 348 ? -18.596 -4.403 8.416 1.00 95.19 348 GLY A O 1
ATOM 2740 N N . LEU A 1 349 ? -18.545 -4.556 6.185 1.00 98.19 349 LEU A N 1
ATOM 2741 C CA . LEU A 1 349 ? -17.231 -3.913 6.055 1.00 98.19 349 LEU A CA 1
ATOM 2742 C C . LEU A 1 349 ? -17.285 -2.466 6.579 1.00 98.19 349 LEU A C 1
ATOM 2744 O O . LEU A 1 349 ? -18.029 -1.661 6.025 1.00 98.19 349 LEU A O 1
ATOM 2748 N N . ASP A 1 350 ? -16.483 -2.105 7.577 1.00 97.75 350 ASP A N 1
ATOM 2749 C CA . ASP A 1 350 ? -16.560 -0.794 8.242 1.00 97.75 350 ASP A CA 1
ATOM 2750 C C . ASP A 1 350 ? -15.617 0.253 7.640 1.00 97.75 350 ASP A C 1
ATOM 2752 O O . ASP A 1 350 ? -15.930 1.449 7.591 1.00 97.75 350 ASP A O 1
ATOM 2756 N N . LEU A 1 351 ? -14.446 -0.192 7.181 1.00 98.19 351 LEU A N 1
ATOM 2757 C CA . LEU A 1 351 ? -13.371 0.682 6.722 1.00 98.19 351 LEU A CA 1
ATOM 2758 C C . LEU A 1 351 ? -12.623 0.080 5.532 1.00 98.19 351 LEU A C 1
ATOM 2760 O O . LEU A 1 351 ? -12.224 -1.083 5.563 1.00 98.19 351 LEU A O 1
ATOM 2764 N N . LEU A 1 352 ? -12.371 0.913 4.522 1.00 98.62 352 LEU A N 1
ATOM 2765 C CA . LEU A 1 352 ? -11.504 0.602 3.388 1.00 98.62 352 LEU A CA 1
ATOM 2766 C C . LEU A 1 352 ? -10.256 1.498 3.401 1.00 98.62 352 LEU A C 1
ATOM 2768 O O . LEU A 1 352 ? -10.346 2.725 3.326 1.00 98.62 352 LEU A O 1
ATOM 2772 N N . VAL A 1 353 ? -9.085 0.876 3.497 1.00 98.81 353 VAL A N 1
ATOM 2773 C CA . VAL A 1 353 ? -7.776 1.534 3.576 1.00 98.81 353 VAL A CA 1
ATOM 2774 C C . VAL A 1 353 ? -7.024 1.301 2.268 1.00 98.81 353 VAL A C 1
ATOM 2776 O O . VAL A 1 353 ? -6.785 0.152 1.902 1.00 98.81 353 VAL A O 1
ATOM 2779 N N . THR A 1 354 ? -6.669 2.376 1.558 1.00 98.75 354 THR A N 1
ATOM 2780 C CA . THR A 1 354 ? -6.128 2.296 0.186 1.00 98.75 354 THR A CA 1
ATOM 2781 C C . THR A 1 354 ? -4.861 3.125 -0.031 1.00 98.75 354 THR A C 1
ATOM 2783 O O . THR A 1 354 ? -4.507 3.949 0.814 1.00 98.75 354 THR A O 1
ATOM 2786 N N . GLY A 1 355 ? -4.170 2.916 -1.155 1.00 98.19 355 GLY A N 1
ATOM 2787 C CA . GLY A 1 355 ? -2.945 3.617 -1.556 1.00 98.19 355 GLY A CA 1
ATOM 2788 C C . GLY A 1 355 ? -2.982 4.064 -3.019 1.00 98.19 355 GLY A C 1
ATOM 2789 O O . GLY A 1 355 ? -3.956 4.679 -3.444 1.00 98.19 355 GLY A O 1
ATOM 2790 N N . HIS A 1 356 ? -1.924 3.747 -3.772 1.00 96.50 356 HIS A N 1
ATOM 2791 C CA . HIS A 1 356 ? -1.757 3.973 -5.217 1.00 96.50 356 HIS A CA 1
ATOM 2792 C C . HIS A 1 356 ? -1.702 5.438 -5.677 1.00 96.50 356 HIS A C 1
ATOM 2794 O O . HIS A 1 356 ? -0.698 5.853 -6.239 1.00 96.50 356 HIS A O 1
ATOM 2800 N N . ARG A 1 357 ? -2.730 6.261 -5.426 1.00 93.56 357 ARG A N 1
ATOM 2801 C CA . ARG A 1 357 ? -2.629 7.707 -5.709 1.00 93.56 357 ARG A CA 1
ATOM 2802 C C . ARG A 1 357 ? -1.686 8.350 -4.705 1.00 93.56 357 ARG A C 1
ATOM 2804 O O . ARG A 1 357 ? -1.853 8.164 -3.502 1.00 93.56 357 ARG A O 1
ATOM 2811 N N . HIS A 1 358 ? -0.693 9.096 -5.180 1.00 94.94 358 HIS A N 1
ATOM 2812 C CA . HIS A 1 358 ? 0.411 9.608 -4.360 1.00 94.94 358 HIS A CA 1
ATOM 2813 C C . HIS A 1 358 ? 0.046 10.869 -3.561 1.00 94.94 358 HIS A C 1
ATOM 2815 O O . HIS A 1 358 ? 0.781 11.860 -3.538 1.00 94.94 358 HIS A O 1
ATOM 2821 N N . ASP A 1 359 ? -1.108 10.846 -2.910 1.00 96.69 359 ASP A N 1
ATOM 2822 C CA . ASP A 1 359 ? -1.605 11.886 -2.026 1.00 96.69 359 ASP A CA 1
ATOM 2823 C C . ASP A 1 359 ? -2.321 11.282 -0.797 1.00 96.69 359 ASP A C 1
ATOM 2825 O O . ASP A 1 359 ? -2.184 10.090 -0.490 1.00 96.69 359 ASP A O 1
ATOM 2829 N N . GLN A 1 360 ? -2.998 12.122 -0.012 1.00 98.06 360 GLN A N 1
ATOM 2830 C CA . GLN A 1 360 ? -3.829 11.701 1.114 1.00 98.06 360 GLN A CA 1
ATOM 2831 C C . GLN A 1 360 ? -5.256 12.180 0.909 1.00 98.06 360 GLN A C 1
ATOM 2833 O O . GLN A 1 360 ? -5.477 13.384 0.774 1.00 98.06 360 GLN A O 1
ATOM 2838 N N . GLU A 1 361 ? -6.214 11.255 0.936 1.00 97.12 361 GLU A N 1
ATOM 2839 C CA . GLU A 1 361 ? -7.618 11.556 0.671 1.00 97.12 361 GLU A CA 1
ATOM 2840 C C . GLU A 1 361 ? -8.556 10.875 1.674 1.00 97.12 361 GLU A C 1
ATOM 2842 O O . GLU A 1 361 ? -8.814 9.675 1.583 1.00 97.12 361 GLU A O 1
ATOM 2847 N N . LEU A 1 362 ? -9.169 11.638 2.580 1.00 96.50 362 LEU A N 1
ATOM 2848 C CA . LEU A 1 362 ? -10.148 11.115 3.541 1.00 96.50 362 LEU A CA 1
ATOM 2849 C C . LEU A 1 362 ? -11.595 11.248 3.021 1.00 96.50 362 LEU A C 1
ATOM 2851 O O . LEU A 1 362 ? -12.320 12.210 3.316 1.00 96.50 362 LEU A O 1
ATOM 2855 N N . TRP A 1 363 ? -12.068 10.257 2.258 1.00 94.19 363 TRP A N 1
ATOM 2856 C CA . TRP A 1 363 ? -13.345 10.329 1.530 1.00 94.19 363 TRP A CA 1
ATOM 2857 C C . TRP A 1 363 ? -14.572 10.286 2.428 1.00 94.19 363 TRP A C 1
ATOM 2859 O O . TRP A 1 363 ? -14.713 9.399 3.269 1.00 94.19 363 TRP A O 1
ATOM 2869 N N . SER A 1 364 ? -15.495 11.232 2.213 1.00 86.38 364 SER A N 1
ATOM 2870 C CA . SER A 1 364 ? -16.812 11.210 2.862 1.00 86.38 364 SER A CA 1
ATOM 2871 C C . SER A 1 364 ? -17.505 9.862 2.618 1.00 86.38 364 SER A C 1
ATOM 2873 O O . SER A 1 364 ? -17.565 9.447 1.456 1.00 86.38 364 SER A O 1
ATOM 2875 N N . PRO A 1 365 ? -18.101 9.222 3.645 1.00 87.38 365 PRO A N 1
ATOM 2876 C CA . PRO A 1 365 ? -18.756 7.920 3.492 1.00 87.38 365 PRO A CA 1
ATOM 2877 C C . PRO A 1 365 ? -19.869 7.901 2.435 1.00 87.38 365 PRO A C 1
ATOM 2879 O O . PRO A 1 365 ? -20.113 6.893 1.773 1.00 87.38 365 PRO A O 1
ATOM 2882 N N . SER A 1 366 ? -20.511 9.050 2.202 1.00 87.88 366 SER A N 1
ATOM 2883 C CA . SER A 1 366 ? -21.522 9.220 1.150 1.00 87.88 366 SER A CA 1
ATOM 2884 C C . SER A 1 366 ? -21.013 8.895 -0.259 1.00 87.88 366 SER A C 1
ATOM 2886 O O . SER A 1 366 ? -21.811 8.545 -1.123 1.00 87.88 366 SER A O 1
ATOM 2888 N N . ARG A 1 367 ? -19.698 8.973 -0.501 1.00 89.19 367 ARG A N 1
ATOM 2889 C CA . ARG A 1 367 ? -19.081 8.671 -1.801 1.00 89.19 367 ARG A CA 1
ATOM 2890 C C . ARG A 1 367 ? -18.997 7.174 -2.102 1.00 89.19 367 ARG A C 1
ATOM 2892 O O . ARG A 1 367 ? -18.828 6.817 -3.260 1.00 89.19 367 ARG A O 1
ATOM 2899 N N . MET A 1 368 ? -19.105 6.324 -1.081 1.00 92.12 368 MET A N 1
ATOM 2900 C CA . MET A 1 368 ? -18.951 4.866 -1.176 1.00 92.12 368 MET A CA 1
ATOM 2901 C C . MET A 1 368 ? -20.163 4.131 -0.576 1.00 92.12 368 MET A C 1
ATOM 2903 O O . MET A 1 368 ? -20.053 3.031 -0.039 1.00 92.12 368 MET A O 1
ATOM 2907 N N . GLY A 1 369 ? -21.345 4.755 -0.636 1.00 89.00 369 GLY A N 1
ATOM 2908 C CA . GLY A 1 369 ? -22.593 4.160 -0.150 1.00 89.00 369 GLY A CA 1
ATOM 2909 C C . GLY A 1 369 ? -22.590 3.838 1.348 1.00 89.00 369 GLY A C 1
ATOM 2910 O O . GLY A 1 369 ? -23.126 2.805 1.737 1.00 89.00 369 GLY A O 1
ATOM 2911 N N . GLY A 1 370 ? -21.971 4.696 2.166 1.00 92.38 370 GLY A N 1
ATOM 2912 C CA . GLY A 1 370 ? -21.890 4.564 3.626 1.00 92.38 370 GLY A CA 1
ATOM 2913 C C . GLY A 1 370 ? -20.538 4.067 4.144 1.00 92.38 370 GLY A C 1
ATOM 2914 O O . GLY A 1 370 ? -20.210 4.318 5.300 1.00 92.38 370 GLY A O 1
ATOM 2915 N N . LEU A 1 371 ? -19.722 3.448 3.288 1.00 96.00 371 LEU A N 1
ATOM 2916 C CA . LEU A 1 371 ? -18.387 2.970 3.645 1.00 96.00 371 LEU A CA 1
ATOM 2917 C C . LEU A 1 371 ? -17.404 4.136 3.792 1.00 96.00 371 LEU A C 1
ATOM 2919 O O . LEU A 1 371 ? -17.251 4.945 2.876 1.00 96.00 371 LEU A O 1
ATOM 2923 N N . THR A 1 372 ? -16.678 4.203 4.908 1.00 96.31 372 THR A N 1
ATOM 2924 C CA . THR A 1 372 ? -15.536 5.121 4.996 1.00 96.31 372 THR A CA 1
ATOM 2925 C C . THR A 1 372 ? -14.363 4.544 4.212 1.00 96.31 372 THR A C 1
ATOM 2927 O O . THR A 1 372 ? -13.987 3.392 4.410 1.00 96.31 372 THR A O 1
ATOM 2930 N N . CYS A 1 373 ? -13.772 5.357 3.338 1.00 97.69 373 CYS A N 1
ATOM 2931 C CA . CYS A 1 373 ? -12.573 5.007 2.587 1.00 97.69 373 CYS A CA 1
ATOM 2932 C C . CYS A 1 373 ? -11.534 6.120 2.720 1.00 97.69 373 CYS A C 1
ATOM 2934 O O . CYS A 1 373 ? -11.903 7.298 2.764 1.00 97.69 373 CYS A O 1
ATOM 2936 N N . PHE A 1 374 ? -10.250 5.773 2.764 1.00 98.12 374 PHE A N 1
ATOM 2937 C CA . PHE A 1 374 ? -9.199 6.767 2.571 1.00 98.12 374 PHE A CA 1
ATOM 2938 C C . PHE A 1 374 ? -8.025 6.253 1.739 1.00 98.12 374 PHE A C 1
ATOM 2940 O O . PHE A 1 374 ? -7.755 5.051 1.687 1.00 98.12 374 PHE A O 1
ATOM 2947 N N . VAL A 1 375 ? -7.336 7.191 1.092 1.00 98.62 375 VAL A N 1
ATOM 2948 C CA . VAL A 1 375 ? -6.102 6.979 0.328 1.00 98.62 375 VAL A CA 1
ATOM 2949 C C . VAL A 1 375 ? -4.930 7.481 1.159 1.00 98.62 375 VAL A C 1
ATOM 2951 O O . VAL A 1 375 ? -4.947 8.629 1.589 1.00 98.62 375 VAL A O 1
ATOM 2954 N N . THR A 1 376 ? -3.917 6.646 1.391 1.00 98.06 376 THR A N 1
ATOM 2955 C CA . THR A 1 376 ? -2.684 7.003 2.115 1.00 98.06 376 THR A CA 1
ATOM 2956 C C . THR A 1 376 ? -1.428 6.854 1.249 1.00 98.06 376 THR A C 1
ATOM 2958 O O . THR A 1 376 ? -0.389 6.390 1.730 1.00 98.06 376 THR A O 1
ATOM 2961 N N . GLY A 1 377 ? -1.493 7.240 -0.029 1.00 97.12 377 GLY A N 1
ATOM 2962 C CA . GLY A 1 377 ? -0.415 6.990 -0.987 1.00 97.12 377 GLY A CA 1
ATOM 2963 C C . GLY A 1 377 ? 0.771 7.956 -0.963 1.00 97.12 377 GLY A C 1
ATOM 2964 O O . GLY A 1 377 ? 1.807 7.696 -1.570 1.00 97.12 377 GLY A O 1
ATOM 2965 N N . GLY A 1 378 ? 0.696 9.015 -0.160 1.00 96.06 378 GLY A N 1
ATOM 2966 C CA . GLY A 1 378 ? 1.755 10.001 0.073 1.00 96.06 378 GLY A CA 1
ATOM 2967 C C . GLY A 1 378 ? 3.021 9.537 0.815 1.00 96.06 378 GLY A C 1
ATOM 2968 O O . GLY A 1 378 ? 3.651 10.348 1.492 1.00 96.06 378 GLY A O 1
ATOM 2969 N N . GLY A 1 379 ? 3.416 8.263 0.748 1.00 95.62 379 GLY A N 1
ATOM 2970 C CA . GLY A 1 379 ? 4.530 7.715 1.544 1.00 95.62 379 GLY A CA 1
ATOM 2971 C C . GLY A 1 379 ? 5.930 8.221 1.159 1.00 95.62 379 GLY A C 1
ATOM 2972 O O . GLY A 1 379 ? 6.863 8.094 1.952 1.00 95.62 379 GLY A O 1
ATOM 2973 N N . GLY A 1 380 ? 6.077 8.798 -0.038 1.00 90.25 380 GLY A N 1
ATOM 2974 C CA . GLY A 1 380 ? 7.309 9.445 -0.499 1.00 90.25 380 GLY A CA 1
ATOM 2975 C C . GLY A 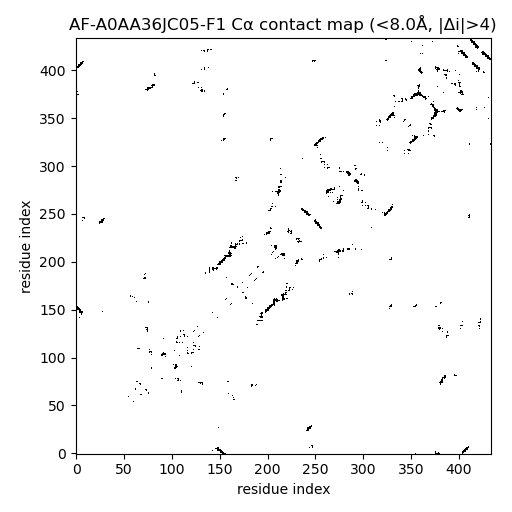1 380 ? 8.324 8.544 -1.212 1.00 90.25 380 GLY A C 1
ATOM 2976 O O . GLY A 1 380 ? 9.433 9.000 -1.470 1.00 90.25 380 GLY A O 1
ATOM 2977 N N . GLY A 1 381 ? 7.977 7.297 -1.547 1.00 86.00 381 GLY A N 1
ATOM 2978 C CA . GLY A 1 381 ? 8.796 6.462 -2.448 1.00 86.00 381 GLY A CA 1
ATOM 2979 C C . GLY A 1 381 ? 8.726 6.906 -3.919 1.00 86.00 381 GLY A C 1
ATOM 2980 O O . GLY A 1 381 ? 9.604 6.601 -4.723 1.00 86.00 381 GLY A O 1
ATOM 2981 N N . ILE A 1 382 ? 7.711 7.701 -4.241 1.00 85.56 382 ILE A N 1
ATOM 2982 C CA . ILE A 1 382 ? 7.407 8.282 -5.545 1.00 85.56 382 ILE A CA 1
ATOM 2983 C C . ILE A 1 382 ? 6.866 9.699 -5.331 1.00 85.56 382 ILE A C 1
ATOM 2985 O O . ILE A 1 382 ? 6.376 10.032 -4.245 1.00 85.56 382 ILE A O 1
ATOM 2989 N N . SER A 1 383 ? 7.003 10.560 -6.334 1.00 84.75 383 SER A N 1
ATOM 2990 C CA . SER A 1 383 ? 6.539 11.946 -6.252 1.00 84.75 383 SER A CA 1
ATOM 2991 C C . SER A 1 383 ? 5.014 12.059 -6.127 1.00 84.75 383 SER A C 1
ATOM 2993 O O . SER A 1 383 ? 4.278 11.325 -6.780 1.00 84.75 383 SER A O 1
ATOM 2995 N N . SER A 1 384 ? 4.559 13.037 -5.345 1.00 90.56 384 SER A N 1
ATOM 2996 C CA . SER A 1 384 ? 3.136 13.302 -5.087 1.00 90.56 384 SER A CA 1
ATOM 2997 C C . SER A 1 384 ? 2.339 13.784 -6.306 1.00 90.56 384 SER A C 1
ATOM 2999 O O . SER A 1 384 ? 2.911 14.334 -7.249 1.00 90.56 384 SER A O 1
ATOM 3001 N N . GLU A 1 385 ? 1.011 13.618 -6.260 1.00 87.19 385 GLU A N 1
ATOM 3002 C CA . GLU A 1 385 ? 0.081 13.966 -7.354 1.00 87.19 385 GLU A CA 1
ATOM 3003 C C . GLU A 1 385 ? 0.005 15.469 -7.657 1.00 87.19 385 GLU A C 1
ATOM 3005 O O . GLU A 1 385 ? -0.263 15.881 -8.788 1.00 87.19 385 GLU A O 1
ATOM 3010 N N . ALA A 1 386 ? 0.246 16.301 -6.647 1.00 88.56 386 ALA A N 1
ATOM 3011 C CA . ALA A 1 386 ? 0.212 17.755 -6.683 1.00 88.56 386 ALA A CA 1
ATOM 3012 C C . ALA A 1 386 ? 1.431 18.352 -5.962 1.00 88.56 386 ALA A C 1
ATOM 3014 O O . ALA A 1 386 ? 2.326 17.659 -5.494 1.00 88.56 386 ALA A O 1
ATOM 3015 N N . THR A 1 387 ? 1.507 19.684 -5.878 1.00 89.56 387 THR A N 1
ATOM 3016 C CA . THR A 1 387 ? 2.596 20.328 -5.127 1.00 89.56 387 THR A CA 1
ATOM 3017 C C . THR A 1 387 ? 2.532 20.006 -3.640 1.00 89.56 387 THR A C 1
ATOM 3019 O O . THR A 1 387 ? 1.492 20.244 -3.037 1.00 89.56 387 THR A O 1
ATOM 3022 N N . PRO A 1 388 ? 3.622 19.560 -2.991 1.00 91.69 388 PRO A N 1
ATOM 3023 C CA . PRO A 1 388 ? 3.623 19.332 -1.551 1.00 91.69 388 PRO A CA 1
ATOM 3024 C C . PRO A 1 388 ? 3.739 20.640 -0.747 1.00 91.69 388 PRO A C 1
ATOM 3026 O O . PRO A 1 388 ? 3.815 20.613 0.485 1.00 91.69 388 PRO A O 1
ATOM 3029 N N . ASN A 1 389 ? 3.767 21.799 -1.420 1.00 91.25 389 ASN A N 1
ATOM 3030 C CA . ASN A 1 389 ? 3.753 23.104 -0.774 1.00 91.25 389 ASN A CA 1
ATOM 3031 C C . ASN A 1 389 ? 2.396 23.353 -0.097 1.00 91.25 389 ASN A C 1
ATOM 3033 O O . ASN A 1 389 ? 1.403 23.671 -0.747 1.00 91.25 389 ASN A O 1
ATOM 3037 N N . ILE A 1 390 ? 2.392 23.307 1.235 1.00 92.25 390 ILE A N 1
ATOM 3038 C CA . ILE A 1 390 ? 1.199 23.481 2.074 1.00 92.25 390 ILE A CA 1
ATOM 3039 C C . ILE A 1 390 ? 0.520 24.854 1.937 1.00 92.25 390 ILE A C 1
ATOM 3041 O O . ILE A 1 390 ? -0.627 25.006 2.352 1.00 92.25 390 ILE A O 1
ATOM 3045 N N . HIS A 1 391 ? 1.202 25.853 1.371 1.00 91.69 391 HIS A N 1
ATOM 3046 C CA . HIS A 1 391 ? 0.646 27.183 1.113 1.00 91.69 391 HIS A CA 1
ATOM 3047 C C . HIS A 1 391 ? 0.009 27.307 -0.277 1.00 91.69 391 HIS A C 1
ATOM 3049 O O . HIS A 1 391 ? -0.647 28.308 -0.556 1.00 91.69 391 HIS A O 1
ATOM 3055 N N . ASN A 1 392 ? 0.170 26.302 -1.144 1.00 89.56 392 ASN A N 1
ATOM 3056 C CA . ASN A 1 392 ? -0.439 26.260 -2.468 1.00 89.56 392 ASN A CA 1
ATOM 3057 C C . ASN A 1 392 ? -1.206 24.947 -2.670 1.00 89.56 392 ASN A C 1
ATOM 3059 O O . ASN A 1 392 ? -0.678 23.980 -3.207 1.00 89.56 392 ASN A O 1
ATOM 3063 N N . LYS A 1 393 ? -2.478 24.941 -2.265 1.00 91.94 393 LYS A N 1
ATOM 3064 C CA . LYS A 1 393 ? -3.352 23.758 -2.321 1.00 91.94 393 LYS A CA 1
ATOM 3065 C C . LYS A 1 393 ? -4.346 23.776 -3.483 1.00 91.94 393 LYS A C 1
ATOM 3067 O O . LYS A 1 393 ? -5.290 22.998 -3.485 1.00 91.94 393 LYS A O 1
ATOM 3072 N N . LYS A 1 394 ? -4.185 24.697 -4.441 1.00 88.75 394 LYS A N 1
ATOM 3073 C CA . LYS A 1 394 ? -5.186 24.958 -5.492 1.00 88.75 394 LYS A CA 1
ATOM 3074 C C . LYS A 1 394 ? -5.559 23.698 -6.277 1.00 88.75 394 LYS A C 1
ATOM 3076 O O . LYS A 1 394 ? -6.723 23.517 -6.610 1.00 88.75 394 LYS A O 1
ATOM 3081 N N . ASP A 1 395 ? -4.563 22.866 -6.555 1.00 84.56 395 ASP A N 1
ATOM 3082 C CA . ASP A 1 395 ? -4.714 21.686 -7.400 1.00 84.56 395 ASP A CA 1
ATOM 3083 C C . ASP A 1 395 ? -4.768 20.385 -6.564 1.00 84.56 395 ASP A C 1
ATOM 3085 O O . ASP A 1 395 ? -4.619 19.292 -7.105 1.00 84.56 395 ASP A O 1
ATOM 3089 N N . TRP A 1 396 ? -4.919 20.473 -5.236 1.00 91.00 396 TRP A N 1
ATOM 3090 C CA . TRP A 1 396 ? -5.019 19.287 -4.379 1.00 91.00 396 TRP A CA 1
ATOM 3091 C C . TRP A 1 396 ? -6.393 18.644 -4.543 1.00 91.00 396 TRP A C 1
ATOM 3093 O O . TRP A 1 396 ? -7.415 19.327 -4.459 1.00 91.00 396 TRP A O 1
ATOM 3103 N N . TYR A 1 397 ? -6.407 17.332 -4.768 1.00 91.25 397 TYR A N 1
ATOM 3104 C CA . TYR A 1 397 ? -7.637 16.551 -4.765 1.00 91.25 397 TYR A CA 1
ATOM 3105 C C . TYR A 1 397 ? -8.019 16.135 -3.339 1.00 91.25 397 TYR A C 1
ATOM 3107 O O . TYR A 1 397 ? -9.131 16.412 -2.886 1.00 91.25 397 TYR A O 1
ATOM 3115 N N . GLY A 1 398 ? -7.080 15.511 -2.624 1.00 93.00 398 GLY A N 1
ATOM 3116 C CA . GLY A 1 398 ? -7.190 15.204 -1.203 1.00 93.00 398 GLY A CA 1
ATOM 3117 C C . GLY A 1 398 ? -6.801 16.351 -0.267 1.00 93.00 398 GLY A C 1
ATOM 3118 O O . GLY A 1 398 ? -6.609 17.499 -0.675 1.00 93.00 398 GLY A O 1
ATOM 3119 N N . GLU A 1 399 ? -6.682 16.054 1.027 1.00 95.81 399 GLU A N 1
ATOM 3120 C CA . GLU A 1 399 ? -6.342 17.056 2.039 1.00 95.81 399 GLU A CA 1
ATOM 3121 C C . GLU A 1 399 ? -4.839 17.283 2.230 1.00 95.81 399 GLU A C 1
ATOM 3123 O O . GLU A 1 399 ? -4.458 18.319 2.784 1.00 95.81 399 GLU A O 1
ATOM 3128 N N . ALA A 1 400 ? -3.996 16.345 1.791 1.00 96.75 400 ALA A N 1
ATOM 3129 C CA . ALA A 1 400 ? -2.540 16.425 1.871 1.00 96.75 400 ALA A CA 1
ATOM 3130 C C . ALA A 1 400 ? -1.873 15.665 0.716 1.00 96.75 400 ALA A C 1
ATOM 3132 O O . ALA A 1 400 ? -2.542 14.993 -0.059 1.00 96.75 400 ALA A O 1
ATOM 3133 N N . GLN A 1 401 ? -0.559 15.840 0.560 1.00 95.81 401 GLN A N 1
ATOM 3134 C CA . GLN A 1 401 ? 0.232 15.204 -0.498 1.00 95.81 401 GLN A CA 1
ATOM 3135 C C . GLN A 1 401 ? 1.117 14.113 0.097 1.00 95.81 401 GLN A C 1
ATOM 3137 O O . GLN A 1 401 ? 0.741 12.952 0.074 1.00 95.81 401 GLN A O 1
ATOM 3142 N N . TYR A 1 402 ? 2.245 14.469 0.714 1.00 97.88 402 TYR A N 1
ATOM 3143 C CA . TYR A 1 402 ? 3.048 13.499 1.457 1.00 97.88 402 TYR A CA 1
ATOM 3144 C C . TYR A 1 402 ? 2.606 13.400 2.920 1.00 97.88 402 TYR A C 1
ATOM 3146 O O . TYR A 1 402 ? 2.476 14.427 3.588 1.00 97.88 402 TYR A O 1
ATOM 3154 N N . GLY A 1 403 ? 2.487 12.179 3.442 1.00 98.12 403 GLY A N 1
ATOM 3155 C CA . GLY A 1 403 ? 2.134 11.914 4.834 1.00 98.12 403 GLY A CA 1
ATOM 3156 C C . GLY A 1 403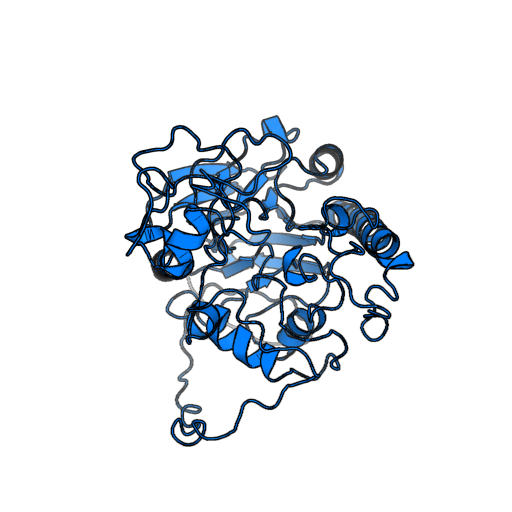 ? 1.570 10.511 5.057 1.00 98.12 403 GLY A C 1
ATOM 3157 O O . GLY A 1 403 ? 1.904 9.574 4.332 1.00 98.12 403 GLY A O 1
ATOM 3158 N N . PHE A 1 404 ? 0.784 10.352 6.120 1.00 98.75 404 PHE A N 1
ATOM 3159 C CA . PHE A 1 404 ? 0.230 9.075 6.586 1.00 98.75 404 PHE A CA 1
ATOM 3160 C C . PHE A 1 404 ? -0.996 9.300 7.486 1.00 98.75 404 PHE A C 1
ATOM 3162 O O . PHE A 1 404 ? -1.300 10.436 7.851 1.00 98.75 404 PHE A O 1
ATOM 3169 N N . TYR A 1 405 ? -1.674 8.226 7.903 1.00 98.75 405 TYR A N 1
ATOM 3170 C CA . TYR A 1 405 ? -2.798 8.312 8.847 1.00 98.75 405 TYR A CA 1
ATOM 3171 C C . TYR A 1 405 ? -2.498 7.671 10.207 1.00 98.75 405 TYR A C 1
ATOM 3173 O O . TYR A 1 405 ? -1.800 6.663 10.316 1.00 98.75 405 TYR A O 1
ATOM 3181 N N . ASP A 1 406 ? -3.063 8.256 11.259 1.00 98.56 406 ASP A N 1
ATOM 3182 C CA . ASP A 1 406 ? -3.147 7.690 12.606 1.00 98.56 406 ASP A CA 1
ATOM 3183 C C . ASP A 1 406 ? -4.600 7.316 12.907 1.00 98.56 406 ASP A C 1
ATOM 3185 O O . ASP A 1 406 ? -5.500 8.126 12.697 1.00 98.56 406 ASP A O 1
ATOM 3189 N N . ILE A 1 407 ? -4.827 6.094 13.375 1.00 98.31 407 ILE A N 1
ATOM 3190 C CA . ILE A 1 407 ? -6.140 5.503 13.624 1.00 98.31 407 ILE A CA 1
ATOM 3191 C C . ILE A 1 407 ? -6.207 5.088 15.094 1.00 98.31 407 ILE A C 1
ATOM 3193 O O . ILE A 1 407 ? -5.532 4.161 15.540 1.00 98.31 407 ILE A O 1
ATOM 3197 N N . ALA A 1 408 ? -7.044 5.756 15.878 1.00 98.00 408 ALA A N 1
ATOM 3198 C CA . ALA A 1 408 ? -7.355 5.327 17.237 1.00 98.00 408 ALA A CA 1
ATOM 3199 C C . ALA A 1 408 ? -8.662 4.534 17.219 1.00 98.00 408 ALA A C 1
ATOM 3201 O O . ALA A 1 408 ? -9.685 5.056 16.791 1.00 98.00 408 ALA A O 1
ATOM 3202 N N . VAL A 1 409 ? -8.640 3.284 17.680 1.00 97.06 409 VAL A N 1
ATOM 3203 C CA . VAL A 1 409 ? -9.804 2.391 17.660 1.00 97.06 409 VAL A CA 1
ATOM 3204 C C . VAL A 1 409 ? -10.235 2.017 19.074 1.00 97.06 409 VAL A C 1
ATOM 3206 O O . VAL A 1 409 ? -9.424 1.746 19.959 1.00 97.06 409 VAL A O 1
ATOM 3209 N N . THR A 1 410 ? -11.545 1.992 19.270 1.00 97.38 410 THR A N 1
ATOM 3210 C CA . THR A 1 410 ? -12.234 1.418 20.427 1.00 97.38 410 THR A CA 1
ATOM 3211 C C . THR A 1 410 ? -13.296 0.449 19.918 1.00 97.38 410 THR A C 1
ATOM 3213 O O . THR A 1 410 ? -13.569 0.404 18.720 1.00 97.38 410 THR A O 1
ATOM 3216 N N . LYS A 1 411 ? -13.974 -0.273 20.810 1.00 96.81 411 LYS A N 1
ATOM 3217 C CA . LYS A 1 411 ? -15.123 -1.106 20.429 1.00 96.81 411 LYS A CA 1
ATOM 3218 C C . LYS A 1 411 ? -16.256 -0.300 19.762 1.00 96.81 411 LYS A C 1
ATOM 3220 O O . LYS A 1 411 ? -17.014 -0.865 18.992 1.00 96.81 411 LYS A O 1
ATOM 3225 N N . GLN A 1 412 ? -16.394 0.998 20.058 1.00 97.50 412 GLN A N 1
ATOM 3226 C CA . GLN A 1 412 ? -17.527 1.819 19.601 1.00 97.50 412 GLN A CA 1
ATOM 3227 C C . GLN A 1 412 ? -17.204 2.760 18.438 1.00 97.50 412 GLN A C 1
ATOM 3229 O O . GLN A 1 412 ? -18.118 3.191 17.739 1.00 97.50 412 GLN A O 1
ATOM 3234 N N . SER A 1 413 ? -15.941 3.142 18.253 1.00 97.56 413 SER A N 1
ATOM 3235 C CA . SER A 1 413 ? -15.557 4.084 17.198 1.00 97.56 413 SER A CA 1
ATOM 3236 C C . SER A 1 413 ? -14.088 3.980 16.800 1.00 97.56 413 SER A C 1
ATOM 3238 O O . SER A 1 413 ? -13.237 3.635 17.626 1.00 97.56 413 SER A O 1
ATOM 3240 N N . MET A 1 414 ? -13.796 4.390 15.565 1.00 97.00 414 MET A N 1
ATOM 3241 C CA . MET A 1 414 ? -12.456 4.706 15.075 1.00 97.00 414 MET A CA 1
ATOM 3242 C C . MET A 1 414 ? -12.325 6.204 14.807 1.00 97.00 414 MET A C 1
ATOM 3244 O O . MET A 1 414 ? -13.157 6.774 14.111 1.00 97.00 414 MET A O 1
ATOM 3248 N N . GLU A 1 415 ? -11.263 6.829 15.297 1.00 97.94 415 GLU A N 1
ATOM 3249 C CA . GLU A 1 415 ? -10.853 8.181 14.917 1.00 97.94 415 GLU A CA 1
ATOM 3250 C C . GLU A 1 415 ? -9.683 8.086 13.933 1.00 97.94 415 GLU A C 1
ATOM 3252 O O . GLU A 1 415 ? -8.616 7.586 14.281 1.00 97.94 415 GLU A O 1
ATOM 3257 N N . ILE A 1 416 ? -9.881 8.567 12.707 1.00 98.12 416 ILE A N 1
ATOM 3258 C CA . ILE A 1 416 ? -8.896 8.557 11.622 1.00 98.12 416 ILE A CA 1
ATOM 3259 C C . ILE A 1 416 ? -8.365 9.976 11.447 1.00 98.12 416 ILE A C 1
ATOM 3261 O O . ILE A 1 416 ? -9.129 10.872 11.092 1.00 98.12 416 ILE A O 1
ATOM 3265 N N . THR A 1 417 ? -7.067 10.180 11.664 1.00 98.56 417 THR A N 1
ATOM 3266 C CA . THR A 1 417 ? -6.399 11.484 11.585 1.00 98.56 417 THR A CA 1
ATOM 3267 C C . THR A 1 417 ? -5.312 11.481 10.515 1.00 98.56 417 THR A C 1
ATOM 3269 O O . THR A 1 417 ? -4.351 10.720 10.589 1.00 98.56 417 THR A O 1
ATOM 3272 N N . SER A 1 418 ? -5.451 12.369 9.535 1.00 98.38 418 SER A N 1
ATOM 3273 C CA . SER A 1 418 ? -4.478 12.637 8.476 1.00 98.38 418 SER A CA 1
ATOM 3274 C C . SER A 1 418 ? -3.305 13.450 9.024 1.00 98.38 418 SER A C 1
ATOM 3276 O O . SER A 1 418 ? -3.510 14.534 9.578 1.00 98.38 418 SER A O 1
ATOM 3278 N N . ILE A 1 419 ? -2.081 12.937 8.883 1.00 98.56 419 ILE A N 1
ATOM 3279 C CA . ILE A 1 419 ? -0.833 13.573 9.319 1.00 98.56 419 ILE A CA 1
ATOM 3280 C C . ILE A 1 419 ? 0.018 13.894 8.092 1.00 98.56 419 ILE A C 1
ATOM 3282 O O . ILE A 1 419 ? 0.401 12.994 7.349 1.00 98.56 419 ILE A O 1
ATOM 3286 N N . ASN A 1 420 ? 0.359 15.164 7.899 1.00 97.88 420 ASN A N 1
ATOM 3287 C CA . ASN A 1 420 ? 1.212 15.597 6.792 1.00 97.88 420 ASN A CA 1
ATOM 3288 C C . ASN A 1 420 ? 2.700 15.287 7.060 1.00 97.88 420 ASN A C 1
ATOM 3290 O O . ASN A 1 420 ? 3.109 15.063 8.201 1.00 97.88 420 ASN A O 1
ATOM 3294 N N . TRP A 1 421 ? 3.547 15.349 6.029 1.00 97.19 421 TRP A N 1
ATOM 3295 C CA . TRP A 1 421 ? 4.997 15.089 6.107 1.00 97.19 421 TRP A CA 1
ATOM 3296 C C . TRP A 1 421 ? 5.748 15.920 7.156 1.00 97.19 421 TRP A C 1
ATOM 3298 O O . TRP A 1 421 ? 6.823 15.523 7.596 1.00 97.19 421 TRP A O 1
ATOM 3308 N N . ASN A 1 422 ? 5.198 17.064 7.567 1.00 96.38 422 ASN A N 1
ATOM 3309 C CA . ASN A 1 422 ? 5.745 17.947 8.602 1.00 96.38 422 ASN A CA 1
ATOM 3310 C C . ASN A 1 422 ? 5.152 17.701 10.007 1.00 96.38 422 ASN A C 1
ATOM 3312 O O . ASN A 1 422 ? 5.403 18.482 10.923 1.00 96.38 422 ASN A O 1
ATOM 3316 N N . GLY A 1 423 ? 4.346 16.651 10.178 1.00 97.44 423 GLY A N 1
ATOM 3317 C CA . GLY A 1 423 ? 3.803 16.205 11.462 1.00 97.44 423 GLY A CA 1
ATOM 3318 C C . GLY A 1 423 ? 2.525 16.913 11.913 1.00 97.44 423 GLY A C 1
ATOM 3319 O O . GLY A 1 423 ? 2.019 16.597 12.991 1.00 97.44 423 GLY A O 1
ATOM 3320 N N . TYR A 1 424 ? 1.993 17.849 11.122 1.00 97.75 424 TYR A N 1
ATOM 3321 C CA . TYR A 1 424 ? 0.727 18.514 11.431 1.00 97.75 424 TYR A CA 1
ATOM 3322 C C . TYR A 1 424 ? -0.466 17.609 11.117 1.00 97.75 424 TYR A C 1
ATOM 3324 O O . TYR A 1 424 ? -0.511 16.972 10.064 1.00 97.75 424 TYR A O 1
ATOM 3332 N N . GLU A 1 425 ? -1.443 17.600 12.022 1.00 97.88 425 GLU A N 1
ATOM 3333 C CA . GLU A 1 425 ? -2.755 16.992 11.795 1.00 97.88 425 GLU A CA 1
ATOM 3334 C C . GLU A 1 425 ? -3.558 17.888 10.844 1.00 97.88 425 GLU A C 1
ATOM 3336 O O . GLU A 1 425 ? -3.666 19.096 11.067 1.00 97.88 425 GLU A O 1
ATOM 3341 N N . ILE A 1 426 ? -4.081 17.314 9.762 1.00 96.19 426 ILE A N 1
ATOM 3342 C CA . ILE A 1 426 ? -4.751 18.066 8.693 1.00 96.19 426 ILE A CA 1
ATOM 3343 C C . ILE A 1 426 ? -6.264 17.889 8.741 1.00 96.19 426 ILE A C 1
ATOM 3345 O O . ILE A 1 426 ? -7.010 18.853 8.571 1.00 96.19 426 ILE A O 1
ATOM 3349 N N . MET A 1 427 ? -6.720 16.658 8.953 1.00 95.69 427 MET A N 1
ATOM 3350 C CA . MET A 1 427 ? -8.135 16.309 8.967 1.00 95.69 427 MET A CA 1
ATOM 3351 C C . MET A 1 427 ? -8.358 15.103 9.870 1.00 95.69 427 MET A C 1
ATOM 3353 O O . MET A 1 427 ? -7.556 14.173 9.852 1.00 95.69 427 MET A O 1
ATOM 3357 N N . THR A 1 428 ? -9.471 15.102 10.601 1.00 96.31 428 THR A N 1
ATOM 3358 C CA . THR A 1 428 ? -9.890 13.984 11.450 1.00 96.31 428 THR A CA 1
ATOM 3359 C C . THR A 1 428 ? -11.328 13.583 11.134 1.00 96.31 428 THR A C 1
ATOM 3361 O O . THR A 1 428 ? -12.170 14.444 10.862 1.00 96.31 428 THR A O 1
ATOM 3364 N N . ARG A 1 429 ? -11.627 12.280 11.174 1.00 94.00 429 ARG A N 1
ATOM 3365 C CA . ARG A 1 429 ? -12.988 11.743 11.045 1.00 94.00 429 ARG A CA 1
ATOM 3366 C C . ARG A 1 429 ? -13.228 10.587 12.003 1.00 94.00 429 ARG A C 1
ATOM 3368 O O . ARG A 1 429 ? -12.386 9.706 12.126 1.00 94.00 429 ARG A O 1
ATOM 3375 N N . ASN A 1 430 ? -14.425 10.562 12.581 1.00 95.25 430 ASN A N 1
ATOM 3376 C CA . ASN A 1 430 ? -14.921 9.414 13.327 1.00 95.25 430 ASN A CA 1
ATOM 3377 C C . ASN A 1 430 ? -15.703 8.467 12.414 1.00 95.25 430 ASN A C 1
ATOM 3379 O O . ASN A 1 430 ? -16.543 8.908 11.626 1.00 95.25 430 ASN A O 1
ATOM 3383 N N . VAL A 1 431 ? -15.425 7.178 12.552 1.00 93.88 431 VAL A N 1
ATOM 3384 C CA . VAL A 1 431 ? -16.145 6.060 11.945 1.00 93.88 431 VAL A CA 1
ATOM 3385 C C . VAL A 1 431 ? -16.773 5.255 13.072 1.00 93.88 431 VAL A C 1
ATOM 3387 O O . VAL A 1 431 ? -16.177 5.098 14.140 1.00 93.88 431 VAL A O 1
ATOM 3390 N N . TYR A 1 432 ? -17.977 4.759 12.832 1.00 93.06 432 TYR A N 1
ATOM 3391 C CA . TYR A 1 432 ? -18.716 3.901 13.749 1.00 93.06 432 TYR A CA 1
ATOM 3392 C C . TYR A 1 432 ? -18.921 2.550 13.063 1.00 93.06 432 TYR A C 1
ATOM 3394 O O . TYR A 1 432 ? -19.093 2.549 11.839 1.00 93.06 432 TYR A O 1
ATOM 3402 N N . PRO A 1 433 ? -18.866 1.440 13.813 1.00 88.25 433 PRO A N 1
ATOM 3403 C CA . PRO A 1 433 ? -19.097 0.122 13.241 1.00 88.25 433 PRO A CA 1
ATOM 3404 C C . PRO A 1 433 ? -20.542 0.035 12.730 1.00 88.25 433 PRO A C 1
ATOM 3406 O O . PRO A 1 433 ? -21.418 0.751 13.235 1.00 88.25 433 PRO A O 1
ATOM 3409 N N . LYS A 1 434 ? -20.768 -0.776 11.696 1.00 82.75 434 LYS A N 1
ATOM 3410 C CA . LYS A 1 434 ? -22.071 -0.897 11.029 1.00 82.75 434 LYS A CA 1
ATOM 3411 C C . LYS A 1 434 ? -23.156 -1.532 11.901 1.00 82.75 434 LYS A C 1
ATOM 3413 O O . LYS A 1 434 ? -22.850 -2.465 12.673 1.00 82.75 434 LYS A O 1
#

Organism: NCBI:txid2562239

Secondary structure (DSSP, 8-state):
-EEEEE--------------------BPP---------S-----TTS-SS-----GGG-----SSGGGGSSS---B----TTS---TT---S---SS--TT---HHHHHHHHTTTT--TTS---HHHHTSHHHHHHHHHHHHHHHH--SEEEE-S--STTTSSSSBS---TT---HHHHHHIIIIIITTS-STTTTT-EEEE---TTTTTTT-TTBSHHHHHHGGGT-SSEE--SSSEEEEEEEGGGTEEEEEEEE--GGGG---TTSSTTT-TT-TTTSPTT---GGGTS-SSHHHHHHHHHHHHHHHHHHHHHHHHT---SEEEEEESS-TTTTHHHHHHHHHHH---EEEE-SSSSEEEE-GGGGTT-EEEEE--SSSB--SS---TT--TT-SSSBSSEEEEEEE-SS-EEEEEEETTS-EEEEEEE---

pLDDT: mean 79.41, std 25.96, range [22.59, 98.94]

Radius of gyration: 22.01 Å; Cα contacts (8 Å, |Δi|>4): 933; chains: 1; bounding box: 60×53×71 Å

InterPro domains:
  IPR004843 Calcineurin-like, phosphoesterase domain [PF00149] (143-359)
  IPR029052 Metallo-dependent phosphatase-like [G3DSA:3.60.21.10] (119-434)
  IPR029052 Metallo-dependent phosphatase-like [SSF56300] (131-425)
  IPR051558 Metallophosphoesterase Purple Acid Phosphatase [PTHR10161] (130-427)